Protein AF-0000000081625291 (afdb_homodimer)

Foldseek 3Di:
DDPPPPPDDPDDDDDVLVVVLVVCLFVNFPPVLLVVLLVVFDCVPPNNQQQDDDDPVCVVVDDPVVVVVVVLVRVLSSLQSSLVRLVVVLVCCVVDPDPVGGPPVSSCVSNVSSSRSVSNSSNVVLVVVCVVCLVVDDPLLNVVQNPAIDDVHSSDDCSVVVVVVSVVVVVVVVVVVVVVVVVVDDPPPPPPVPPPDPPPPPPPVPVPDPPPPPPDDPDPPPPDPPPPDPPPDDPDDDPPD/DDPPPPPDPDDDDDDVLVVVLVVCLWVNFPPVLLVVLLVVFDCVPPNNQQQDDDDPVCVVVDDPVVVVVVVLVRVLSSLQSSLVRLVVVLVCCVVDPDPVGGDPVSSCVSNVSSSRSVSNSSNVVLVVVCVVCLVVDDPLLNVVQNPAIDDVHSSDDCSVVVVVVSVVVVVVVVVVVVVVVVVVDDPPPPPPVPPPDPPPPDPPVPPPDPDPPPPDDPDPPDPPPPPPDPPPDDDDPDDDD

Solvent-accessible surface area (backbone atoms only — not comparable to full-atom values): 28828 Å² total; per-residue (Å²): 148,76,82,80,77,66,66,44,62,89,69,57,69,43,65,71,61,50,53,53,51,54,50,23,38,55,72,36,55,58,65,68,61,49,53,53,52,57,50,32,46,68,31,76,51,96,60,70,31,54,49,43,37,77,48,75,86,50,56,82,66,48,53,69,70,54,50,52,52,47,48,51,52,37,53,50,33,34,44,49,18,41,25,40,51,29,33,43,26,39,52,19,43,68,74,56,57,49,92,91,47,72,60,61,68,60,43,49,46,27,48,49,49,24,36,50,46,46,30,26,46,47,26,48,49,53,51,49,51,45,65,67,49,48,78,66,47,55,79,84,49,44,78,63,54,75,76,42,53,48,49,75,21,48,51,24,86,59,42,67,60,51,53,51,50,49,52,50,50,50,50,51,51,49,49,50,53,50,53,59,56,55,66,66,57,80,74,70,74,71,75,69,76,67,77,66,71,80,73,77,72,72,79,74,71,80,76,76,80,78,78,76,81,79,75,80,79,79,80,79,79,74,83,77,77,78,78,78,77,82,78,79,81,79,84,83,80,86,77,84,122,139,81,83,76,77,66,68,45,60,90,70,58,68,43,65,70,59,50,54,53,49,54,50,24,38,55,71,36,54,57,64,69,59,51,53,54,54,57,50,32,47,66,31,78,50,97,59,72,30,56,50,44,37,78,48,74,86,51,56,82,65,48,54,70,68,56,50,53,51,47,49,52,52,38,53,50,34,33,44,49,18,42,27,39,51,28,33,45,26,40,51,18,42,67,74,56,57,47,92,92,47,71,59,62,68,60,43,50,47,26,48,50,49,23,37,51,47,47,32,26,46,47,25,47,47,53,52,51,51,45,66,69,48,48,78,66,46,55,81,84,48,45,78,64,53,74,76,42,53,49,51,73,21,48,54,23,86,59,39,66,59,50,52,51,49,49,52,50,51,50,51,51,51,52,49,51,51,49,50,58,56,55,68,66,53,82,74,70,74,72,76,68,77,67,79,67,73,83,74,78,75,72,78,75,70,80,72,81,77,78,79,77,81,80,78,82,81,80,82,78,82,79,82,76,77,77,78,82,81,76,84,78,85,81,84,82,73,86,82,82,127

Structure (mmCIF, N/CA/C/O backbone):
data_AF-0000000081625291-model_v1
#
loop_
_entity.id
_entity.type
_entity.pdbx_description
1 polymer 'Uncharacterized protein LOC107074148'
#
loop_
_atom_site.group_PDB
_atom_site.id
_atom_site.type_symbol
_atom_site.label_atom_id
_atom_site.label_alt_id
_atom_site.label_comp_id
_atom_site.label_asym_id
_atom_site.label_entity_id
_atom_site.label_seq_id
_atom_site.pdbx_PDB_ins_code
_atom_site.Cartn_x
_atom_site.Cartn_y
_atom_site.Cartn_z
_atom_site.occupancy
_atom_site.B_iso_or_equiv
_atom_site.auth_seq_id
_atom_site.auth_comp_id
_atom_site.auth_asym_id
_atom_site.auth_atom_id
_atom_site.pdbx_PDB_model_num
ATOM 1 N N . MET A 1 1 ? 5.992 -20.203 29.766 1 19 1 MET A N 1
ATOM 2 C CA . MET A 1 1 ? 6.438 -21.266 28.891 1 19 1 MET A CA 1
ATOM 3 C C . MET A 1 1 ? 7.496 -20.766 27.906 1 19 1 MET A C 1
ATOM 5 O O . MET A 1 1 ? 7.938 -19.625 28 1 19 1 MET A O 1
ATOM 9 N N . ASP A 1 2 ? 6.98 -20.875 26.469 1 25.56 2 ASP A N 1
ATOM 10 C CA . ASP A 1 2 ? 6.574 -21.594 25.25 1 25.56 2 ASP A CA 1
ATOM 11 C C . ASP A 1 2 ? 6.965 -20.812 24 1 25.56 2 ASP A C 1
ATOM 13 O O . ASP A 1 2 ? 6.562 -19.656 23.828 1 25.56 2 ASP A O 1
ATOM 17 N N . ILE A 1 3 ? 8.086 -20.938 23.406 1 34.84 3 ILE A N 1
ATOM 18 C CA . ILE A 1 3 ? 8.734 -20.578 22.156 1 34.84 3 ILE A CA 1
ATOM 19 C C . ILE A 1 3 ? 7.711 -20.594 21.016 1 34.84 3 ILE A C 1
ATOM 21 O O . ILE A 1 3 ? 7.16 -21.641 20.688 1 34.84 3 ILE A O 1
ATOM 25 N N . ASP A 1 4 ? 6.73 -19.828 20.828 1 37.28 4 ASP A N 1
ATOM 26 C CA . ASP A 1 4 ? 5.633 -19.688 19.875 1 37.28 4 ASP A CA 1
ATOM 27 C C . ASP A 1 4 ? 6.062 -20.125 18.484 1 37.28 4 ASP A C 1
ATOM 29 O O . ASP A 1 4 ? 7 -19.562 17.906 1 37.28 4 ASP A O 1
ATOM 33 N N . ASP A 1 5 ? 6.223 -21.438 18.156 1 39.22 5 ASP A N 1
ATOM 34 C CA . ASP A 1 5 ? 6.625 -22.25 17.016 1 39.22 5 ASP A CA 1
ATOM 35 C C . ASP A 1 5 ? 6.168 -21.609 15.703 1 39.22 5 ASP A C 1
ATOM 37 O O . ASP A 1 5 ? 5.051 -21.859 15.234 1 39.22 5 ASP A O 1
ATOM 41 N N . CYS A 1 6 ? 6.328 -20.406 15.492 1 43.31 6 CYS A N 1
ATOM 42 C CA . CYS A 1 6 ? 5.973 -19.781 14.219 1 43.31 6 CYS A CA 1
ATOM 43 C C . CYS A 1 6 ? 6.508 -20.609 13.047 1 43.31 6 CYS A C 1
ATOM 45 O O . CYS A 1 6 ? 7.723 -20.781 12.914 1 43.31 6 CYS A O 1
ATOM 47 N N . THR A 1 7 ? 5.891 -21.75 12.742 1 55.41 7 THR A N 1
ATOM 48 C CA . THR A 1 7 ? 6.285 -22.609 11.617 1 55.41 7 THR A CA 1
ATOM 49 C C . THR A 1 7 ? 6.145 -21.859 10.297 1 55.41 7 THR A C 1
ATOM 51 O O . THR A 1 7 ? 5.031 -21.578 9.852 1 55.41 7 THR A O 1
ATOM 54 N N . PHE A 1 8 ? 7.176 -21.078 10.008 1 60.62 8 PHE A N 1
ATOM 55 C CA . PHE A 1 8 ? 7.188 -20.438 8.695 1 60.62 8 PHE A CA 1
ATOM 56 C C . PHE A 1 8 ? 7.145 -21.484 7.586 1 60.62 8 PHE A C 1
ATOM 58 O O . PHE A 1 8 ? 7.609 -22.609 7.77 1 60.62 8 PHE A O 1
ATOM 65 N N . LYS A 1 9 ? 6.402 -21.156 6.637 1 67.88 9 LYS A N 1
ATOM 66 C CA . LYS A 1 9 ? 6.473 -21.984 5.438 1 67.88 9 LYS A CA 1
ATOM 67 C C . LYS A 1 9 ? 7.895 -22.031 4.887 1 67.88 9 LYS A C 1
ATOM 69 O O . LYS A 1 9 ? 8.633 -21.047 4.98 1 67.88 9 LYS A O 1
ATOM 74 N N . ASP A 1 10 ? 8.375 -23.203 4.684 1 57.09 10 ASP A N 1
ATOM 75 C CA . ASP A 1 10 ? 9.672 -23.375 4.047 1 57.09 10 ASP A CA 1
ATOM 76 C C . ASP A 1 10 ? 9.656 -22.859 2.611 1 57.09 10 ASP A C 1
ATOM 78 O O . ASP A 1 10 ? 9.055 -23.484 1.731 1 57.09 10 ASP A O 1
ATOM 82 N N . VAL A 1 11 ? 10.164 -21.656 2.398 1 65.81 11 VAL A N 1
ATOM 83 C CA . VAL A 1 11 ? 10.102 -21.031 1.086 1 65.81 11 VAL A CA 1
ATOM 84 C C . VAL A 1 11 ? 11.492 -21 0.458 1 65.81 11 VAL A C 1
ATOM 86 O O . VAL A 1 11 ? 12.484 -20.734 1.141 1 65.81 11 VAL A O 1
ATOM 89 N N . ARG A 1 12 ? 11.711 -21.578 -0.756 1 68.38 12 ARG A N 1
ATOM 90 C CA . ARG A 1 12 ? 12.914 -21.453 -1.563 1 68.38 12 ARG A CA 1
ATOM 91 C C . ARG A 1 12 ? 12.742 -20.391 -2.646 1 68.38 12 ARG A C 1
ATOM 93 O O . ARG A 1 12 ? 11.68 -20.297 -3.26 1 68.38 12 ARG A O 1
ATOM 100 N N . TYR A 1 13 ? 13.875 -19.547 -2.783 1 77.06 13 TYR A N 1
ATOM 101 C CA . TYR A 1 13 ? 13.797 -18.469 -3.764 1 77.06 13 TYR A CA 1
ATOM 102 C C . TYR A 1 13 ? 14.797 -18.688 -4.895 1 77.06 13 TYR A C 1
ATOM 104 O O . TYR A 1 13 ? 15.945 -19.062 -4.652 1 77.06 13 TYR A O 1
ATOM 112 N N . HIS A 1 14 ? 14.352 -18.531 -6.121 1 85.12 14 HIS A N 1
ATOM 113 C CA . HIS A 1 14 ? 15.227 -18.5 -7.285 1 85.12 14 HIS A CA 1
ATOM 114 C C . HIS A 1 14 ? 16.219 -17.344 -7.188 1 85.12 14 HIS A C 1
ATOM 116 O O . HIS A 1 14 ? 15.828 -16.188 -7.023 1 85.12 14 HIS A O 1
ATOM 122 N N . SER A 1 15 ? 17.422 -17.609 -7.355 1 86.44 15 SER A N 1
ATOM 123 C CA . SER A 1 15 ? 18.469 -16.656 -7.027 1 86.44 15 SER A CA 1
ATOM 124 C C . SER A 1 15 ? 18.406 -15.43 -7.926 1 86.44 15 SER A C 1
ATOM 126 O O . SER A 1 15 ? 18.484 -14.297 -7.441 1 86.44 15 SER A O 1
ATOM 128 N N . GLU A 1 16 ? 18.297 -15.625 -9.172 1 86.25 16 GLU A N 1
ATOM 129 C CA . GLU A 1 16 ? 18.281 -14.492 -10.094 1 86.25 16 GLU A CA 1
ATOM 130 C C . GLU A 1 16 ? 17.047 -13.617 -9.867 1 86.25 16 GLU A C 1
ATOM 132 O O . GLU A 1 16 ? 17.141 -12.391 -9.891 1 86.25 16 GLU A O 1
ATOM 137 N N . LEU A 1 17 ? 15.953 -14.211 -9.617 1 88.88 17 LEU A N 1
ATOM 138 C CA . LEU A 1 17 ? 14.719 -13.477 -9.344 1 88.88 17 LEU A CA 1
ATOM 139 C C . LEU A 1 17 ? 14.859 -12.641 -8.078 1 88.88 17 LEU A C 1
ATOM 141 O O . LEU A 1 17 ? 14.484 -11.469 -8.055 1 88.88 17 LEU A O 1
ATOM 145 N N . LYS A 1 18 ? 15.391 -13.281 -7.141 1 88.88 18 LYS A N 1
ATOM 146 C CA . LYS A 1 18 ? 15.578 -12.602 -5.859 1 88.88 18 LYS A CA 1
ATOM 147 C C . LYS A 1 18 ? 16.438 -11.359 -6.02 1 88.88 18 LYS A C 1
ATOM 149 O O . LYS A 1 18 ? 16.109 -10.289 -5.5 1 88.88 18 LYS A O 1
ATOM 154 N N . ASN A 1 19 ? 17.484 -11.5 -6.73 1 90.62 19 ASN A N 1
ATOM 155 C CA . ASN A 1 19 ? 18.406 -10.383 -6.914 1 90.62 19 ASN A CA 1
ATOM 156 C C . ASN A 1 19 ? 17.734 -9.227 -7.656 1 90.62 19 ASN A C 1
ATOM 158 O O . ASN A 1 19 ? 17.891 -8.07 -7.262 1 90.62 19 ASN A O 1
ATOM 162 N N . ILE A 1 20 ? 17.016 -9.477 -8.594 1 92.19 20 ILE A N 1
ATOM 163 C CA . ILE A 1 20 ? 16.344 -8.461 -9.391 1 92.19 20 ILE A CA 1
ATOM 164 C C . ILE A 1 20 ? 15.266 -7.777 -8.547 1 92.19 20 ILE A C 1
ATOM 166 O O . ILE A 1 20 ? 15.156 -6.547 -8.547 1 92.19 20 ILE A O 1
ATOM 170 N N . TRP A 1 21 ? 14.539 -8.57 -7.832 1 92.75 21 TRP A N 1
ATOM 171 C CA . TRP A 1 21 ? 13.445 -8.023 -7.027 1 92.75 21 TRP A CA 1
ATOM 172 C C . TRP A 1 21 ? 13.984 -7.188 -5.875 1 92.75 21 TRP A C 1
ATOM 174 O O . TRP A 1 21 ? 13.414 -6.148 -5.535 1 92.75 21 TRP A O 1
ATOM 184 N N . LEU A 1 22 ? 15.062 -7.613 -5.348 1 91.06 22 LEU A N 1
ATOM 185 C CA . LEU A 1 22 ? 15.672 -6.832 -4.273 1 91.06 22 LEU A CA 1
ATOM 186 C C . LEU A 1 22 ? 16.172 -5.492 -4.797 1 91.06 22 LEU A C 1
ATOM 188 O O . LEU A 1 22 ? 16.047 -4.469 -4.117 1 91.06 22 LEU A O 1
ATOM 192 N N . LYS A 1 23 ? 16.703 -5.492 -5.926 1 92.69 23 LYS A N 1
ATOM 193 C CA . LYS A 1 23 ? 17.125 -4.242 -6.551 1 92.69 23 LYS A CA 1
ATOM 194 C C . LYS A 1 23 ? 15.938 -3.307 -6.766 1 92.69 23 LYS A C 1
ATOM 196 O O . LYS A 1 23 ? 16 -2.123 -6.422 1 92.69 23 LYS A O 1
ATOM 201 N N . TRP A 1 24 ? 14.859 -3.816 -7.277 1 94.31 24 TRP A N 1
ATOM 202 C CA . TRP A 1 24 ? 13.672 -3.01 -7.551 1 94.31 24 TRP A CA 1
ATOM 203 C C . TRP A 1 24 ? 13.031 -2.533 -6.254 1 94.31 24 TRP A C 1
ATOM 205 O O . TRP A 1 24 ? 12.445 -1.45 -6.207 1 94.31 24 TRP A O 1
ATOM 215 N N . LYS A 1 25 ? 13.117 -3.301 -5.219 1 94.38 25 LYS A N 1
ATOM 216 C CA . LYS A 1 25 ? 12.594 -2.922 -3.908 1 94.38 25 LYS A CA 1
ATOM 217 C C . LYS A 1 25 ? 13.266 -1.646 -3.4 1 94.38 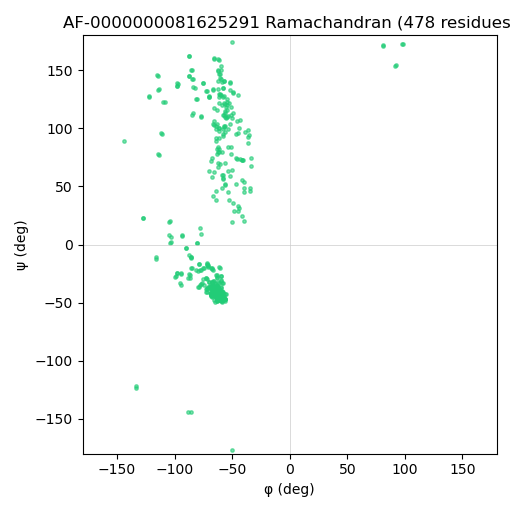25 LYS A C 1
ATOM 219 O O . LYS A 1 25 ? 12.641 -0.854 -2.691 1 94.38 25 LYS A O 1
ATOM 224 N N . THR A 1 26 ? 14.5 -1.417 -3.848 1 91.44 26 THR A N 1
ATOM 225 C CA . THR A 1 26 ? 15.289 -0.297 -3.352 1 91.44 26 THR A CA 1
ATOM 226 C C . THR A 1 26 ? 15.219 0.884 -4.316 1 91.44 26 THR A C 1
ATOM 228 O O . THR A 1 26 ? 15.281 2.041 -3.893 1 91.44 26 THR A O 1
ATOM 231 N N . GLU A 1 27 ? 15 0.602 -5.59 1 91.94 27 GLU A N 1
ATOM 232 C CA . GLU A 1 27 ? 15.117 1.658 -6.594 1 91.94 27 GLU A CA 1
ATOM 233 C C . GLU A 1 27 ? 13.781 1.919 -7.277 1 91.94 27 GLU A C 1
ATOM 235 O O . GLU A 1 27 ? 13.625 2.908 -7.996 1 91.94 27 GLU A O 1
ATOM 240 N N . GLY A 1 28 ? 12.93 1.062 -7.043 1 93.75 28 GLY A N 1
ATOM 241 C CA . GLY A 1 28 ? 11.664 1.15 -7.75 1 93.75 28 GLY A CA 1
ATOM 242 C C . GLY A 1 28 ? 11.641 0.354 -9.039 1 93.75 28 GLY A C 1
ATOM 243 O O . GLY A 1 28 ? 12.695 0.015 -9.586 1 93.75 28 GLY A O 1
ATOM 244 N N . LEU A 1 29 ? 10.469 -0.046 -9.438 1 96.56 29 LEU A N 1
ATOM 245 C CA . LEU A 1 29 ? 10.258 -0.733 -10.711 1 96.56 29 LEU A CA 1
ATOM 246 C C . LEU A 1 29 ? 10.398 0.234 -11.883 1 96.56 29 LEU A C 1
ATOM 248 O O . LEU A 1 29 ? 9.852 1.34 -11.844 1 96.56 29 LEU A O 1
ATOM 252 N N . PRO A 1 30 ? 11.188 -0.185 -12.914 1 95.19 30 PRO A N 1
ATOM 253 C CA . PRO A 1 30 ? 11.281 0.687 -14.086 1 95.19 30 PRO A CA 1
ATOM 254 C C . PRO A 1 30 ? 9.922 1.089 -14.641 1 95.19 30 PRO A C 1
ATOM 256 O O . PRO A 1 30 ? 9.016 0.256 -14.727 1 95.19 30 PRO A O 1
ATOM 259 N N . GLU A 1 31 ? 9.805 2.299 -15.016 1 94.62 31 GLU A N 1
ATOM 260 C CA . GLU A 1 31 ? 8.531 2.881 -15.422 1 94.62 31 GLU A CA 1
ATOM 261 C C . GLU A 1 31 ? 7.918 2.109 -16.578 1 94.62 31 GLU A C 1
ATOM 263 O O . GLU A 1 31 ? 6.703 1.909 -16.641 1 94.62 31 GLU A O 1
ATOM 268 N N . LYS A 1 32 ? 8.734 1.719 -17.516 1 93.5 32 LYS A N 1
ATOM 269 C CA . LYS A 1 32 ? 8.25 0.971 -18.672 1 93.5 32 LYS A CA 1
ATOM 270 C C . LYS A 1 32 ? 7.57 -0.327 -18.234 1 93.5 32 LYS A C 1
ATOM 272 O O . LYS A 1 32 ? 6.477 -0.645 -18.703 1 93.5 32 LYS A O 1
ATOM 277 N N . ASN A 1 33 ? 8.227 -1.058 -17.375 1 93.56 33 ASN A N 1
ATOM 278 C CA . ASN A 1 33 ? 7.664 -2.305 -16.875 1 93.56 33 ASN A CA 1
ATOM 279 C C . ASN A 1 33 ? 6.352 -2.066 -16.125 1 93.56 33 ASN A C 1
ATOM 281 O O . ASN A 1 33 ? 5.375 -2.789 -16.344 1 93.56 33 ASN A O 1
ATOM 285 N N . LYS A 1 34 ? 6.371 -1.092 -15.352 1 96 34 LYS A N 1
ATOM 286 C CA . LYS A 1 34 ? 5.188 -0.765 -14.562 1 96 34 LYS A CA 1
ATOM 287 C C . LYS A 1 34 ? 3.992 -0.464 -15.461 1 96 34 LYS A C 1
ATOM 289 O O . LYS A 1 34 ? 2.906 -1.015 -15.266 1 96 34 LYS A O 1
ATOM 294 N N . LYS A 1 35 ? 4.191 0.36 -16.422 1 94.94 35 LYS A N 1
ATOM 295 C CA . LYS A 1 35 ? 3.125 0.755 -17.344 1 94.94 35 LYS A CA 1
ATOM 296 C C . LYS A 1 35 ? 2.58 -0.449 -18.109 1 94.94 35 LYS A C 1
ATOM 298 O O . LYS A 1 35 ? 1.367 -0.584 -18.281 1 94.94 35 LYS A O 1
ATOM 303 N N . GLU A 1 36 ? 3.449 -1.264 -18.5 1 94 36 GLU A N 1
ATOM 304 C CA . GLU A 1 36 ? 3.045 -2.459 -19.234 1 94 36 GLU A CA 1
ATOM 305 C C . GLU A 1 36 ? 2.174 -3.369 -18.375 1 94 36 GLU A C 1
ATOM 307 O O . GLU A 1 36 ? 1.151 -3.879 -18.828 1 94 36 GLU A O 1
ATOM 312 N N . ILE A 1 37 ? 2.545 -3.537 -17.156 1 95.81 37 ILE A N 1
ATOM 313 C CA . ILE A 1 37 ? 1.8 -4.406 -16.25 1 95.81 37 ILE A CA 1
ATOM 314 C C . ILE A 1 37 ? 0.439 -3.783 -15.938 1 95.81 37 ILE A C 1
ATOM 316 O O . ILE A 1 37 ? -0.584 -4.473 -15.961 1 95.81 37 ILE A O 1
ATOM 320 N N . LEU A 1 38 ? 0.415 -2.531 -15.68 1 95.5 38 LEU A N 1
ATOM 321 C CA . LEU A 1 38 ? -0.829 -1.844 -15.352 1 95.5 38 LEU A CA 1
ATOM 322 C C . LEU A 1 38 ? -1.817 -1.921 -16.516 1 95.5 38 LEU A C 1
ATOM 324 O O . LEU A 1 38 ? -3.025 -2.041 -16.297 1 95.5 38 LEU A O 1
ATOM 328 N N . LYS A 1 39 ? -1.314 -1.912 -17.656 1 93.06 39 LYS A N 1
ATOM 329 C CA . LYS A 1 39 ? -2.162 -1.938 -18.844 1 93.06 39 LYS A CA 1
ATOM 330 C C . LYS A 1 39 ? -2.648 -3.354 -19.141 1 93.06 39 LYS A C 1
ATOM 332 O O . LYS A 1 39 ? -3.656 -3.537 -19.828 1 93.06 39 LYS A O 1
ATOM 337 N N . ALA A 1 40 ? -1.977 -4.273 -18.688 1 92.75 40 ALA A N 1
ATOM 338 C CA . ALA A 1 40 ? -2.258 -5.664 -19.031 1 92.75 40 ALA A CA 1
ATOM 339 C C . ALA A 1 40 ? -3.504 -6.164 -18.297 1 92.75 40 ALA A C 1
ATOM 341 O O . ALA A 1 40 ? -4.086 -7.184 -18.688 1 92.75 40 ALA A O 1
ATOM 342 N N . TYR A 1 41 ? -3.898 -5.535 -17.234 1 92.25 41 TYR A N 1
ATOM 343 C CA . TYR A 1 41 ? -5 -6.027 -16.422 1 92.25 41 TYR A CA 1
ATOM 344 C C . TYR A 1 41 ? -6.109 -4.984 -16.312 1 92.25 41 TYR A C 1
ATOM 346 O O . TYR A 1 41 ? -5.863 -3.846 -15.914 1 92.25 41 TYR A O 1
ATOM 354 N N . ASN A 1 42 ? -7.293 -5.445 -16.641 1 89.88 42 ASN A N 1
ATOM 355 C CA . ASN A 1 42 ? -8.461 -4.578 -16.531 1 89.88 42 ASN A CA 1
ATOM 356 C C . ASN A 1 42 ? -9.016 -4.582 -15.109 1 89.88 42 ASN A C 1
ATOM 358 O O . ASN A 1 42 ? -9.617 -5.566 -14.68 1 89.88 42 ASN A O 1
ATOM 362 N N . ARG A 1 43 ? -8.914 -3.492 -14.461 1 92 43 ARG A N 1
ATOM 363 C CA . ARG A 1 43 ? -9.344 -3.396 -13.062 1 92 43 ARG A CA 1
ATOM 364 C C . ARG A 1 43 ? -10.82 -3.053 -12.969 1 92 43 ARG A C 1
ATOM 366 O O . ARG A 1 43 ? -11.406 -3.088 -11.883 1 92 43 ARG A O 1
ATOM 373 N N . LYS A 1 44 ? -11.414 -2.723 -14.078 1 88.75 44 LYS A N 1
ATOM 374 C CA . LYS A 1 44 ? -12.797 -2.262 -14.055 1 88.75 44 LYS A CA 1
ATOM 375 C C . LYS A 1 44 ? -13.742 -3.348 -14.57 1 88.75 44 LYS A C 1
ATOM 377 O O . LYS A 1 44 ? -14.945 -3.115 -14.703 1 88.75 44 LYS A O 1
ATOM 382 N N . ASP A 1 45 ? -13.281 -4.438 -14.773 1 79.5 45 ASP A N 1
ATOM 383 C CA . ASP A 1 45 ? -14.102 -5.508 -15.336 1 79.5 45 ASP A CA 1
ATOM 384 C C . ASP A 1 45 ? -14.82 -6.281 -14.234 1 79.5 45 ASP A C 1
ATOM 386 O O . ASP A 1 45 ? -15.312 -5.688 -13.273 1 79.5 45 ASP A O 1
ATOM 390 N N . ASP A 1 46 ? -14.992 -7.602 -14.383 1 77.88 46 ASP A N 1
ATOM 391 C CA . ASP A 1 46 ? -15.789 -8.477 -13.531 1 77.88 46 ASP A CA 1
ATOM 392 C C . ASP A 1 46 ? -15.305 -8.422 -12.086 1 77.88 46 ASP A C 1
ATOM 394 O O . ASP A 1 46 ? -16.094 -8.555 -11.148 1 77.88 46 ASP A O 1
ATOM 398 N N . PHE A 1 47 ? -14.094 -8.25 -11.945 1 85.75 47 PHE A N 1
ATOM 399 C CA . PHE A 1 47 ? -13.508 -8.078 -10.617 1 85.75 47 PHE A CA 1
ATOM 400 C C . PHE A 1 47 ? -12.984 -6.664 -10.43 1 85.75 47 PHE A C 1
ATOM 402 O O . PHE A 1 47 ? -11.859 -6.355 -10.82 1 85.75 47 PHE A O 1
ATOM 409 N N . TYR A 1 48 ? -13.828 -5.844 -9.828 1 90.44 48 TYR A N 1
ATOM 410 C CA . TYR A 1 48 ? -13.531 -4.418 -9.75 1 90.44 48 TYR A CA 1
ATOM 411 C C . TYR A 1 48 ? -12.492 -4.133 -8.672 1 90.44 48 TYR A C 1
ATOM 413 O O . TYR A 1 48 ? -12.781 -4.25 -7.48 1 90.44 48 TYR A O 1
ATOM 421 N N . THR A 1 49 ? -11.312 -3.758 -9.125 1 94.56 49 THR A N 1
ATOM 422 C CA . THR A 1 49 ? -10.227 -3.498 -8.188 1 94.56 49 THR A CA 1
ATOM 423 C C . THR A 1 49 ? -9.617 -2.121 -8.438 1 94.56 49 THR A C 1
ATOM 425 O O . THR A 1 49 ? -8.438 -1.894 -8.133 1 94.56 49 THR A O 1
ATOM 428 N N . GLU A 1 50 ? -10.391 -1.256 -9.055 1 96.25 50 GLU A N 1
ATOM 429 C CA . GLU A 1 50 ? -9.961 0.127 -9.227 1 96.25 50 GLU A CA 1
ATOM 430 C C . GLU A 1 50 ? -10.086 0.909 -7.922 1 96.25 50 GLU A C 1
ATOM 432 O O . GLU A 1 50 ? -11.031 0.708 -7.16 1 96.25 50 GLU A O 1
ATOM 437 N N . SER A 1 51 ? -9.07 1.718 -7.691 1 97.38 51 SER A N 1
ATOM 438 C CA . SER A 1 51 ? -9.156 2.576 -6.516 1 97.38 51 SER A CA 1
ATOM 439 C C . SER A 1 51 ? -10.406 3.443 -6.551 1 97.38 51 SER A C 1
ATOM 441 O O . SER A 1 51 ? -10.797 3.941 -7.613 1 97.38 51 SER A O 1
ATOM 443 N N . PRO A 1 52 ? -11.023 3.613 -5.422 1 96.75 52 PRO A N 1
ATOM 444 C CA . PRO A 1 52 ? -12.188 4.496 -5.395 1 96.75 52 PRO A CA 1
ATOM 445 C C . PRO A 1 52 ? -11.852 5.93 -5.797 1 96.75 52 PRO A C 1
ATOM 447 O O . PRO A 1 52 ? -10.766 6.426 -5.488 1 96.75 52 PRO A O 1
ATOM 450 N N . LYS A 1 53 ? -12.773 6.523 -6.41 1 96.38 53 LYS A N 1
ATOM 451 C CA . LYS A 1 53 ? -12.633 7.938 -6.762 1 96.38 53 LYS A CA 1
ATOM 452 C C . LYS A 1 53 ? -13.062 8.836 -5.602 1 96.38 53 LYS A C 1
ATOM 454 O O . LYS A 1 53 ? -13.906 8.445 -4.789 1 96.38 53 LYS A O 1
ATOM 459 N N . LEU A 1 54 ? -12.43 9.922 -5.598 1 95.5 54 LEU A N 1
ATOM 460 C CA . LEU A 1 54 ? -12.883 10.93 -4.641 1 95.5 54 LEU A CA 1
ATOM 461 C C . LEU A 1 54 ? -14.273 11.438 -5.008 1 95.5 54 LEU A C 1
ATOM 463 O O . LEU A 1 54 ? -14.555 11.703 -6.18 1 95.5 54 LEU A O 1
ATOM 467 N N . ASN A 1 55 ? -15.117 11.508 -3.977 1 94.31 55 ASN A N 1
ATOM 468 C CA . ASN A 1 55 ? -16.453 12.039 -4.215 1 94.31 55 ASN A CA 1
ATOM 469 C C . ASN A 1 55 ? -16.391 13.477 -4.723 1 94.31 55 ASN A C 1
ATOM 471 O O . ASN A 1 55 ? -15.625 14.297 -4.207 1 94.31 55 ASN A O 1
ATOM 475 N N . LEU A 1 56 ? -17.234 13.836 -5.594 1 92.38 56 LEU A N 1
ATOM 476 C CA . LEU A 1 56 ? -17.203 15.102 -6.309 1 92.38 56 LEU A CA 1
ATOM 477 C C . LEU A 1 56 ? -17.453 16.266 -5.359 1 92.38 56 LEU A C 1
ATOM 479 O O . LEU A 1 56 ? -16.891 17.359 -5.531 1 92.38 56 LEU A O 1
ATOM 483 N N . GLU A 1 57 ? -18.203 16.078 -4.34 1 88.75 57 GLU A N 1
ATOM 484 C CA . GLU A 1 57 ? -18.578 17.109 -3.375 1 88.75 57 GLU A CA 1
ATOM 485 C C . GLU A 1 57 ? -17.391 17.5 -2.508 1 88.75 57 GLU A C 1
ATOM 487 O O . GLU A 1 57 ? -17.359 18.578 -1.923 1 88.75 57 GLU A O 1
ATOM 492 N N . ILE A 1 58 ? -16.406 16.641 -2.49 1 91.69 58 ILE A N 1
ATOM 493 C CA . ILE A 1 58 ? -15.266 16.828 -1.591 1 91.69 58 ILE A CA 1
ATOM 494 C C . ILE A 1 58 ? -14.141 17.547 -2.326 1 91.69 58 ILE A C 1
ATOM 496 O O . ILE A 1 58 ? -13.367 18.281 -1.715 1 91.69 58 ILE A O 1
ATOM 500 N N . VAL A 1 59 ? -14.07 17.453 -3.605 1 91.56 59 VAL A N 1
ATOM 501 C CA . VAL A 1 59 ? -12.945 17.891 -4.426 1 91.56 59 VAL A CA 1
ATOM 502 C C . VAL A 1 59 ? -12.719 19.391 -4.238 1 91.56 59 VAL A C 1
ATOM 504 O O . VAL A 1 59 ? -11.602 19.828 -3.982 1 91.56 59 VAL A O 1
ATOM 507 N N . PRO A 1 60 ? -13.789 20.172 -4.23 1 89.75 60 PRO A N 1
ATOM 508 C CA . PRO A 1 60 ? -13.578 21.609 -4.098 1 89.75 60 PRO A CA 1
ATOM 509 C C . PRO A 1 60 ? -13.141 22.016 -2.691 1 89.75 60 PRO A C 1
ATOM 511 O O . PRO A 1 60 ? -12.633 23.125 -2.496 1 89.75 60 PRO A O 1
ATOM 514 N N . LEU A 1 61 ? -13.289 21.219 -1.722 1 87.31 61 LEU A N 1
ATOM 515 C CA . LEU A 1 61 ? -12.977 21.531 -0.332 1 87.31 61 LEU A CA 1
ATOM 516 C C . LEU A 1 61 ? -11.508 21.266 -0.027 1 87.31 61 LEU A C 1
ATOM 518 O O . LEU A 1 61 ? -10.992 21.688 1.006 1 87.31 61 LEU A O 1
ATOM 522 N N . LEU A 1 62 ? -10.836 20.609 -0.91 1 92.06 62 LEU A N 1
ATOM 523 C CA . LEU A 1 62 ? -9.469 20.172 -0.637 1 92.06 62 LEU A CA 1
ATOM 524 C C . LEU A 1 62 ? -8.461 21.156 -1.24 1 92.06 62 LEU A C 1
ATOM 526 O O . LEU A 1 62 ? -8.656 21.641 -2.352 1 92.06 62 LEU A O 1
ATOM 530 N N . ALA A 1 63 ? -7.469 21.391 -0.469 1 92 63 ALA A N 1
ATOM 531 C CA . ALA A 1 63 ? -6.312 22.109 -0.999 1 92 63 ALA A CA 1
ATOM 532 C C . ALA A 1 63 ? -5.602 21.297 -2.074 1 92 63 ALA A C 1
ATOM 534 O O . ALA A 1 63 ? -5.738 20.078 -2.123 1 92 63 ALA A O 1
ATOM 535 N N . ASP A 1 64 ? -4.848 21.922 -2.883 1 91.69 64 ASP A N 1
ATOM 536 C CA . ASP A 1 64 ? -4.145 21.25 -3.977 1 91.69 64 ASP A CA 1
ATOM 537 C C . ASP A 1 64 ? -3.172 20.203 -3.445 1 91.69 64 ASP A C 1
ATOM 539 O O . ASP A 1 64 ? -3.018 19.141 -4.039 1 91.69 64 ASP A O 1
ATOM 543 N N . THR A 1 65 ? -2.52 20.516 -2.336 1 89.69 65 THR A N 1
ATOM 544 C CA . THR A 1 65 ? -1.574 19.562 -1.742 1 89.69 65 THR A CA 1
ATOM 545 C C . THR A 1 65 ? -2.283 18.297 -1.309 1 89.69 65 THR A C 1
ATOM 547 O O . THR A 1 65 ? -1.742 17.188 -1.46 1 89.69 65 THR A O 1
ATOM 550 N N . ALA A 1 66 ? -3.467 18.469 -0.838 1 91.31 66 ALA A N 1
ATOM 551 C CA . ALA A 1 66 ? -4.254 17.312 -0.401 1 91.31 66 ALA A CA 1
ATOM 552 C C . ALA A 1 66 ? -4.719 16.484 -1.594 1 91.31 66 ALA A C 1
ATOM 554 O O . ALA A 1 66 ? -4.746 15.258 -1.528 1 91.31 66 ALA A O 1
ATOM 555 N N . LYS A 1 67 ? -5.039 17.188 -2.619 1 93.69 67 LYS A N 1
ATOM 556 C CA . LYS A 1 67 ? -5.445 16.5 -3.84 1 93.69 67 LYS A CA 1
ATOM 557 C C . LYS A 1 67 ? -4.293 15.68 -4.414 1 93.69 67 LYS A C 1
ATOM 559 O O . LYS A 1 67 ? -4.484 14.523 -4.805 1 93.69 67 LYS A O 1
ATOM 564 N N . LYS A 1 68 ? -3.184 16.266 -4.43 1 92.88 68 LYS A N 1
ATOM 565 C CA . LYS A 1 68 ? -2.004 15.586 -4.953 1 92.88 68 LYS A CA 1
ATOM 566 C C . LYS A 1 68 ? -1.65 14.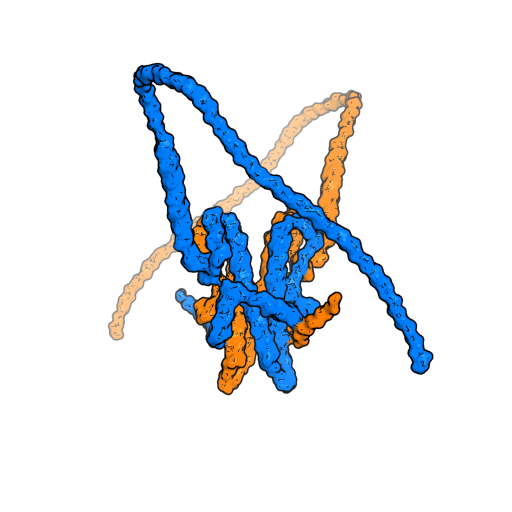367 -4.102 1 92.88 68 LYS A C 1
ATOM 568 O O . LYS A 1 68 ? -1.303 13.312 -4.633 1 92.88 68 LYS A O 1
ATOM 573 N N . ARG A 1 69 ? -1.729 14.586 -2.865 1 91.56 69 ARG A N 1
ATOM 574 C CA . ARG A 1 69 ? -1.472 13.477 -1.949 1 91.56 69 ARG A CA 1
ATOM 575 C C . ARG A 1 69 ? -2.445 12.328 -2.191 1 91.56 69 ARG A C 1
ATOM 577 O O . ARG A 1 69 ? -2.037 11.172 -2.264 1 91.56 69 ARG A O 1
ATOM 584 N N . ASP A 1 70 ? -3.656 12.625 -2.309 1 95.25 70 ASP A N 1
ATOM 585 C CA . ASP A 1 70 ? -4.652 11.586 -2.545 1 95.25 70 ASP A CA 1
ATOM 586 C C . ASP A 1 70 ? -4.414 10.891 -3.879 1 95.25 70 ASP A C 1
ATOM 588 O O . ASP A 1 70 ? -4.621 9.68 -4 1 95.25 70 ASP A O 1
ATOM 592 N N . GLN A 1 71 ? -4.043 11.664 -4.812 1 94.94 71 GLN A N 1
ATOM 593 C CA . GLN A 1 71 ? -3.746 11.078 -6.117 1 94.94 71 GLN A CA 1
ATOM 594 C C . GLN A 1 71 ? -2.639 10.031 -6.008 1 94.94 71 GLN A C 1
ATOM 596 O O . GLN A 1 71 ? -2.717 8.977 -6.633 1 94.94 71 GLN A O 1
ATOM 601 N N . HIS A 1 72 ? -1.673 10.336 -5.254 1 93.56 72 HIS A N 1
ATOM 602 C CA . HIS A 1 72 ? -0.59 9.375 -5.051 1 93.56 72 HIS A CA 1
ATOM 603 C C . HIS A 1 72 ? -1.1 8.102 -4.383 1 93.56 72 HIS A C 1
ATOM 605 O O . HIS A 1 72 ? -0.757 6.996 -4.809 1 93.56 72 HIS A O 1
ATOM 611 N N . PHE A 1 73 ? -1.94 8.258 -3.416 1 94.88 73 PHE A N 1
ATOM 612 C CA . PHE A 1 73 ? -2.521 7.113 -2.732 1 94.88 73 PHE A CA 1
ATOM 613 C C . PHE A 1 73 ? -3.371 6.285 -3.689 1 94.88 73 PHE A C 1
ATOM 615 O O . PHE A 1 73 ? -3.307 5.051 -3.678 1 94.88 73 PHE A O 1
ATOM 622 N N . ALA A 1 74 ? -4.098 6.996 -4.504 1 96.75 74 ALA A N 1
ATOM 623 C CA . ALA A 1 74 ? -4.961 6.312 -5.465 1 96.75 74 ALA A CA 1
ATOM 624 C C . ALA A 1 74 ? -4.133 5.523 -6.48 1 96.75 74 ALA A C 1
ATOM 626 O O . ALA A 1 74 ? -4.492 4.402 -6.848 1 96.75 74 ALA A O 1
ATOM 627 N N . GLU A 1 75 ? -3.053 6.078 -6.902 1 96 75 GLU A N 1
ATOM 628 C CA . GLU A 1 75 ? -2.17 5.398 -7.848 1 96 75 GLU A CA 1
ATOM 629 C C . GLU A 1 75 ? -1.56 4.145 -7.23 1 96 75 GLU A C 1
ATOM 631 O O . GLU A 1 75 ? -1.486 3.098 -7.879 1 96 75 GLU A O 1
ATOM 636 N N . THR A 1 76 ? -1.123 4.289 -6.02 1 96.12 76 THR A N 1
ATOM 637 C CA . THR A 1 76 ? -0.587 3.135 -5.305 1 96.12 76 THR A CA 1
ATOM 638 C C . THR A 1 76 ? -1.658 2.062 -5.129 1 96.12 76 THR A C 1
ATOM 640 O O . THR A 1 76 ? -1.39 0.874 -5.309 1 96.12 76 THR A O 1
ATOM 643 N N . GLN A 1 77 ? -2.834 2.48 -4.797 1 97.38 77 GLN A N 1
ATOM 644 C CA . GLN A 1 77 ? -3.955 1.562 -4.621 1 97.38 77 GLN A CA 1
ATOM 645 C C . GLN A 1 77 ? -4.297 0.859 -5.934 1 97.38 77 GLN A C 1
ATOM 647 O O . GLN A 1 77 ? -4.652 -0.323 -5.934 1 97.38 77 GLN A O 1
ATOM 652 N N . ASN A 1 78 ? -4.168 1.544 -7 1 97.75 78 ASN A N 1
ATOM 653 C CA . ASN A 1 78 ? -4.383 0.938 -8.312 1 97.75 78 ASN A CA 1
ATOM 654 C C . ASN A 1 78 ? -3.332 -0.126 -8.617 1 97.75 78 ASN A C 1
ATOM 656 O O . ASN A 1 78 ? -3.633 -1.136 -9.258 1 97.75 78 ASN A O 1
ATOM 660 N N . CYS A 1 79 ? -2.113 0.126 -8.188 1 98.19 79 CYS A N 1
ATOM 661 C CA . CYS A 1 79 ? -1.089 -0.904 -8.32 1 98.19 79 CYS A CA 1
ATOM 662 C C . CYS A 1 79 ? -1.477 -2.16 -7.547 1 98.19 79 CYS A C 1
ATOM 664 O O . CYS A 1 79 ? -1.376 -3.271 -8.07 1 98.19 79 CYS A O 1
ATOM 666 N N . VAL A 1 80 ? -1.966 -1.943 -6.363 1 98.38 80 VAL A N 1
ATOM 667 C CA . VAL A 1 80 ? -2.42 -3.061 -5.543 1 98.38 80 VAL A CA 1
ATOM 668 C C . VAL A 1 80 ? -3.594 -3.76 -6.227 1 98.38 80 VAL A C 1
ATOM 670 O O . VAL A 1 80 ? -3.643 -4.988 -6.289 1 98.38 80 VAL A O 1
ATOM 673 N N . GLY A 1 81 ? -4.488 -2.973 -6.75 1 97.62 81 GLY A N 1
ATOM 674 C CA . GLY A 1 81 ? -5.617 -3.523 -7.48 1 97.62 81 GLY A CA 1
ATOM 675 C C . GLY A 1 81 ? -5.199 -4.379 -8.664 1 97.62 81 GLY A C 1
ATOM 676 O O . GLY A 1 81 ? -5.805 -5.422 -8.922 1 97.62 81 GLY A O 1
ATOM 677 N N . THR A 1 82 ? -4.242 -3.93 -9.336 1 96.88 82 THR A N 1
ATOM 678 C CA . THR A 1 82 ? -3.709 -4.688 -10.469 1 96.88 82 THR A CA 1
ATOM 679 C C . THR A 1 82 ? -3.154 -6.031 -10 1 96.88 82 THR A C 1
ATOM 681 O O . THR A 1 82 ? -3.41 -7.062 -10.625 1 96.88 82 THR A O 1
ATOM 684 N N . ALA A 1 83 ? -2.41 -6.039 -8.922 1 98.06 83 ALA A N 1
ATOM 685 C CA . ALA A 1 83 ? -1.868 -7.273 -8.359 1 98.06 83 ALA A CA 1
ATOM 686 C C . ALA A 1 83 ? -2.986 -8.234 -7.969 1 98.06 83 ALA A C 1
ATOM 688 O O . ALA A 1 83 ? -2.896 -9.438 -8.219 1 98.06 83 ALA A O 1
ATOM 689 N N . ILE A 1 84 ? -3.998 -7.688 -7.383 1 96.94 84 ILE A N 1
ATOM 690 C CA . ILE A 1 84 ? -5.137 -8.5 -6.961 1 96.94 84 ILE A CA 1
ATOM 691 C C . ILE A 1 84 ? -5.793 -9.141 -8.18 1 96.94 84 ILE A C 1
ATOM 693 O O . ILE A 1 84 ? -6.121 -10.328 -8.164 1 96.94 84 ILE A O 1
ATOM 697 N N . SER A 1 85 ? -5.973 -8.367 -9.18 1 94.5 85 SER A N 1
ATOM 698 C CA . SER A 1 85 ? -6.562 -8.891 -10.414 1 94.5 85 SER A CA 1
ATOM 699 C C . SER A 1 85 ? -5.723 -10.031 -10.984 1 94.5 85 SER A C 1
ATOM 701 O O . SER A 1 85 ? -6.262 -11.062 -11.383 1 94.5 85 SER A O 1
ATOM 703 N N . ALA A 1 86 ? -4.477 -9.836 -11.031 1 95.06 86 ALA A N 1
ATOM 704 C CA . ALA A 1 86 ? -3.568 -10.859 -11.547 1 95.06 86 ALA A CA 1
ATOM 705 C C . ALA A 1 86 ? -3.637 -12.125 -10.703 1 95.06 86 ALA A C 1
ATOM 707 O O . ALA A 1 86 ? -3.711 -13.234 -11.242 1 95.06 86 ALA A O 1
ATOM 708 N N . LEU A 1 87 ? -3.666 -11.969 -9.438 1 96.31 87 LEU A N 1
ATOM 709 C CA . LEU A 1 87 ? -3.664 -13.109 -8.523 1 96.31 87 LEU A CA 1
ATOM 710 C C . LEU A 1 87 ? -5.012 -13.828 -8.555 1 96.31 87 LEU A C 1
ATOM 712 O O . LEU A 1 87 ? -5.07 -15.047 -8.398 1 96.31 87 LEU A O 1
ATOM 716 N N . SER A 1 88 ? -6.039 -13.055 -8.656 1 93.69 88 SER A N 1
ATOM 717 C CA . SER A 1 88 ? -7.359 -13.664 -8.781 1 93.69 88 SER A CA 1
ATOM 718 C C . SER A 1 88 ? -7.445 -14.539 -10.023 1 93.69 88 SER A C 1
ATOM 720 O O . SER A 1 88 ? -8.031 -15.625 -9.992 1 93.69 88 SER A O 1
ATOM 722 N N . ALA A 1 89 ? -6.914 -14.078 -11.055 1 91.44 89 ALA A N 1
ATOM 723 C CA . ALA A 1 89 ? -6.852 -14.859 -12.281 1 91.44 89 ALA A CA 1
ATOM 724 C C . ALA A 1 89 ? -6.035 -16.141 -12.078 1 91.44 89 ALA A C 1
ATOM 726 O O . ALA A 1 89 ? -6.434 -17.219 -12.531 1 91.44 89 ALA A O 1
ATOM 727 N N . ALA A 1 90 ? -4.938 -16.016 -11.406 1 94.19 90 ALA A N 1
ATOM 728 C CA . ALA A 1 90 ? -4.059 -17.156 -11.148 1 94.19 90 ALA A CA 1
ATOM 729 C C . ALA A 1 90 ? -4.758 -18.219 -10.305 1 94.19 90 ALA A C 1
ATOM 731 O O . ALA A 1 90 ? -4.746 -19.406 -10.641 1 94.19 90 ALA A O 1
ATOM 732 N N . VAL A 1 91 ? -5.359 -17.781 -9.234 1 92.88 91 VAL A N 1
ATOM 733 C CA . VAL A 1 91 ? -6.055 -18.719 -8.352 1 92.88 91 VAL A CA 1
ATOM 734 C C . VAL A 1 91 ? -7.203 -19.375 -9.102 1 92.88 91 VAL A C 1
ATOM 736 O O . VAL A 1 91 ? -7.445 -20.578 -8.945 1 92.88 91 VAL A O 1
ATOM 739 N N . SER A 1 92 ? -7.883 -18.609 -9.852 1 90.94 92 SER A N 1
ATOM 740 C CA . SER A 1 92 ? -9 -19.156 -10.625 1 90.94 92 SER A CA 1
ATOM 741 C C . SER A 1 92 ? -8.531 -20.234 -11.602 1 90.94 92 SER A C 1
ATOM 743 O O . SER A 1 92 ? -9.211 -21.25 -11.773 1 90.94 92 SER A O 1
ATOM 745 N N . MET A 1 93 ? -7.402 -19.984 -12.18 1 90.25 93 MET A N 1
ATOM 746 C CA . MET A 1 93 ? -6.824 -20.953 -13.102 1 90.25 93 MET A CA 1
ATOM 747 C C . MET A 1 93 ? -6.5 -22.266 -12.383 1 90.25 93 MET A C 1
ATOM 749 O O . MET A 1 93 ? -6.68 -23.344 -12.938 1 90.25 93 MET A O 1
ATOM 753 N N . LEU A 1 94 ? -6.086 -22.156 -11.188 1 91.06 94 LEU A N 1
ATOM 754 C CA . LEU A 1 94 ? -5.703 -23.328 -10.414 1 91.06 94 LEU A CA 1
ATOM 755 C C . LEU A 1 94 ? -6.934 -24.078 -9.898 1 91.06 94 LEU A C 1
ATOM 757 O O . LEU A 1 94 ? -6.926 -25.297 -9.789 1 91.06 94 LEU A O 1
ATOM 761 N N . LEU A 1 95 ? -7.938 -23.344 -9.594 1 87.88 95 LEU A N 1
ATOM 762 C CA . LEU A 1 95 ? -9.156 -23.938 -9.047 1 87.88 95 LEU A CA 1
ATOM 763 C C . LEU A 1 95 ? -10.008 -24.547 -10.156 1 87.88 95 LEU A C 1
ATOM 765 O O . LEU A 1 95 ? -10.727 -25.516 -9.93 1 87.88 95 LEU A O 1
ATOM 769 N N . GLU A 1 96 ? -9.992 -23.891 -11.25 1 86.94 96 GLU A N 1
ATOM 770 C CA . GLU A 1 96 ? -10.719 -24.375 -12.414 1 86.94 96 GLU A CA 1
ATOM 771 C C . GLU A 1 96 ? -9.766 -24.766 -13.539 1 86.94 96 GLU A C 1
ATOM 773 O O . GLU A 1 96 ? -9.617 -24.031 -14.523 1 86.94 96 GLU A O 1
ATOM 778 N N . GLN A 1 97 ? -9.18 -25.906 -13.352 1 83.12 97 GLN A N 1
ATOM 779 C CA . GLN A 1 97 ? -8.18 -26.344 -14.328 1 83.12 97 GLN A CA 1
ATOM 780 C C . GLN A 1 97 ? -8.828 -26.719 -15.656 1 83.12 97 GLN A C 1
ATOM 782 O O . GLN A 1 97 ? -9.812 -27.469 -15.688 1 83.12 97 GLN A O 1
ATOM 787 N N . PRO A 1 98 ? -8.258 -26.078 -16.641 1 79.69 98 PRO A N 1
ATOM 788 C CA . PRO A 1 98 ? -8.75 -26.484 -17.969 1 79.69 98 PRO A CA 1
ATOM 789 C C . PRO A 1 98 ? -8.477 -27.953 -18.266 1 79.69 98 PRO A C 1
ATOM 791 O O . PRO A 1 98 ? -7.598 -28.562 -17.641 1 79.69 98 PRO A O 1
ATOM 794 N N . GLU A 1 99 ? -9.234 -28.484 -19.188 1 83.44 99 GLU A N 1
ATOM 795 C CA . GLU A 1 99 ? -9.07 -29.875 -19.578 1 83.44 99 GLU A CA 1
ATOM 796 C C . GLU A 1 99 ? -7.668 -30.141 -20.109 1 83.44 99 GLU A C 1
ATOM 798 O O . GLU A 1 99 ? -7.098 -31.203 -19.859 1 83.44 99 GLU A O 1
ATOM 803 N N . GLU A 1 100 ? -7.109 -29.125 -20.859 1 87.25 100 GLU A N 1
ATOM 804 C CA . GLU A 1 100 ? -5.793 -29.281 -21.453 1 87.25 100 GLU A CA 1
ATOM 805 C C . GLU A 1 100 ? -4.684 -29.031 -20.438 1 87.25 100 GLU A C 1
ATOM 807 O O . GLU A 1 100 ? -3.502 -29.188 -20.75 1 87.25 100 GLU A O 1
ATOM 812 N N . GLY A 1 101 ? -5.055 -28.75 -19.25 1 86.75 101 GLY A N 1
ATOM 813 C CA . GLY A 1 101 ? -4.062 -28.5 -18.219 1 86.75 101 GLY A CA 1
ATOM 814 C C . GLY A 1 101 ? -3.816 -27.016 -17.984 1 86.75 101 GLY A C 1
ATOM 815 O O . GLY A 1 101 ? -4.328 -26.172 -18.719 1 86.75 101 GLY A O 1
ATOM 816 N N . VAL A 1 102 ? -3.094 -26.703 -17.031 1 88 102 VAL A N 1
ATOM 817 C CA . VAL A 1 102 ? -2.805 -25.328 -16.641 1 88 102 VAL A CA 1
ATOM 81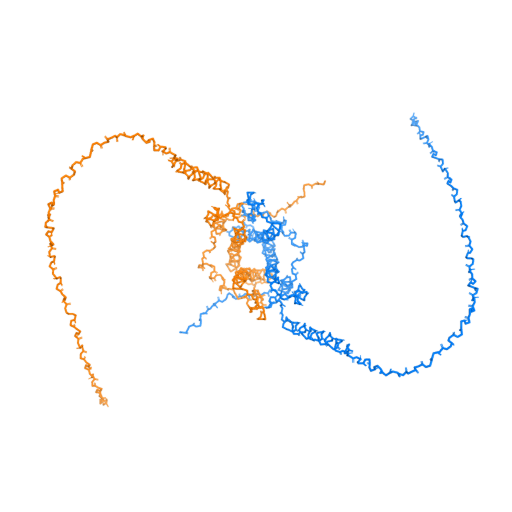8 C C . VAL A 1 102 ? -1.703 -24.766 -17.516 1 88 102 VAL A C 1
ATOM 820 O O . VAL A 1 102 ? -0.679 -25.406 -17.75 1 88 102 VAL A O 1
ATOM 823 N N . ASP A 1 103 ? -1.976 -23.594 -18.172 1 89.06 103 ASP A N 1
ATOM 824 C CA . ASP A 1 103 ? -0.947 -22.844 -18.891 1 89.06 103 ASP A CA 1
ATOM 825 C C . ASP A 1 103 ? 0.107 -22.297 -17.922 1 89.06 103 ASP A C 1
ATOM 827 O O . ASP A 1 103 ? -0.101 -21.266 -17.297 1 89.06 103 ASP A O 1
ATOM 831 N N . GLU A 1 104 ? 1.205 -22.969 -17.922 1 88 104 GLU A N 1
ATOM 832 C CA . GLU A 1 104 ? 2.234 -22.641 -16.938 1 88 104 GLU A CA 1
ATOM 833 C C . GLU A 1 104 ? 2.818 -21.25 -17.203 1 88 104 GLU A C 1
ATOM 835 O O . GLU A 1 104 ? 3.143 -20.516 -16.281 1 88 104 GLU A O 1
ATOM 840 N N . ASP A 1 105 ? 2.988 -20.938 -18.453 1 88.56 105 ASP A N 1
ATOM 841 C CA . ASP A 1 105 ? 3.559 -19.641 -18.812 1 88.56 105 ASP A CA 1
ATOM 842 C C . ASP A 1 105 ? 2.637 -18.5 -18.391 1 88.56 105 ASP A C 1
ATOM 844 O O . ASP A 1 105 ? 3.09 -17.5 -17.828 1 88.56 105 ASP A O 1
ATOM 848 N N . LEU A 1 106 ? 1.417 -18.719 -18.672 1 90.94 106 LEU A N 1
ATOM 849 C CA . LEU A 1 106 ? 0.439 -17.688 -18.297 1 90.94 106 LEU A CA 1
ATOM 850 C C . LEU A 1 106 ? 0.334 -17.562 -16.781 1 90.94 106 LEU A C 1
ATOM 852 O O . LEU A 1 106 ? 0.271 -16.453 -16.266 1 90.94 106 LEU A O 1
ATOM 856 N N . LEU A 1 107 ? 0.328 -18.672 -16.125 1 93.12 107 LEU A N 1
ATOM 857 C CA . LEU A 1 107 ? 0.298 -18.672 -14.664 1 93.12 107 LEU A CA 1
ATOM 858 C C . LEU A 1 107 ? 1.514 -17.953 -14.094 1 93.12 107 LEU A C 1
ATOM 860 O O . LEU A 1 107 ? 1.38 -17.125 -13.195 1 93.12 107 LEU A O 1
ATOM 864 N N . THR A 1 108 ? 2.627 -18.203 -14.664 1 93.06 108 THR A N 1
ATOM 865 C CA . THR A 1 108 ? 3.865 -17.578 -14.227 1 93.06 108 THR A CA 1
ATOM 866 C C . THR A 1 108 ? 3.816 -16.062 -14.477 1 93.06 108 THR A C 1
ATOM 868 O O . THR A 1 108 ? 4.281 -15.281 -13.648 1 93.06 108 THR A O 1
ATOM 871 N N . ASP A 1 109 ? 3.211 -15.688 -15.539 1 91.94 109 ASP A N 1
ATOM 872 C CA . ASP A 1 109 ? 3.064 -14.266 -15.844 1 91.94 109 ASP A CA 1
ATOM 873 C C . ASP A 1 109 ? 2.217 -13.562 -14.781 1 91.94 109 ASP A C 1
ATOM 875 O O . ASP A 1 109 ? 2.596 -12.5 -14.281 1 91.94 109 ASP A O 1
ATOM 879 N N . TYR A 1 110 ? 1.092 -14.172 -14.453 1 94.56 110 TYR A N 1
ATOM 880 C CA . TYR A 1 110 ? 0.209 -13.578 -13.453 1 94.56 110 TYR A CA 1
ATOM 881 C C . TYR A 1 110 ? 0.949 -13.352 -12.141 1 94.56 110 TYR A C 1
ATOM 883 O O . TYR A 1 110 ? 0.915 -12.242 -11.594 1 94.56 110 TYR A O 1
ATOM 891 N N . ILE A 1 111 ? 1.645 -14.328 -11.719 1 96.69 111 ILE A N 1
ATOM 892 C CA . ILE A 1 111 ? 2.295 -14.281 -10.414 1 96.69 111 ILE A CA 1
ATOM 893 C C . ILE A 1 111 ? 3.484 -13.32 -10.461 1 96.69 111 ILE A C 1
ATOM 895 O O . ILE A 1 111 ? 3.676 -12.516 -9.555 1 96.69 111 ILE A O 1
ATOM 899 N N . SER A 1 112 ? 4.215 -13.359 -11.523 1 95.12 112 SER A N 1
ATOM 900 C CA . SER A 1 112 ? 5.383 -12.5 -11.68 1 95.12 112 SER A CA 1
ATOM 901 C C . SER A 1 112 ? 4.98 -11.031 -11.797 1 95.12 112 SER A C 1
ATOM 903 O O . SER A 1 112 ? 5.605 -10.164 -11.188 1 95.12 112 SER A O 1
ATOM 905 N N . HIS A 1 113 ? 3.984 -10.789 -12.57 1 96.38 113 HIS A N 1
ATOM 906 C CA . HIS A 1 113 ? 3.496 -9.422 -12.703 1 96.38 113 HIS A CA 1
ATOM 907 C C . HIS A 1 113 ? 3.027 -8.867 -11.359 1 96.38 113 HIS A C 1
ATOM 909 O O . HIS A 1 113 ? 3.359 -7.738 -11 1 96.38 113 HIS A O 1
ATOM 915 N N . ALA A 1 114 ? 2.258 -9.688 -10.641 1 97.75 114 ALA A N 1
ATOM 916 C CA . ALA A 1 114 ? 1.806 -9.273 -9.312 1 97.75 114 ALA A CA 1
ATOM 917 C C . ALA A 1 114 ? 2.99 -8.969 -8.398 1 97.75 114 ALA A C 1
ATOM 919 O O . ALA A 1 114 ? 3.014 -7.938 -7.727 1 97.75 114 ALA A O 1
ATOM 920 N N . GLY A 1 115 ? 3.98 -9.828 -8.43 1 97.44 115 GLY A N 1
ATOM 921 C CA . GLY A 1 115 ? 5.168 -9.617 -7.613 1 97.44 115 GLY A CA 1
ATOM 922 C C . GLY A 1 115 ? 5.91 -8.336 -7.965 1 97.44 115 GLY A C 1
ATOM 923 O O . GLY A 1 115 ? 6.285 -7.57 -7.074 1 97.44 115 GLY A O 1
ATOM 924 N N . GLN A 1 116 ? 6.07 -8.117 -9.219 1 96.81 116 GLN A N 1
ATOM 925 C CA . GLN A 1 116 ? 6.805 -6.945 -9.672 1 96.81 116 GLN A CA 1
ATOM 926 C C . GLN A 1 116 ? 6.102 -5.656 -9.25 1 96.81 116 GLN A C 1
ATOM 928 O O . GLN A 1 116 ? 6.734 -4.746 -8.711 1 96.81 116 GLN A O 1
ATOM 933 N N . ILE A 1 117 ? 4.883 -5.617 -9.461 1 97.88 117 ILE A N 1
ATOM 934 C CA . ILE A 1 117 ? 4.148 -4.395 -9.156 1 97.88 117 ILE A CA 1
ATOM 935 C C . ILE A 1 117 ? 4.121 -4.176 -7.641 1 97.88 117 ILE A C 1
ATOM 937 O O . ILE A 1 117 ? 4.188 -3.037 -7.172 1 97.88 117 ILE A O 1
ATOM 941 N N . LEU A 1 118 ? 4.055 -5.25 -6.891 1 98.38 118 LEU A N 1
ATOM 942 C CA . LEU A 1 118 ? 4.035 -5.133 -5.434 1 98.38 118 LEU A CA 1
ATOM 943 C C . LEU A 1 118 ? 5.391 -4.676 -4.906 1 98.38 118 LEU A C 1
ATOM 945 O O . LEU A 1 118 ? 5.461 -3.955 -3.908 1 98.38 118 LEU A O 1
ATOM 949 N N . ILE A 1 119 ? 6.41 -5.059 -5.566 1 97.56 119 ILE A N 1
ATOM 950 C CA . ILE A 1 119 ? 7.738 -4.578 -5.184 1 97.56 119 ILE A CA 1
ATOM 951 C C . ILE A 1 119 ? 7.805 -3.062 -5.34 1 97.56 119 ILE A C 1
ATOM 953 O O . ILE A 1 119 ? 8.359 -2.369 -4.488 1 97.56 119 ILE A O 1
ATOM 957 N N . ASP A 1 120 ? 7.23 -2.617 -6.359 1 97.31 120 ASP A N 1
ATOM 958 C CA . ASP A 1 120 ? 7.156 -1.171 -6.539 1 97.31 120 ASP A CA 1
ATOM 959 C C . ASP A 1 120 ? 6.316 -0.521 -5.445 1 97.31 120 ASP A C 1
ATOM 961 O O . ASP A 1 120 ? 6.66 0.556 -4.949 1 97.31 120 ASP A O 1
ATOM 965 N N . VAL A 1 121 ? 5.211 -1.157 -5.129 1 97.88 121 VAL A N 1
ATOM 966 C CA . VAL A 1 121 ? 4.359 -0.647 -4.059 1 97.88 121 VAL A CA 1
ATOM 967 C C . VAL A 1 121 ? 5.156 -0.56 -2.76 1 97.88 121 VAL A C 1
ATOM 969 O O . VAL A 1 121 ? 5.055 0.427 -2.027 1 97.88 121 VAL A O 1
ATOM 972 N N . PHE A 1 122 ? 5.902 -1.59 -2.477 1 98.06 122 PHE A N 1
ATOM 973 C CA . PHE A 1 122 ? 6.75 -1.605 -1.292 1 98.06 122 PHE A CA 1
ATOM 974 C C . PHE A 1 122 ? 7.699 -0.414 -1.291 1 98.06 122 PHE A C 1
ATOM 976 O O . PHE A 1 122 ? 7.824 0.288 -0.285 1 98.06 122 PHE A O 1
ATOM 983 N N . TYR A 1 123 ? 8.32 -0.181 -2.398 1 96.5 123 TYR A N 1
ATOM 984 C CA . TYR A 1 123 ? 9.219 0.956 -2.584 1 96.5 123 TYR A CA 1
ATOM 985 C C . TYR A 1 123 ? 8.477 2.271 -2.383 1 96.5 123 TYR A C 1
ATOM 987 O O . TYR A 1 123 ? 8.945 3.15 -1.655 1 96.5 123 TYR A O 1
ATOM 995 N N . GLN A 1 124 ? 7.344 2.396 -2.98 1 94.81 124 GLN A N 1
ATOM 996 C CA . GLN A 1 124 ? 6.562 3.625 -2.912 1 94.81 124 GLN A CA 1
ATOM 997 C C . GLN A 1 124 ? 6.094 3.902 -1.486 1 94.81 124 GLN A C 1
ATOM 999 O O . GLN A 1 124 ? 5.957 5.059 -1.084 1 94.81 124 GLN A O 1
ATOM 1004 N N . GLN A 1 125 ? 5.824 2.836 -0.766 1 95.62 125 GLN A N 1
ATOM 1005 C CA . GLN A 1 125 ? 5.457 3.031 0.632 1 95.62 125 GLN A CA 1
ATOM 1006 C C . GLN A 1 125 ? 6.605 3.646 1.424 1 95.62 125 GLN A C 1
ATOM 1008 O O . GLN A 1 125 ? 6.387 4.508 2.277 1 95.62 125 GLN A O 1
ATOM 1013 N N . SER A 1 126 ? 7.809 3.225 1.154 1 95.75 126 SER A N 1
ATOM 1014 C CA . SER A 1 126 ? 8.969 3.846 1.791 1 95.75 126 SER A CA 1
ATOM 1015 C C . SER A 1 126 ? 9.086 5.316 1.406 1 95.75 126 SER A C 1
ATOM 1017 O O . SER A 1 126 ? 9.359 6.164 2.258 1 95.75 126 SER A O 1
ATOM 1019 N N . VAL A 1 127 ? 8.852 5.586 0.164 1 93 127 VAL A N 1
ATOM 1020 C CA . VAL A 1 127 ? 8.906 6.957 -0.324 1 93 127 VAL A CA 1
ATOM 1021 C C . VAL A 1 127 ? 7.836 7.793 0.375 1 93 127 VAL A C 1
ATOM 1023 O O . VAL A 1 127 ? 8.102 8.922 0.804 1 93 127 VAL A O 1
ATOM 1026 N N . ALA A 1 128 ? 6.672 7.227 0.469 1 91.69 128 ALA A N 1
ATOM 1027 C CA . ALA A 1 128 ? 5.574 7.93 1.129 1 91.69 128 ALA A CA 1
ATOM 1028 C C . ALA A 1 128 ? 5.906 8.211 2.592 1 91.69 128 ALA A C 1
ATOM 1030 O O . ALA A 1 128 ? 5.68 9.312 3.086 1 91.69 128 ALA A O 1
ATOM 1031 N N . ARG A 1 129 ? 6.375 7.219 3.266 1 94.81 129 ARG A N 1
ATOM 1032 C CA . ARG A 1 129 ? 6.75 7.391 4.664 1 94.81 129 ARG A CA 1
ATOM 1033 C C . ARG A 1 129 ? 7.773 8.508 4.824 1 94.81 129 ARG A C 1
ATOM 1035 O O . ARG A 1 129 ? 7.633 9.367 5.699 1 94.81 129 ARG A O 1
ATOM 1042 N N . LYS A 1 130 ? 8.719 8.57 3.971 1 93.62 130 LYS A N 1
ATOM 1043 C CA . LYS A 1 130 ? 9.727 9.625 4.012 1 93.62 130 LYS A CA 1
ATOM 1044 C C . LYS A 1 130 ? 9.102 10.992 3.748 1 93.62 130 LYS A C 1
ATOM 1046 O O . LYS A 1 130 ? 9.469 11.984 4.387 1 93.62 130 LYS A O 1
ATOM 1051 N N . SER A 1 131 ? 8.195 11.016 2.846 1 90.44 131 SER A N 1
ATOM 1052 C CA . SER A 1 131 ? 7.555 12.281 2.49 1 90.44 131 SER A CA 1
ATOM 1053 C C . SER A 1 131 ? 6.797 12.867 3.676 1 90.44 131 SER A C 1
ATOM 1055 O O . SER A 1 131 ? 6.672 14.086 3.799 1 90.44 131 SER A O 1
ATOM 1057 N N . PHE A 1 132 ? 6.348 12 4.531 1 90.5 132 PHE A N 1
ATOM 1058 C CA . PHE A 1 132 ? 5.582 12.453 5.684 1 90.5 132 PHE A CA 1
ATOM 1059 C C . PHE A 1 132 ? 6.508 12.828 6.836 1 90.5 132 PHE A C 1
ATOM 1061 O O . PHE A 1 132 ? 6.184 13.703 7.645 1 90.5 132 PHE A O 1
ATOM 1068 N N . ILE A 1 133 ? 7.621 12.25 6.848 1 93.5 133 ILE A N 1
ATOM 1069 C CA . ILE A 1 133 ? 8.5 12.398 8 1 93.5 133 ILE A CA 1
ATOM 1070 C C . ILE A 1 133 ? 9.508 13.516 7.746 1 93.5 133 ILE A C 1
ATOM 1072 O O . ILE A 1 133 ? 9.82 14.297 8.648 1 93.5 133 ILE A O 1
ATOM 1076 N N . THR A 1 134 ? 9.93 13.703 6.555 1 92.38 134 THR A N 1
ATOM 1077 C CA . THR A 1 134 ? 11.031 14.578 6.191 1 92.38 134 THR A CA 1
ATOM 1078 C C . THR A 1 134 ? 10.711 16.031 6.551 1 92.38 134 THR A C 1
ATOM 1080 O O . THR A 1 134 ? 11.578 16.766 7.016 1 92.38 134 THR A O 1
ATOM 1083 N N . PRO A 1 135 ? 9.461 16.469 6.355 1 88.94 135 PRO A N 1
ATOM 1084 C CA . PRO A 1 135 ? 9.141 17.859 6.695 1 88.94 135 PRO A CA 1
ATOM 1085 C C . PRO A 1 135 ? 9.344 18.172 8.18 1 88.94 135 PRO A C 1
ATOM 1087 O O . PRO A 1 135 ? 9.492 19.344 8.555 1 88.94 135 PRO A O 1
ATOM 1090 N N . HIS A 1 136 ? 9.391 17.203 9 1 87.44 136 HIS A N 1
ATOM 1091 C CA . HIS A 1 136 ? 9.539 17.406 10.438 1 87.44 136 HIS A CA 1
ATOM 1092 C C . HIS A 1 136 ? 11.008 17.438 10.836 1 87.44 136 HIS A C 1
ATOM 1094 O O . HIS A 1 136 ? 11.336 17.703 12 1 87.44 136 HIS A O 1
ATOM 1100 N N . LEU A 1 137 ? 11.852 17.234 9.961 1 87.81 137 LEU A N 1
ATOM 1101 C CA . LEU A 1 137 ? 13.281 17.234 10.25 1 87.81 137 LEU A CA 1
ATOM 1102 C C . LEU A 1 137 ? 13.859 18.625 10.148 1 87.81 137 LEU A C 1
ATOM 1104 O O . LEU A 1 137 ? 13.234 19.531 9.586 1 87.81 137 LEU A O 1
ATOM 1108 N N . ASN A 1 138 ? 15.031 18.688 10.766 1 84.38 138 ASN A N 1
ATOM 1109 C CA . ASN A 1 138 ? 15.727 19.969 10.734 1 84.38 138 ASN A CA 1
ATOM 1110 C C . ASN A 1 138 ? 16.078 20.391 9.312 1 84.38 138 ASN A C 1
ATOM 1112 O O . ASN A 1 138 ? 16.375 19.531 8.469 1 84.38 138 ASN A O 1
ATOM 1116 N N . LYS A 1 139 ? 16.109 21.672 9.086 1 83.19 139 LYS A N 1
ATOM 1117 C CA . LYS A 1 139 ? 16.344 22.234 7.766 1 83.19 139 LYS A CA 1
ATOM 1118 C C . LYS A 1 139 ? 17.703 21.797 7.219 1 83.19 139 LYS A C 1
ATOM 1120 O O . LYS A 1 139 ? 17.875 21.641 6.004 1 83.19 139 LYS A O 1
ATOM 1125 N N . ASN A 1 140 ? 18.609 21.594 8.102 1 80.06 140 ASN A N 1
ATOM 1126 C CA . ASN A 1 140 ? 19.953 21.266 7.676 1 80.06 140 ASN A CA 1
ATOM 1127 C C . ASN A 1 140 ? 20.078 19.797 7.262 1 80.06 140 ASN A C 1
ATOM 1129 O O . ASN A 1 140 ? 21 19.422 6.547 1 80.06 140 ASN A O 1
ATOM 1133 N N . ILE A 1 141 ? 19.109 19.031 7.664 1 83.25 141 ILE A N 1
ATOM 1134 C CA . ILE A 1 141 ? 19.141 17.594 7.414 1 83.25 141 ILE A CA 1
ATOM 1135 C C . ILE A 1 141 ? 18.312 17.266 6.176 1 83.25 141 ILE A C 1
ATOM 1137 O O . ILE A 1 141 ? 18.609 16.297 5.461 1 83.25 141 ILE A O 1
ATOM 1141 N N . LYS A 1 142 ? 17.406 17.984 5.789 1 86.25 142 LYS A N 1
ATOM 1142 C CA . LYS A 1 142 ? 16.406 17.734 4.754 1 86.25 142 LYS A CA 1
ATOM 1143 C C . LYS A 1 142 ? 17.078 17.516 3.396 1 86.25 142 LYS A C 1
ATOM 1145 O O . LYS A 1 142 ? 16.75 16.547 2.693 1 86.25 142 LYS A O 1
ATOM 1150 N N . PRO A 1 143 ? 18.062 18.359 3.082 1 80.94 143 PRO A N 1
ATOM 1151 C CA . PRO A 1 143 ? 18.656 18.172 1.761 1 80.94 143 PRO A CA 1
ATOM 1152 C C . PRO A 1 143 ? 19.438 16.859 1.644 1 80.94 143 PRO A C 1
ATOM 1154 O O . PRO A 1 143 ? 19.641 16.359 0.538 1 80.94 143 PRO A O 1
ATOM 1157 N N . ILE A 1 144 ? 19.828 16.297 2.729 1 80.75 144 ILE A N 1
ATOM 1158 C CA . ILE A 1 144 ? 20.672 15.109 2.723 1 80.75 144 ILE A CA 1
ATOM 1159 C C . ILE A 1 144 ? 19.797 13.859 2.664 1 80.75 144 ILE A C 1
ATOM 1161 O O . ILE A 1 144 ? 20.203 12.836 2.102 1 80.75 144 ILE A O 1
ATOM 1165 N N . VAL A 1 145 ? 18.641 13.93 3.168 1 84.38 145 VAL A N 1
ATOM 1166 C CA . VAL A 1 145 ? 17.844 12.727 3.377 1 84.38 145 VAL A CA 1
ATOM 1167 C C . VAL A 1 145 ? 17.078 12.398 2.102 1 84.38 145 VAL A C 1
ATOM 1169 O O . VAL A 1 145 ? 16.688 11.242 1.882 1 84.38 145 VAL A O 1
ATOM 1172 N N . GLY A 1 146 ? 16.891 13.352 1.201 1 76.19 146 GLY A N 1
ATOM 1173 C CA . GLY A 1 146 ? 16.094 13.133 -0.002 1 76.19 146 GLY A CA 1
ATOM 1174 C C . GLY A 1 146 ? 16.688 12.07 -0.915 1 76.19 146 GLY A C 1
ATOM 1175 O O . GLY A 1 146 ? 15.945 11.352 -1.594 1 76.19 146 GLY A O 1
ATOM 1176 N N . SER A 1 147 ? 17.953 11.852 -0.888 1 78.38 147 SER A N 1
ATOM 1177 C CA . SER A 1 147 ? 18.625 10.953 -1.819 1 78.38 147 SER A CA 1
ATOM 1178 C C . SER A 1 147 ? 18.969 9.625 -1.15 1 78.38 147 SER A C 1
ATOM 1180 O O . SER A 1 147 ? 19.5 8.719 -1.794 1 78.38 147 SER A O 1
ATOM 1182 N N . MET A 1 148 ? 18.594 9.508 0.016 1 87.44 148 MET A N 1
ATOM 1183 C CA . MET A 1 148 ? 19.016 8.297 0.731 1 87.44 148 MET A CA 1
ATOM 1184 C C . MET A 1 148 ? 18.062 7.141 0.432 1 87.44 148 MET A C 1
ATOM 1186 O O . MET A 1 148 ? 16.844 7.316 0.436 1 87.44 148 MET A O 1
ATOM 1190 N N . LEU A 1 149 ? 18.703 6.047 0.193 1 90.06 149 LEU A N 1
ATOM 1191 C CA . LEU A 1 149 ? 17.922 4.844 -0.092 1 90.06 149 LEU A CA 1
ATOM 1192 C C . LEU A 1 149 ? 17.562 4.113 1.195 1 90.06 149 LEU A C 1
ATOM 1194 O O . LEU A 1 149 ? 18.375 4.059 2.129 1 90.06 149 LEU A O 1
ATOM 1198 N N . SER A 1 150 ? 16.391 3.553 1.133 1 93.69 150 SER A N 1
ATOM 1199 C CA . SER A 1 150 ? 15.938 2.793 2.291 1 93.69 150 SER A CA 1
ATOM 1200 C C . SER A 1 150 ? 16.469 1.36 2.254 1 93.69 150 SER A C 1
ATOM 1202 O O . SER A 1 150 ? 16.594 0.771 1.18 1 93.69 150 SER A O 1
ATOM 1204 N N . ASN A 1 151 ? 16.828 0.799 3.355 1 91.69 151 ASN A N 1
ATOM 1205 C CA . ASN A 1 151 ? 17.109 -0.608 3.605 1 91.69 151 ASN A CA 1
ATOM 1206 C C . ASN A 1 151 ? 16.438 -1.104 4.879 1 91.69 151 ASN A C 1
ATOM 1208 O O . ASN A 1 151 ? 15.219 -0.964 5.031 1 91.69 151 ASN A O 1
ATOM 1212 N N . GLU A 1 152 ? 17.172 -1.577 5.758 1 93.12 152 GLU A N 1
ATOM 1213 C CA . GLU A 1 152 ? 16.562 -1.95 7.027 1 93.12 152 GLU A CA 1
ATOM 1214 C C . GLU A 1 152 ? 16.078 -0.719 7.793 1 93.12 152 GLU A C 1
ATOM 1216 O O . GLU A 1 152 ? 15.203 -0.819 8.656 1 93.12 152 GLU A O 1
ATOM 1221 N N . TRP A 1 153 ? 16.703 0.389 7.387 1 95.25 153 TRP A N 1
ATOM 1222 C CA . TRP A 1 153 ? 16.328 1.678 7.961 1 95.25 153 TRP A CA 1
ATOM 1223 C C . TRP A 1 153 ? 15.711 2.588 6.906 1 95.25 153 TRP A C 1
ATOM 1225 O O . TRP A 1 153 ? 16.172 2.629 5.766 1 95.25 153 TRP A O 1
ATOM 1235 N N . LEU A 1 154 ? 14.766 3.367 7.301 1 96.75 154 LEU A N 1
ATOM 1236 C CA . LEU A 1 154 ? 14 4.18 6.363 1 96.75 154 LEU A CA 1
ATOM 1237 C C . LEU A 1 154 ? 14.914 5.156 5.621 1 96.75 154 LEU A C 1
ATOM 1239 O O . LEU A 1 154 ? 14.781 5.34 4.41 1 96.75 154 LEU A O 1
ATOM 1243 N N . TYR A 1 155 ? 15.836 5.742 6.352 1 94.81 155 TYR A N 1
ATOM 1244 C CA . TYR A 1 155 ? 16.766 6.68 5.73 1 94.81 155 TYR A CA 1
ATOM 1245 C C . TYR A 1 155 ? 18.141 6.055 5.562 1 94.81 155 TYR A C 1
ATOM 1247 O O . TYR A 1 155 ? 19.141 6.762 5.469 1 94.81 155 TYR A O 1
ATOM 1255 N N . GLY A 1 156 ? 18.156 4.699 5.605 1 93.12 156 GLY A N 1
ATOM 1256 C CA . GLY A 1 156 ? 19.391 3.988 5.355 1 93.12 156 GLY A CA 1
ATOM 1257 C C . GLY A 1 156 ? 20.297 3.93 6.57 1 93.12 156 GLY A C 1
ATOM 1258 O O . GLY A 1 156 ? 20.047 4.605 7.57 1 93.12 156 GLY A O 1
ATOM 1259 N N . ASP A 1 157 ? 21.328 3.16 6.41 1 90.06 157 ASP A N 1
ATOM 1260 C CA . ASP A 1 157 ? 22.25 2.867 7.512 1 90.06 157 ASP A CA 1
ATOM 1261 C C . ASP A 1 157 ? 23.203 4.027 7.75 1 90.06 157 ASP A C 1
ATOM 1263 O O . ASP A 1 157 ? 23.75 4.184 8.852 1 90.06 157 ASP A O 1
ATOM 1267 N N . ASP A 1 158 ? 23.391 4.81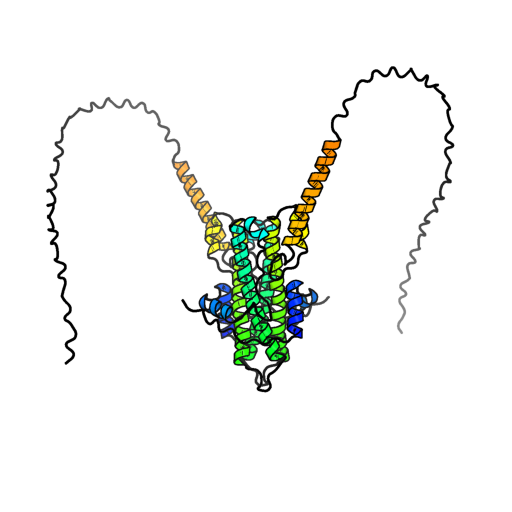6 6.848 1 88.38 158 ASP A N 1
ATOM 1268 C CA . ASP A 1 158 ? 24.406 5.859 6.934 1 88.38 158 ASP A CA 1
ATOM 1269 C C . ASP A 1 158 ? 23.812 7.164 7.457 1 88.38 158 ASP A C 1
ATOM 1271 O O . ASP A 1 158 ? 24.516 8.18 7.535 1 88.38 158 ASP A O 1
ATOM 1275 N N . PHE A 1 159 ? 22.641 7.164 7.887 1 91.5 159 PHE A N 1
ATOM 1276 C CA . PHE A 1 159 ? 21.953 8.375 8.32 1 91.5 159 PHE A CA 1
ATOM 1277 C C . PHE A 1 159 ? 22.656 9 9.523 1 91.5 159 PHE A C 1
ATOM 1279 O O . PHE A 1 159 ? 22.906 10.203 9.539 1 91.5 159 PHE A O 1
ATOM 1286 N N . LYS A 1 160 ? 22.969 8.156 10.461 1 88.06 160 LYS A N 1
ATOM 1287 C CA . LYS A 1 160 ? 23.609 8.633 11.68 1 88.06 160 LYS A CA 1
ATOM 1288 C C . LYS A 1 160 ? 24.906 9.375 11.352 1 88.06 160 LYS A C 1
ATOM 1290 O O . LYS A 1 160 ? 25.141 10.469 11.875 1 88.06 160 LYS A O 1
ATOM 1295 N N . ASN A 1 161 ? 25.688 8.789 10.547 1 89.06 161 ASN A N 1
ATOM 1296 C CA . ASN A 1 161 ? 26.969 9.398 10.172 1 89.06 161 ASN A CA 1
ATOM 1297 C C . ASN A 1 161 ? 26.75 10.711 9.422 1 89.06 161 ASN A C 1
ATOM 1299 O O . ASN A 1 161 ? 27.469 11.688 9.656 1 89.06 161 ASN A O 1
ATOM 1303 N N . LYS A 1 162 ? 25.797 10.742 8.602 1 85.81 162 LYS A N 1
ATOM 1304 C CA . LYS A 1 162 ? 25.516 11.945 7.824 1 85.81 162 LYS A CA 1
ATOM 1305 C C . LYS A 1 162 ? 25.016 13.078 8.727 1 85.81 162 LYS A C 1
ATOM 1307 O O . LYS A 1 162 ? 25.406 14.234 8.547 1 85.81 162 LYS A O 1
ATOM 1312 N N . VAL A 1 163 ? 24.25 12.75 9.625 1 86 163 VAL A N 1
ATOM 1313 C CA . VAL A 1 163 ? 23.75 13.734 10.578 1 86 163 VAL A CA 1
ATOM 1314 C C . VAL A 1 163 ? 24.906 14.289 11.406 1 86 163 VAL A C 1
ATOM 1316 O O . VAL A 1 163 ? 24.969 15.5 11.648 1 86 163 VAL A O 1
ATOM 1319 N N . LYS A 1 164 ? 25.734 13.43 11.805 1 86.69 164 LYS A N 1
ATOM 1320 C CA . LYS A 1 164 ? 26.906 13.867 12.562 1 86.69 164 LYS A CA 1
ATOM 1321 C C . LYS A 1 164 ? 27.781 14.805 11.734 1 86.69 164 LYS A C 1
ATOM 1323 O O . LYS A 1 164 ? 28.281 15.805 12.25 1 86.69 164 LYS A O 1
ATOM 1328 N N . ASP A 1 165 ? 27.922 14.469 10.531 1 84.81 165 ASP A N 1
ATOM 1329 C CA . ASP A 1 165 ? 28.734 15.289 9.633 1 84.81 165 ASP A CA 1
ATOM 1330 C C . ASP A 1 165 ? 28.125 16.688 9.477 1 84.81 165 ASP A C 1
ATOM 1332 O O . ASP A 1 165 ? 28.844 17.688 9.492 1 84.81 165 ASP A O 1
ATOM 1336 N N . VAL A 1 166 ? 26.891 16.781 9.344 1 81.31 166 VAL A N 1
ATOM 1337 C CA . VAL A 1 166 ? 26.203 18.047 9.188 1 81.31 166 VAL A CA 1
ATOM 1338 C C . VAL A 1 166 ? 26.375 18.891 10.453 1 81.31 166 VAL A C 1
ATOM 1340 O O . VAL A 1 166 ? 26.641 20.094 10.375 1 81.31 166 VAL A O 1
ATOM 1343 N N . LYS A 1 167 ? 26.25 18.25 11.516 1 82.56 167 LYS A N 1
ATOM 1344 C CA . LYS A 1 167 ? 26.422 18.969 12.773 1 82.56 167 LYS A CA 1
ATOM 1345 C C . LYS A 1 167 ? 27.844 19.5 12.922 1 82.56 167 LYS A C 1
ATOM 1347 O O . LYS A 1 167 ? 28.047 20.609 13.422 1 82.56 167 LYS A O 1
ATOM 1352 N N . LYS A 1 168 ? 28.719 18.719 12.508 1 85.38 168 LYS A N 1
ATOM 1353 C CA . LYS A 1 168 ? 30.125 19.156 12.547 1 85.38 168 LYS A CA 1
ATOM 1354 C C . LYS A 1 168 ? 30.344 20.359 11.641 1 85.38 168 LYS A C 1
ATOM 1356 O O . LYS A 1 168 ? 31.047 21.297 12.008 1 85.38 168 LYS A O 1
ATOM 1361 N N . ILE A 1 169 ? 29.781 20.281 10.516 1 78.19 169 ILE A N 1
ATOM 1362 C CA . ILE A 1 169 ? 29.906 21.375 9.547 1 78.19 169 ILE A CA 1
ATOM 1363 C C . ILE A 1 169 ? 29.25 22.641 10.094 1 78.19 169 ILE A C 1
ATOM 1365 O O . ILE A 1 169 ? 29.797 23.734 9.9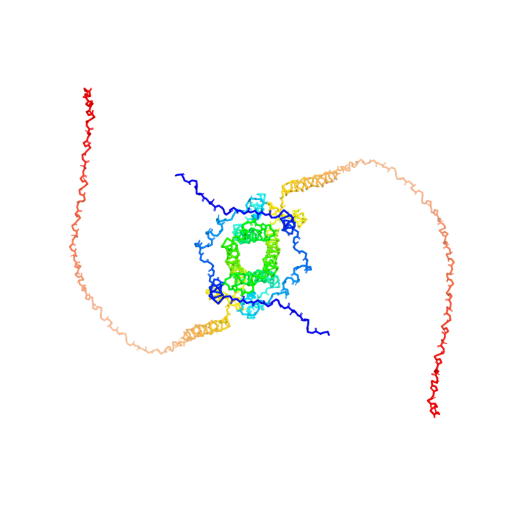84 1 78.19 169 ILE A O 1
ATOM 1369 N N . GLU A 1 170 ? 28.109 22.453 10.672 1 79.5 170 GLU A N 1
ATOM 1370 C CA . GLU A 1 170 ? 27.406 23.578 11.266 1 79.5 170 GLU A CA 1
ATOM 1371 C C . GLU A 1 170 ? 28.203 24.219 12.398 1 79.5 170 GLU A C 1
ATOM 1373 O O . GLU A 1 170 ? 28.297 25.438 12.484 1 79.5 170 GLU A O 1
ATOM 1378 N N . LYS A 1 171 ? 28.781 23.391 13.148 1 82.5 171 LYS A N 1
ATOM 1379 C CA . LYS A 1 171 ? 29.609 23.891 14.234 1 82.5 171 LYS A CA 1
ATOM 1380 C C . LYS A 1 171 ? 30.844 24.609 13.695 1 82.5 171 LYS A C 1
ATOM 1382 O O . LYS A 1 171 ? 31.234 25.672 14.188 1 82.5 171 LYS A O 1
ATOM 1387 N N . ALA A 1 172 ? 31.391 24.109 12.719 1 77.19 172 ALA A N 1
ATOM 1388 C CA . ALA A 1 172 ? 32.562 24.719 12.094 1 77.19 172 ALA A CA 1
ATOM 1389 C C . ALA A 1 172 ? 32.219 26.062 11.469 1 77.19 172 ALA A C 1
ATOM 1391 O O . ALA A 1 172 ? 33 27.016 11.578 1 77.19 172 ALA A O 1
ATOM 1392 N N . CYS A 1 173 ? 31.109 26.109 10.82 1 73.75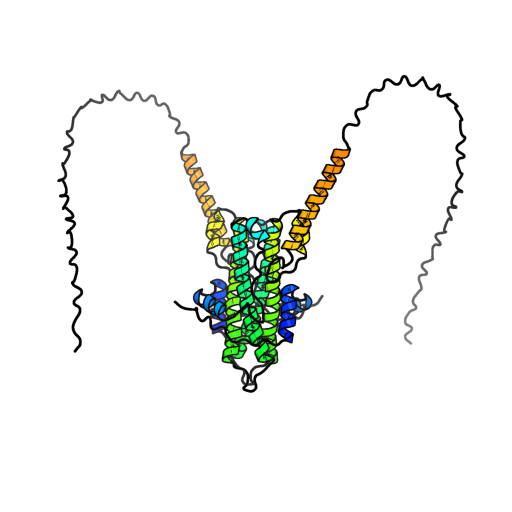 173 CYS A N 1
ATOM 1393 C CA . CYS A 1 173 ? 30.641 27.344 10.203 1 73.75 173 CYS A CA 1
ATOM 1394 C C . CYS A 1 173 ? 30.328 28.406 11.258 1 73.75 173 CYS A C 1
ATOM 1396 O O . CYS A 1 173 ? 30.641 29.578 11.078 1 73.75 173 CYS A O 1
ATOM 1398 N N . ALA A 1 174 ? 29.734 27.922 12.305 1 77.81 174 ALA A N 1
ATOM 1399 C CA . ALA A 1 174 ? 29.438 28.828 13.414 1 77.81 174 ALA A CA 1
ATOM 1400 C C . ALA A 1 174 ? 30.719 29.375 14.031 1 77.81 174 ALA A C 1
ATOM 1402 O O . ALA A 1 174 ? 30.812 30.562 14.359 1 77.81 174 ALA A O 1
ATOM 1403 N N . ASP A 1 175 ? 31.656 28.562 14.086 1 74.5 175 ASP A N 1
ATOM 1404 C CA . ASP A 1 175 ? 32.969 28.969 14.625 1 74.5 175 ASP A CA 1
ATOM 1405 C C . ASP A 1 175 ? 33.656 29.953 13.68 1 74.5 175 ASP A C 1
ATOM 1407 O O . ASP A 1 175 ? 34.312 30.906 14.133 1 74.5 175 ASP A O 1
ATOM 1411 N N . ILE A 1 176 ? 33.531 29.781 12.484 1 71 176 ILE A N 1
ATOM 1412 C CA . ILE A 1 176 ? 34.125 30.656 11.477 1 71 176 ILE A CA 1
ATOM 1413 C C . ILE A 1 176 ? 33.438 32 11.508 1 71 176 ILE A C 1
ATOM 1415 O O . ILE A 1 176 ? 34.094 33.062 11.438 1 71 176 ILE A O 1
ATOM 1419 N N . LYS A 1 177 ? 32.219 31.969 11.633 1 68.31 177 LYS A N 1
ATOM 1420 C CA . LYS A 1 177 ? 31.438 33.188 11.703 1 68.31 177 LYS A CA 1
ATOM 1421 C C . LYS A 1 177 ? 31.75 33.969 12.984 1 68.31 177 LYS A C 1
ATOM 1423 O O . LYS A 1 177 ? 31.859 35.188 12.969 1 68.31 177 LYS A O 1
ATOM 1428 N N . GLU A 1 178 ? 31.891 33.312 14.031 1 70.5 178 GLU A N 1
ATOM 1429 C CA . GLU A 1 178 ? 32.25 33.938 15.297 1 70.5 178 GLU A CA 1
ATOM 1430 C C . GLU A 1 178 ? 33.688 34.469 15.266 1 70.5 178 GLU A C 1
ATOM 1432 O O . GLU A 1 178 ? 33.938 35.562 15.781 1 70.5 178 GLU A O 1
ATOM 1437 N N . SER A 1 179 ? 34.562 33.781 14.758 1 66.44 179 SER A N 1
ATOM 1438 C CA . SER A 1 179 ? 35.938 34.219 14.664 1 66.44 179 SER A CA 1
ATOM 1439 C C . SER A 1 179 ? 36.062 35.438 13.734 1 66.44 179 SER A C 1
ATOM 1441 O O . SER A 1 179 ? 36.844 36.344 13.984 1 66.44 179 SER A O 1
ATOM 1443 N N . SER A 1 180 ? 35.281 35.406 12.75 1 59.47 180 SER A N 1
ATOM 1444 C CA . SER A 1 180 ? 35.312 36.562 11.844 1 59.47 180 SER A CA 1
ATOM 1445 C C . SER A 1 180 ? 34.656 37.781 12.484 1 59.47 180 SER A C 1
ATOM 1447 O O . SER A 1 180 ? 35.094 38.906 12.227 1 59.47 180 SER A O 1
ATOM 1449 N N . ALA A 1 181 ? 33.781 37.562 13.297 1 57.47 181 ALA A N 1
ATOM 1450 C CA . ALA A 1 181 ? 33.188 38.656 14.031 1 57.47 181 ALA A CA 1
ATOM 1451 C C . ALA A 1 181 ? 34.125 39.188 15.117 1 57.47 181 ALA A C 1
ATOM 1453 O O . ALA A 1 181 ? 34.156 40.375 15.391 1 57.47 181 ALA A O 1
ATOM 1454 N N . ALA A 1 182 ? 34.875 38.375 15.727 1 56.28 182 ALA A N 1
ATOM 1455 C CA . ALA A 1 182 ? 35.781 38.812 16.781 1 56.28 182 ALA A CA 1
ATOM 1456 C C . ALA A 1 182 ? 36.969 39.594 16.203 1 56.28 182 ALA A C 1
ATOM 1458 O O . ALA A 1 182 ? 37.562 40.438 16.875 1 56.28 182 ALA A O 1
ATOM 1459 N N . LYS A 1 183 ? 37.281 39.281 15.07 1 52.31 183 LYS A N 1
ATOM 1460 C CA . LYS A 1 183 ? 38.406 40 14.547 1 52.31 183 LYS A CA 1
ATOM 1461 C C . LYS A 1 183 ? 38.062 41.438 14.227 1 52.31 183 LYS A C 1
ATOM 1463 O O . LYS A 1 183 ? 38.906 42.25 13.891 1 52.31 183 LYS A O 1
ATOM 1468 N N . ILE A 1 184 ? 36.75 41.625 14.141 1 46.22 184 ILE A N 1
ATOM 1469 C CA . ILE A 1 184 ? 36.469 43.031 13.906 1 46.22 184 ILE A CA 1
ATOM 1470 C C . ILE A 1 184 ? 36.594 43.812 15.211 1 46.22 184 ILE A C 1
ATOM 1472 O O . ILE A 1 184 ? 35.812 44.719 15.5 1 46.22 184 ILE A O 1
ATOM 1476 N N . SER A 1 185 ? 37.188 43.25 16.266 1 42.03 185 SER A N 1
ATOM 1477 C CA . SER A 1 185 ? 37.344 44.062 17.469 1 42.03 185 SER A CA 1
ATOM 1478 C C . SER A 1 185 ? 37.969 45.406 17.125 1 42.03 185 SER A C 1
ATOM 1480 O O . SER A 1 185 ? 38.594 45.562 16.078 1 42.03 185 SER A O 1
ATOM 1482 N N . SER A 1 186 ? 38 46.281 18.359 1 43.69 186 SER A N 1
ATOM 1483 C CA . SER A 1 186 ? 38.156 47.688 18.688 1 43.69 186 SER A CA 1
ATOM 1484 C C . SER A 1 186 ? 39.562 48.156 18.312 1 43.69 186 SER A C 1
ATOM 1486 O O . SER A 1 186 ? 40.531 47.781 18.922 1 43.69 186 SER A O 1
ATOM 1488 N N . LYS A 1 187 ? 40 48.156 17.125 1 39.97 187 LYS A N 1
ATOM 1489 C CA . LYS A 1 187 ? 41.094 49.094 16.953 1 39.97 187 LYS A CA 1
ATOM 1490 C C . LYS A 1 187 ? 40.844 50.406 17.672 1 39.97 187 LYS A C 1
ATOM 1492 O O . LYS A 1 187 ? 39.875 51.125 17.344 1 39.97 187 LYS A O 1
ATOM 1497 N N . SER A 1 188 ? 40.938 50.406 19.016 1 39.88 188 SER A N 1
ATOM 1498 C CA . SER A 1 188 ? 41.062 51.688 19.734 1 39.88 188 SER A CA 1
ATOM 1499 C C . SER A 1 188 ? 41.906 52.688 18.953 1 39.88 188 SER A C 1
ATOM 1501 O O . SER A 1 188 ? 43.031 52.375 18.547 1 39.88 188 SER A O 1
ATOM 1503 N N . ARG A 1 189 ? 41.25 53.531 18.125 1 38.78 189 ARG A N 1
ATOM 1504 C CA . ARG A 1 189 ? 41.844 54.75 17.578 1 38.78 189 ARG A CA 1
ATOM 1505 C C . ARG A 1 189 ? 42.656 55.469 18.641 1 38.78 189 ARG A C 1
ATOM 1507 O O . ARG A 1 189 ? 42.094 56 19.594 1 38.78 189 ARG A O 1
ATOM 1514 N N . GLY A 1 190 ? 43.625 54.844 19.281 1 36.44 190 GLY A N 1
ATOM 1515 C CA . GLY A 1 190 ? 44.5 55.75 19.984 1 36.44 190 GLY A CA 1
ATOM 1516 C C . GLY A 1 190 ? 44.719 57.062 19.25 1 36.44 190 GLY A C 1
ATOM 1517 O O . GLY A 1 190 ? 45.031 57.062 18.047 1 36.44 190 GLY A O 1
ATOM 1518 N N . GLN A 1 191 ? 43.844 58.125 19.641 1 37.38 191 GLN A N 1
ATOM 1519 C CA . GLN A 1 191 ? 43.969 59.5 19.219 1 37.38 191 GLN A CA 1
ATOM 1520 C C . GLN A 1 191 ? 45.406 60 19.281 1 37.38 191 GLN A C 1
ATOM 1522 O O . GLN A 1 191 ? 45.906 60.312 20.359 1 37.38 191 GLN A O 1
ATOM 1527 N N . GLY A 1 192 ? 46.438 59.188 19.078 1 32.78 192 GLY A N 1
ATOM 1528 C CA . GLY A 1 192 ? 47.688 59.906 19.078 1 32.78 192 GLY A CA 1
ATOM 1529 C C . GLY A 1 192 ? 47.625 61.188 18.266 1 32.78 192 GLY A C 1
ATOM 1530 O O . GLY A 1 192 ? 47 61.219 17.188 1 32.78 192 GLY A O 1
ATOM 1531 N N . ASN A 1 193 ? 47.344 62.375 19.047 1 36.16 193 ASN A N 1
ATOM 1532 C CA . ASN A 1 193 ? 47.406 63.719 18.547 1 36.16 193 ASN A CA 1
ATOM 1533 C C . ASN A 1 193 ? 48.594 63.938 17.609 1 36.16 193 ASN A C 1
ATOM 1535 O O . ASN A 1 193 ? 49.656 64.375 18.047 1 36.16 193 ASN A O 1
ATOM 1539 N N . GLY A 1 194 ? 49.156 62.875 17.047 1 31.28 194 GLY A N 1
ATOM 1540 C CA . GLY A 1 194 ? 50.344 63.312 16.312 1 31.28 194 GLY A CA 1
ATOM 1541 C C . GLY A 1 194 ? 50.062 64.438 15.375 1 31.28 194 GLY A C 1
ATOM 1542 O O . GLY A 1 194 ? 49.031 64.5 14.695 1 31.28 194 GLY A O 1
ATOM 1543 N N . LYS A 1 195 ? 50.5 65.625 15.867 1 32.34 195 LYS A N 1
ATOM 1544 C CA . LYS A 1 195 ? 50.562 66.875 15.172 1 32.34 195 LYS A CA 1
ATOM 1545 C C . LYS A 1 195 ? 51.031 66.688 13.727 1 32.34 195 LYS A C 1
ATOM 1547 O O . LYS A 1 195 ? 52.219 66.438 13.492 1 32.34 195 LYS A O 1
ATOM 1552 N N . CYS A 1 196 ? 50.438 65.75 13.016 1 33 196 CYS A N 1
ATOM 1553 C CA . CYS A 1 196 ? 51.031 65.625 11.695 1 33 196 CYS A CA 1
ATOM 1554 C C . CYS A 1 196 ? 51.062 66.938 10.953 1 33 196 CYS A C 1
ATOM 1556 O O . CYS A 1 196 ? 50.125 67.688 11 1 33 196 CYS A O 1
ATOM 1558 N N . PRO A 1 197 ? 52.281 67.438 10.82 1 37.47 197 PRO A N 1
ATOM 1559 C CA . PRO A 1 197 ? 52.531 68.75 10.164 1 37.47 197 PRO A CA 1
ATOM 1560 C C . PRO A 1 197 ? 51.719 68.875 8.883 1 37.47 197 PRO A C 1
ATOM 1562 O O . PRO A 1 197 ? 51.281 67.938 8.281 1 37.47 197 PRO A O 1
ATOM 1565 N N . PRO A 1 198 ? 51 70 8.805 1 31.84 198 PRO A N 1
ATOM 1566 C CA . PRO A 1 198 ? 50.156 70.375 7.664 1 31.84 198 PRO A CA 1
ATOM 1567 C C . PRO A 1 198 ? 50.812 70.062 6.32 1 31.84 198 PRO A C 1
ATOM 1569 O O . PRO A 1 198 ? 51.938 70.5 6.082 1 31.84 198 PRO A O 1
ATOM 1572 N N . ALA A 1 199 ? 50.906 68.75 5.914 1 30.94 199 ALA A N 1
ATOM 1573 C CA . ALA A 1 199 ? 51.531 68.5 4.637 1 30.94 199 ALA A CA 1
ATOM 1574 C C . ALA A 1 199 ? 51.094 69.438 3.557 1 30.94 199 ALA A C 1
ATOM 1576 O O . ALA A 1 199 ? 49.906 69.688 3.393 1 30.94 199 ALA A O 1
ATOM 1577 N N . ASN A 1 200 ? 51.938 70.438 3.299 1 29.22 200 ASN A N 1
ATOM 1578 C CA . ASN A 1 200 ? 51.875 71.438 2.242 1 29.22 200 ASN A CA 1
ATOM 1579 C C . ASN A 1 200 ? 51.562 70.812 0.887 1 29.22 200 ASN A C 1
ATOM 1581 O O . ASN A 1 200 ? 52.438 70.188 0.291 1 29.22 200 ASN A O 1
ATOM 1585 N N . TYR A 1 201 ? 50.469 70 0.82 1 27.58 201 TYR A N 1
ATOM 1586 C CA . TYR A 1 201 ? 50.219 69.312 -0.453 1 27.58 201 TYR A CA 1
ATOM 1587 C C . TYR A 1 201 ? 50.188 70.312 -1.595 1 27.58 201 TYR A C 1
ATOM 1589 O O . TYR A 1 201 ? 49.469 71.312 -1.548 1 27.58 201 TYR A O 1
ATOM 1597 N N . ARG A 1 202 ? 51.406 70.625 -2.08 1 27.22 202 ARG A N 1
ATOM 1598 C CA . ARG A 1 202 ? 51.562 71.375 -3.305 1 27.22 202 ARG A CA 1
ATOM 1599 C C . ARG A 1 202 ? 50.594 70.875 -4.387 1 27.22 202 ARG A C 1
ATOM 1601 O O . ARG A 1 202 ? 50.469 69.688 -4.609 1 27.22 202 ARG A O 1
ATOM 1608 N N . GLN A 1 203 ? 49.562 71.688 -4.656 1 25.78 203 GLN A N 1
ATOM 1609 C CA . GLN A 1 203 ? 48.5 71.625 -5.66 1 25.78 203 GLN A CA 1
ATOM 1610 C C . GLN A 1 203 ? 49.094 71.25 -7.031 1 25.78 203 GLN A C 1
ATOM 1612 O O . GLN A 1 203 ? 49.531 72.188 -7.758 1 25.78 203 GLN A O 1
ATOM 1617 N N . VAL A 1 204 ? 50.156 70.438 -7.129 1 26.47 204 VAL A N 1
ATOM 1618 C CA . VAL A 1 204 ? 50.656 70.438 -8.5 1 26.47 204 VAL A CA 1
ATOM 1619 C C . VAL A 1 204 ? 49.562 70 -9.453 1 26.47 204 VAL A C 1
ATOM 1621 O O . VAL A 1 204 ? 48.938 68.938 -9.258 1 26.47 204 VAL A O 1
ATOM 1624 N N . GLY A 1 205 ? 48.781 70.938 -10.055 1 24.11 205 GLY A N 1
ATOM 1625 C CA . GLY A 1 205 ? 47.75 70.875 -11.07 1 24.11 205 GLY A CA 1
ATOM 1626 C C . GLY A 1 205 ? 48.125 70.062 -12.289 1 24.11 205 GLY A C 1
ATOM 1627 O O . GLY A 1 205 ? 47.594 70.312 -13.383 1 24.11 205 GLY A O 1
ATOM 1628 N N . GLN A 1 206 ? 49.031 69 -12.18 1 23.22 206 GLN A N 1
ATOM 1629 C CA . GLN A 1 206 ? 49.438 68.562 -13.523 1 23.22 206 GLN A CA 1
ATOM 1630 C C . GLN A 1 206 ? 48.219 68.062 -14.305 1 23.22 206 GLN A C 1
ATOM 1632 O O . GLN A 1 206 ? 47.5 67.188 -13.805 1 23.22 206 GLN A O 1
ATOM 1637 N N . SER A 1 207 ? 47.625 68.812 -15.188 1 25.52 207 SER A N 1
ATOM 1638 C CA . SER A 1 207 ? 46.531 68.688 -16.156 1 25.52 207 SER A CA 1
ATOM 1639 C C . SER A 1 207 ? 46.812 67.438 -17.062 1 25.52 207 SER A C 1
ATOM 1641 O O . SER A 1 207 ? 47.5 67.562 -18.078 1 25.52 207 SER A O 1
ATOM 1643 N N . GLN A 1 208 ? 47.219 66.25 -16.562 1 23.36 208 GLN A N 1
ATOM 1644 C CA . GLN A 1 208 ? 47.594 65.312 -17.594 1 23.36 208 GLN A CA 1
ATOM 1645 C C . GLN A 1 208 ? 46.469 65.062 -18.578 1 23.36 208 GLN A C 1
ATOM 1647 O O . GLN A 1 208 ? 45.312 64.875 -18.172 1 23.36 208 GLN A O 1
ATOM 1652 N N . ARG A 1 209 ? 46.656 65.312 -19.891 1 26.23 209 ARG A N 1
ATOM 1653 C CA . ARG A 1 209 ? 45.969 65.312 -21.172 1 26.23 209 ARG A CA 1
ATOM 1654 C C . ARG A 1 209 ? 45.531 63.875 -21.5 1 26.23 209 ARG A C 1
ATOM 1656 O O . ARG A 1 209 ? 46.375 62.969 -21.594 1 26.23 209 ARG A O 1
ATOM 1663 N N . TYR A 1 210 ? 44.375 63.406 -20.953 1 25 210 TYR A N 1
ATOM 1664 C CA . TYR A 1 210 ? 43.906 62.062 -21.266 1 25 210 TYR A CA 1
ATOM 1665 C C . TYR A 1 210 ? 43.719 61.906 -22.781 1 25 210 TYR A C 1
ATOM 1667 O O . TYR A 1 210 ? 43.094 62.719 -23.422 1 25 210 TYR A O 1
ATOM 1675 N N . ARG A 1 211 ? 44.719 61.375 -23.484 1 24.91 211 ARG A N 1
ATOM 1676 C CA . ARG A 1 211 ? 44.688 61.094 -24.906 1 24.91 211 ARG A CA 1
ATOM 1677 C C . ARG A 1 211 ? 43.5 60.156 -25.25 1 24.91 211 ARG A C 1
ATOM 1679 O O . ARG A 1 211 ? 43.375 59.094 -24.656 1 24.91 211 ARG A O 1
ATOM 1686 N N . SER A 1 212 ? 42.375 60.75 -25.703 1 25.38 212 SER A N 1
ATOM 1687 C CA . SER A 1 212 ? 41.125 60.125 -26.141 1 25.38 212 SER A CA 1
ATOM 1688 C C . SER A 1 212 ? 41.344 59.156 -27.297 1 25.38 212 SER A C 1
ATOM 1690 O O . SER A 1 212 ? 41.938 59.531 -28.312 1 25.38 212 SER A O 1
ATOM 1692 N N . LEU A 1 213 ? 41.812 57.906 -27.078 1 24.28 213 LEU A N 1
ATOM 1693 C CA . LEU A 1 213 ? 42.062 57 -28.188 1 24.28 213 LEU A CA 1
ATOM 1694 C C . LEU A 1 213 ? 40.812 56.875 -29.078 1 24.28 213 LEU A C 1
ATOM 1696 O O . LEU A 1 213 ? 39.719 56.688 -28.578 1 24.28 213 LEU A O 1
ATOM 1700 N N . LYS A 1 214 ? 40.781 57.406 -30.344 1 25.03 214 LYS A N 1
ATOM 1701 C CA . LYS A 1 214 ? 39.812 57.531 -31.438 1 25.03 214 LYS A CA 1
ATOM 1702 C C . LYS A 1 214 ? 39.5 56.156 -32.031 1 25.03 214 LYS A C 1
ATOM 1704 O O . LYS A 1 214 ? 40.375 55.469 -32.562 1 25.03 214 LYS A O 1
ATOM 1709 N N . PHE A 1 215 ? 38.75 55.281 -31.422 1 25.17 215 PHE A N 1
ATOM 1710 C CA . PHE A 1 215 ? 38.5 54 -32.062 1 25.17 215 PHE A CA 1
ATOM 1711 C C . PHE A 1 215 ? 37.812 54.188 -33.406 1 25.17 215 PHE A C 1
ATOM 1713 O O . PHE A 1 215 ? 37.062 55.125 -33.594 1 25.17 215 PHE A O 1
ATOM 1720 N N . LYS A 1 216 ? 38.312 53.594 -34.531 1 25.77 216 LYS A N 1
ATOM 1721 C CA . LYS A 1 216 ? 37.938 53.688 -35.938 1 25.77 216 LYS A CA 1
ATOM 1722 C C . LYS A 1 216 ? 36.469 53.281 -36.125 1 25.77 216 LYS A C 1
ATOM 1724 O O . LYS A 1 216 ? 35.969 52.406 -35.406 1 25.77 216 LYS A O 1
ATOM 1729 N N . PRO A 1 217 ? 35.656 54.031 -36.906 1 25.19 217 PRO A N 1
ATOM 1730 C CA . PRO A 1 217 ? 34.25 54 -37.25 1 25.19 217 PRO A CA 1
ATOM 1731 C C . PRO A 1 217 ? 33.844 52.688 -37.969 1 25.19 217 PRO A C 1
ATOM 1733 O O . PRO A 1 217 ? 34.562 52.219 -38.844 1 25.19 217 PRO A O 1
ATOM 1736 N N . ARG A 1 218 ? 33.406 51.656 -37.281 1 26.64 218 ARG A N 1
ATOM 1737 C CA . ARG A 1 218 ? 33.031 50.406 -37.938 1 26.64 218 ARG A CA 1
ATOM 1738 C C . ARG A 1 218 ? 32.094 50.656 -39.125 1 26.64 218 ARG A C 1
ATOM 1740 O O . ARG A 1 218 ? 31.156 51.438 -39.031 1 26.64 218 ARG A O 1
ATOM 1747 N N . SER A 1 219 ? 32.5 50.406 -40.375 1 24.34 219 SER A N 1
ATOM 1748 C CA . SER A 1 219 ? 31.875 50.562 -41.688 1 24.34 219 SER A CA 1
ATOM 1749 C C . SER A 1 219 ? 30.562 49.781 -41.75 1 24.34 219 SER A C 1
ATOM 1751 O O . SER A 1 219 ? 30.469 48.656 -41.281 1 24.34 219 SER A O 1
ATOM 1753 N N . HIS A 1 220 ? 29.406 50.406 -41.812 1 26.97 220 HIS A N 1
ATOM 1754 C CA . HIS A 1 220 ? 28 50.062 -42 1 26.97 220 HIS A CA 1
ATOM 1755 C C . HIS A 1 220 ? 27.797 49.281 -43.312 1 26.97 220 HIS A C 1
ATOM 1757 O O . HIS A 1 220 ? 27.75 49.906 -44.375 1 26.97 220 HIS A O 1
ATOM 1763 N N . MET A 1 221 ? 28.516 48.188 -43.625 1 23.22 221 MET A N 1
ATOM 1764 C CA . MET A 1 221 ? 28.25 47.656 -44.969 1 23.22 221 MET A CA 1
ATOM 1765 C C . MET A 1 221 ? 26.75 47.438 -45.156 1 23.22 221 MET A C 1
ATOM 1767 O O . MET A 1 221 ? 26.062 46.938 -44.25 1 23.22 221 MET A O 1
ATOM 1771 N N . THR A 1 222 ? 26.109 48.062 -46.156 1 24.62 222 THR A N 1
ATOM 1772 C CA . THR A 1 222 ? 24.828 48.281 -46.844 1 24.62 222 THR A CA 1
ATOM 1773 C C . THR A 1 222 ? 24.344 46.969 -47.469 1 24.62 222 THR A C 1
ATOM 1775 O O . THR A 1 222 ? 24.344 46.812 -48.688 1 24.62 222 THR A O 1
ATOM 1778 N N . TYR A 1 223 ? 24.359 45.781 -46.75 1 24.34 223 TYR A N 1
ATOM 1779 C CA . TYR A 1 223 ? 24.031 44.656 -47.594 1 24.34 223 TYR A CA 1
ATOM 1780 C C . TYR A 1 223 ? 22.688 44.844 -48.281 1 24.34 223 TYR A C 1
ATOM 1782 O O . TYR A 1 223 ? 21.703 45.25 -47.625 1 24.34 223 TYR A O 1
ATOM 1790 N N . GLN A 1 224 ? 22.672 45 -49.625 1 22.72 224 GLN A N 1
ATOM 1791 C CA . GLN A 1 224 ? 21.656 45.156 -50.656 1 22.72 224 GLN A CA 1
ATOM 1792 C C . GLN A 1 224 ? 20.672 43.969 -50.656 1 22.72 224 GLN A C 1
ATOM 1794 O O . GLN A 1 224 ? 21.094 42.812 -50.625 1 22.72 224 GLN A O 1
ATOM 1799 N N . ARG A 1 225 ? 19.453 44.188 -50.281 1 23.81 225 ARG A N 1
ATOM 1800 C CA . ARG A 1 225 ? 18.234 43.406 -50.219 1 23.81 225 ARG A CA 1
ATOM 1801 C C . ARG A 1 225 ? 17.875 42.812 -51.594 1 23.81 225 ARG A C 1
ATOM 1803 O O . ARG A 1 225 ? 17.359 43.531 -52.438 1 23.81 225 ARG A O 1
ATOM 1810 N N . GLN A 1 226 ? 18.812 42.125 -52.281 1 23.14 226 GLN A N 1
ATOM 1811 C CA . GLN A 1 226 ? 18.328 41.75 -53.594 1 23.14 226 GLN A CA 1
ATOM 1812 C C . GLN A 1 226 ? 17.016 40.969 -53.531 1 23.14 226 GLN A C 1
ATOM 1814 O O . GLN A 1 226 ? 16.859 40.094 -52.656 1 23.14 226 GLN A O 1
ATOM 1819 N N . SER A 1 227 ? 15.945 41.5 -54.125 1 24.67 227 SER A N 1
ATOM 1820 C CA . SER A 1 227 ? 14.539 41.25 -54.438 1 24.67 227 SER A CA 1
ATOM 1821 C C . SER A 1 227 ? 14.383 39.969 -55.25 1 24.67 227 SER A C 1
ATOM 1823 O O . SER A 1 227 ? 14.828 39.906 -56.406 1 24.67 227 SER A O 1
ATOM 1825 N N . LYS A 1 228 ? 14.797 38.781 -54.75 1 22.97 228 LYS A N 1
ATOM 1826 C CA . LYS A 1 228 ? 14.672 37.656 -55.656 1 22.97 228 LYS A CA 1
ATOM 1827 C C . LYS A 1 228 ? 13.234 37.469 -56.156 1 22.97 228 LYS A C 1
ATOM 1829 O O . LYS A 1 228 ? 12.297 37.531 -55.344 1 22.97 228 LYS A O 1
ATOM 1834 N N . SER A 1 229 ? 12.992 37.656 -57.469 1 23 229 SER A N 1
ATOM 1835 C CA . SER A 1 229 ? 11.852 37.562 -58.375 1 23 229 SER A CA 1
ATOM 1836 C C . SER A 1 229 ? 11.234 36.156 -58.344 1 23 229 SER A C 1
ATOM 1838 O O . SER A 1 229 ? 11.953 35.156 -58.375 1 23 229 SER A O 1
ATOM 1840 N N . THR A 1 230 ? 10.125 35.938 -57.656 1 23.94 230 THR A N 1
ATOM 1841 C CA . THR A 1 230 ? 9.219 34.812 -57.562 1 23.94 230 THR A CA 1
ATOM 1842 C C . THR A 1 230 ? 8.805 34.344 -58.969 1 23.94 230 THR A C 1
ATOM 1844 O O . THR A 1 230 ? 8.094 35.031 -59.688 1 23.94 230 THR A O 1
ATOM 1847 N N . SER A 1 231 ? 9.742 33.812 -59.875 1 21.33 231 SER A N 1
ATOM 1848 C CA . SER A 1 231 ? 9.195 33.375 -61.156 1 21.33 231 SER A CA 1
ATOM 1849 C C . SER A 1 231 ? 8.133 32.312 -61 1 21.33 231 SER A C 1
ATOM 1851 O O . SER A 1 231 ? 8.297 31.406 -60.156 1 21.33 231 SER A O 1
ATOM 1853 N N . ARG A 1 232 ? 6.883 32.5 -61.438 1 25.12 232 ARG A N 1
ATOM 1854 C CA . ARG A 1 232 ? 5.57 31.906 -61.688 1 25.12 232 ARG A CA 1
ATOM 1855 C C . ARG A 1 232 ? 5.66 30.734 -62.656 1 25.12 232 ARG A C 1
ATOM 1857 O O . ARG A 1 232 ? 5.766 30.938 -63.875 1 25.12 232 ARG A O 1
ATOM 1864 N N . MET A 1 233 ? 6.539 29.703 -62.562 1 22.27 233 MET A N 1
ATOM 1865 C CA . MET A 1 233 ? 6.555 28.766 -63.688 1 22.27 233 MET A CA 1
ATOM 1866 C C . MET A 1 233 ? 5.191 28.094 -63.844 1 22.27 233 MET A C 1
ATOM 1868 O O . MET A 1 233 ? 4.574 27.688 -62.844 1 22.27 233 MET A O 1
ATOM 1872 N N . THR A 1 234 ? 4.59 28.172 -65.125 1 24.5 234 THR A N 1
ATOM 1873 C CA . THR A 1 234 ? 3.469 27.781 -66 1 24.5 234 THR A CA 1
ATOM 1874 C C . THR A 1 234 ? 3.432 26.266 -66.188 1 24.5 234 THR A C 1
ATOM 1876 O O . THR A 1 234 ? 4.352 25.672 -66.75 1 24.5 234 THR A O 1
ATOM 1879 N N . SER A 1 235 ? 3.156 25.438 -65.188 1 24.66 235 SER A N 1
ATOM 1880 C CA . SER A 1 235 ? 3.102 24.016 -65.5 1 24.66 235 SER A CA 1
ATOM 1881 C C . SER A 1 235 ? 2.111 23.688 -66.625 1 24.66 235 SER A C 1
ATOM 1883 O O . SER A 1 235 ? 0.996 24.219 -66.625 1 24.66 235 SER A O 1
ATOM 1885 N N . GLN A 1 236 ? 2.572 23.297 -67.875 1 24.72 236 GLN A N 1
ATOM 1886 C CA . GLN A 1 236 ? 2.035 22.797 -69.125 1 24.72 236 GLN A CA 1
ATOM 1887 C C . GLN A 1 236 ? 1.138 21.594 -68.938 1 24.72 236 GLN A C 1
ATOM 1889 O O . GLN A 1 236 ? 1.366 20.797 -68 1 24.72 236 GLN A O 1
ATOM 1894 N N . SER A 1 237 ? -0.015 21.688 -69.625 1 28.91 237 SER A N 1
ATOM 1895 C CA . SER A 1 237 ? -1.258 20.953 -69.875 1 28.91 237 SER A CA 1
ATOM 1896 C C . SER A 1 237 ? -0.99 19.578 -70.5 1 28.91 237 SER A C 1
ATOM 1898 O O . SER A 1 237 ? 0.012 19.391 -71.188 1 28.91 237 SER A O 1
ATOM 1900 N N . PRO A 1 238 ? -1.84 18.562 -70.25 1 31.67 238 PRO A N 1
ATOM 1901 C CA . PRO A 1 238 ? -1.983 17.156 -70.625 1 31.67 238 PRO A CA 1
ATOM 1902 C C . PRO A 1 238 ? -2.209 16.969 -72.125 1 31.67 238 PRO A C 1
ATOM 1904 O O . PRO A 1 238 ? -3.133 17.562 -72.688 1 31.67 238 PRO A O 1
ATOM 1907 N N . SER A 1 239 ? -1.29 17.016 -73.125 1 23.03 239 SER A N 1
ATOM 1908 C CA . SER A 1 239 ? -1.649 16.516 -74.438 1 23.03 239 SER A CA 1
ATOM 1909 C C . SER A 1 239 ? -1.929 15.016 -74.375 1 23.03 239 SER A C 1
ATOM 1911 O O . SER A 1 239 ? -1.045 14.219 -74.062 1 23.03 239 SER A O 1
ATOM 1913 N N . ARG A 1 240 ? -3.1 14.461 -74.125 1 21.47 240 ARG A N 1
ATOM 1914 C CA . ARG A 1 240 ? -3.654 13.219 -74.625 1 21.47 240 ARG A CA 1
ATOM 1915 C C . ARG A 1 240 ? -3.787 13.289 -76.188 1 21.47 240 ARG A C 1
ATOM 1917 O O . ARG A 1 240 ? -4.559 14.086 -76.688 1 21.47 240 ARG A O 1
ATOM 1924 N N . LYS A 1 241 ? -2.523 13.055 -76.875 1 19.48 241 LYS A N 1
ATOM 1925 C CA . LYS A 1 241 ? -2.625 11.93 -77.812 1 19.48 241 LYS A CA 1
ATOM 1926 C C . LYS A 1 241 ? -2.621 10.602 -77.062 1 19.48 241 LYS A C 1
ATOM 1928 O O . LYS A 1 241 ? -1.889 10.438 -76.062 1 19.48 241 LYS A O 1
ATOM 1933 N N . MET B 1 1 ? -5.188 10.633 -33.219 1 22.19 1 MET B N 1
ATOM 1934 C CA . MET B 1 1 ? -4.52 9.422 -32.75 1 22.19 1 MET B CA 1
ATOM 1935 C C . MET B 1 1 ? -5.527 8.438 -32.156 1 22.19 1 MET B C 1
ATOM 1937 O O . MET B 1 1 ? -6.578 8.844 -31.656 1 22.19 1 MET B O 1
ATOM 1941 N N . ASP B 1 2 ? -5.582 7.027 -32.625 1 29.11 2 ASP B N 1
ATOM 1942 C CA . ASP B 1 2 ? -6.207 5.707 -32.625 1 29.11 2 ASP B CA 1
ATOM 1943 C C . ASP B 1 2 ? -6.445 5.215 -31.188 1 29.11 2 ASP B C 1
ATOM 1945 O O . ASP B 1 2 ? -5.742 5.621 -30.266 1 29.11 2 ASP B O 1
ATOM 1949 N N . ILE B 1 3 ? -7.543 4.727 -30.734 1 34.22 3 ILE B N 1
ATOM 1950 C CA . ILE B 1 3 ? -8.148 4.02 -29.609 1 34.22 3 ILE B CA 1
ATOM 1951 C C . ILE B 1 3 ? -7.207 2.924 -29.109 1 34.22 3 ILE B C 1
ATOM 1953 O O . ILE B 1 3 ? -6.914 1.975 -29.844 1 34.22 3 ILE B O 1
ATOM 1957 N N . ASP B 1 4 ? -6.066 3.133 -28.422 1 37.03 4 ASP B N 1
ATOM 1958 C CA . ASP B 1 4 ? -4.934 2.367 -27.922 1 37.03 4 ASP B CA 1
ATOM 1959 C C . ASP B 1 4 ? -5.367 0.977 -27.453 1 37.03 4 ASP B C 1
ATOM 1961 O O . ASP B 1 4 ? -6.305 0.844 -26.672 1 37.03 4 ASP B O 1
ATOM 1965 N N . ASP B 1 5 ? -5.438 -0.048 -28.266 1 39.44 5 ASP B N 1
ATOM 1966 C CA . ASP B 1 5 ? -5.738 -1.477 -28.219 1 39.44 5 ASP B CA 1
ATOM 1967 C C . ASP B 1 5 ? -5.258 -2.094 -26.922 1 39.44 5 ASP B C 1
ATOM 1969 O O . ASP B 1 5 ? -4.109 -2.535 -26.812 1 39.44 5 ASP B O 1
ATOM 1973 N N . CYS B 1 6 ? -5.523 -1.55 -25.828 1 42.72 6 CYS B N 1
ATOM 1974 C CA . CYS B 1 6 ? -5.125 -2.139 -24.547 1 42.72 6 CYS B CA 1
ATOM 1975 C C . CYS B 1 6 ? -5.551 -3.6 -24.469 1 42.72 6 CYS B C 1
ATOM 1977 O O . CYS B 1 6 ? -6.738 -3.91 -24.578 1 42.72 6 CYS B O 1
ATOM 1979 N N . THR B 1 7 ? -4.852 -4.52 -25.094 1 55.22 7 THR B N 1
ATOM 1980 C CA . THR B 1 7 ? -5.125 -5.953 -25.047 1 55.22 7 THR B CA 1
ATOM 1981 C C . THR B 1 7 ? -4.98 -6.484 -23.625 1 55.22 7 THR B C 1
ATOM 1983 O O . THR B 1 7 ? -3.871 -6.543 -23.094 1 55.22 7 THR B O 1
ATOM 1986 N N . PHE B 1 8 ? -6.055 -6.344 -22.859 1 60.12 8 PHE B N 1
ATOM 1987 C CA . PHE B 1 8 ? -6.055 -6.93 -21.516 1 60.12 8 PHE B CA 1
ATOM 1988 C C . PHE B 1 8 ? -5.918 -8.445 -21.594 1 60.12 8 PHE B C 1
ATOM 1990 O O . PHE B 1 8 ? -6.32 -9.062 -22.594 1 60.12 8 PHE B O 1
ATOM 1997 N N . LYS B 1 9 ? -5.195 -8.961 -20.719 1 67.25 9 LYS B N 1
ATOM 1998 C CA . LYS B 1 9 ? -5.188 -10.414 -20.562 1 67.25 9 LYS B CA 1
ATOM 1999 C C . LYS B 1 9 ? -6.586 -10.945 -20.266 1 67.25 9 LYS B C 1
ATOM 2001 O O . LYS B 1 9 ? -7.379 -10.281 -19.594 1 67.25 9 LYS B O 1
ATOM 2006 N N . ASP B 1 10 ? -6.996 -11.883 -21.047 1 56.44 10 ASP B N 1
ATOM 2007 C CA . ASP B 1 10 ? -8.266 -12.547 -20.781 1 56.44 10 ASP B CA 1
ATOM 2008 C C . ASP B 1 10 ? -8.234 -13.312 -19.453 1 56.44 10 ASP B C 1
ATOM 2010 O O . ASP B 1 10 ? -7.551 -14.328 -19.344 1 56.44 10 ASP B O 1
ATOM 2014 N N . VAL B 1 11 ? -8.836 -12.742 -18.406 1 64.81 11 VAL B N 1
ATOM 2015 C CA . VAL B 1 11 ? -8.773 -13.32 -17.078 1 64.81 11 VAL B CA 1
ATOM 2016 C C . VAL B 1 11 ? -10.148 -13.867 -16.688 1 64.81 11 VAL B C 1
ATOM 2018 O O . VAL B 1 11 ? -11.164 -13.227 -16.938 1 64.81 11 VAL B O 1
ATOM 2021 N N . ARG B 1 12 ? -10.297 -15.18 -16.344 1 68.44 12 ARG B N 1
ATOM 2022 C CA . ARG B 1 12 ? -11.484 -15.781 -15.758 1 68.44 12 ARG B CA 1
ATOM 2023 C C . ARG B 1 12 ? -11.344 -15.906 -14.242 1 68.44 12 ARG B C 1
ATOM 2025 O O . ARG B 1 12 ? -10.273 -16.25 -13.742 1 68.44 12 ARG B O 1
ATOM 2032 N N . TYR B 1 13 ? -12.516 -15.523 -13.523 1 76.62 13 TYR B N 1
ATOM 2033 C CA . TYR B 1 13 ? -12.477 -15.57 -12.062 1 76.62 13 TYR B CA 1
ATOM 2034 C C . TYR B 1 13 ? -13.422 -16.625 -11.523 1 76.62 13 TYR B C 1
ATOM 2036 O O . TYR B 1 13 ? -14.555 -16.766 -12 1 76.62 13 TYR B O 1
ATOM 2044 N N . HIS B 1 14 ? -12.953 -17.438 -10.586 1 85.06 14 HIS B N 1
ATOM 2045 C CA . HIS B 1 14 ? -13.805 -18.344 -9.828 1 85.06 14 HIS B CA 1
ATOM 2046 C C . HIS B 1 14 ? -14.867 -17.578 -9.039 1 85.06 14 HIS B C 1
ATOM 2048 O O . HIS B 1 14 ? -14.539 -16.688 -8.258 1 85.06 14 HIS B O 1
ATOM 2054 N N . SER B 1 15 ? -16.047 -17.953 -9.156 1 86.06 15 SER B N 1
ATOM 2055 C CA . SER B 1 15 ? -17.156 -17.156 -8.672 1 86.06 15 SER B CA 1
ATOM 2056 C C . SER B 1 15 ? -17.125 -17.016 -7.156 1 86.06 15 SER B C 1
ATOM 2058 O O . SER B 1 15 ? -17.281 -15.922 -6.617 1 86.06 15 SER B O 1
ATOM 2060 N N . GLU B 1 16 ? -16.984 -18.078 -6.477 1 86.38 16 GLU B N 1
ATOM 2061 C CA . GLU B 1 16 ? -17 -18.031 -5.02 1 86.38 16 GLU B CA 1
ATOM 2062 C C . GLU B 1 16 ? -15.82 -17.219 -4.477 1 86.38 16 GLU B C 1
ATOM 2064 O O . GLU B 1 16 ? -15.977 -16.453 -3.527 1 86.38 16 GLU B O 1
ATOM 2069 N N . LEU B 1 17 ? -14.703 -17.344 -5.055 1 88.69 17 LEU B N 1
ATOM 2070 C CA . LEU B 1 17 ? -13.516 -16.594 -4.66 1 88.69 17 LEU B CA 1
ATOM 2071 C C . LEU B 1 17 ? -13.742 -15.102 -4.855 1 88.69 17 LEU B C 1
ATOM 2073 O O . LEU B 1 17 ? -13.438 -14.297 -3.965 1 88.69 17 LEU B O 1
ATOM 2077 N N . LYS B 1 18 ? -14.258 -14.82 -5.961 1 88.75 18 LYS B N 1
ATOM 2078 C CA . LYS B 1 18 ? -14.523 -13.422 -6.289 1 88.75 18 LYS B CA 1
ATOM 2079 C C . LYS B 1 18 ? -15.461 -12.789 -5.266 1 88.75 18 LYS B C 1
ATOM 2081 O O . LYS B 1 18 ? -15.203 -11.68 -4.785 1 88.75 18 LYS B O 1
ATOM 2086 N N . ASN B 1 19 ? -16.453 -13.492 -4.93 1 90.44 19 ASN B N 1
ATOM 2087 C CA . ASN B 1 19 ? -17.438 -12.961 -3.986 1 90.44 19 ASN B CA 1
ATOM 2088 C C . ASN B 1 19 ? -16.828 -12.734 -2.609 1 90.44 19 ASN B C 1
ATOM 2090 O O . ASN B 1 19 ? -17.047 -11.688 -1.993 1 90.44 19 ASN B O 1
ATOM 2094 N N . ILE B 1 20 ? -16.062 -13.578 -2.168 1 91.94 20 ILE B N 1
ATOM 2095 C CA . ILE B 1 20 ? -15.422 -13.477 -0.861 1 91.94 20 ILE B CA 1
ATOM 2096 C C . ILE B 1 20 ? -14.414 -12.336 -0.867 1 91.94 20 ILE B C 1
ATOM 2098 O O . ILE B 1 20 ? -14.375 -11.531 0.064 1 91.94 20 ILE B O 1
ATOM 2102 N N . TRP B 1 21 ? -13.664 -12.25 -1.914 1 92.5 21 TRP B N 1
ATOM 2103 C CA . TRP B 1 21 ? -12.625 -11.227 -1.999 1 92.5 21 TRP B CA 1
ATOM 2104 C C . TRP B 1 21 ? -13.242 -9.836 -2.133 1 92.5 21 TRP B C 1
ATOM 2106 O O . TRP B 1 21 ? -12.734 -8.875 -1.558 1 92.5 21 TRP B O 1
ATOM 2116 N N . LEU B 1 22 ? -14.312 -9.781 -2.814 1 90.88 22 LEU B N 1
ATOM 2117 C CA . LEU B 1 22 ? -14.992 -8.492 -2.936 1 90.88 22 LEU B CA 1
ATOM 2118 C C . LEU B 1 22 ? -15.547 -8.047 -1.588 1 90.88 22 LEU B C 1
ATOM 2120 O O . LEU B 1 22 ? -15.5 -6.863 -1.255 1 90.88 22 LEU B O 1
ATOM 2124 N N . LYS B 1 23 ? -16.047 -8.938 -0.877 1 92.38 23 LYS B N 1
ATOM 2125 C CA . LYS B 1 23 ? -16.516 -8.625 0.466 1 92.38 23 LYS B CA 1
ATOM 2126 C C . LYS B 1 23 ? -15.383 -8.117 1.349 1 92.38 23 LYS B C 1
ATOM 2128 O O . LYS B 1 23 ? -15.523 -7.09 2.021 1 92.38 23 LYS B O 1
ATOM 2133 N N . TRP B 1 24 ? -14.266 -8.773 1.329 1 94.25 24 TRP B N 1
ATOM 2134 C CA . TRP B 1 24 ? -13.117 -8.391 2.148 1 94.25 24 TRP B CA 1
ATOM 2135 C C . TRP B 1 24 ? -12.539 -7.062 1.683 1 94.25 24 TRP B C 1
ATOM 2137 O O . TRP B 1 24 ? -12.016 -6.289 2.49 1 94.25 24 TRP B O 1
ATOM 2147 N N . LYS B 1 25 ? -12.609 -6.777 0.405 1 94.25 25 LYS B N 1
ATOM 2148 C CA . LYS B 1 25 ? -12.148 -5.508 -0.145 1 94.25 25 LYS B CA 1
ATOM 2149 C C . LYS B 1 25 ? -12.898 -4.332 0.475 1 94.25 25 LYS B C 1
ATOM 2151 O O . LYS B 1 25 ? -12.336 -3.242 0.623 1 94.25 25 LYS B O 1
ATOM 2156 N N . THR B 1 26 ? -14.117 -4.602 0.922 1 91.25 26 THR B N 1
ATOM 2157 C CA . THR B 1 26 ? -14.984 -3.543 1.428 1 91.25 26 THR B CA 1
ATOM 2158 C C . THR B 1 26 ? -14.953 -3.502 2.953 1 91.25 26 THR B C 1
ATOM 2160 O O . THR B 1 26 ? -15.102 -2.434 3.553 1 91.25 26 THR B O 1
ATOM 2163 N N . GLU B 1 27 ? -14.695 -4.633 3.57 1 91.94 27 GLU B N 1
ATOM 2164 C CA . GLU B 1 27 ? -14.844 -4.707 5.02 1 91.94 27 GLU B CA 1
ATOM 2165 C C . GLU B 1 27 ? -13.508 -4.984 5.699 1 91.94 27 GLU B C 1
ATOM 2167 O O . GLU B 1 27 ? -13.391 -4.883 6.922 1 91.94 27 GLU B O 1
ATOM 2172 N N . GLY B 1 28 ? -12.602 -5.309 4.918 1 93.69 28 GLY B N 1
ATOM 2173 C CA . GLY B 1 28 ? -11.328 -5.715 5.477 1 93.69 28 GLY B CA 1
ATOM 2174 C C . GLY B 1 28 ? -11.227 -7.211 5.711 1 93.69 28 GLY B C 1
ATOM 2175 O O . GLY B 1 28 ? -12.242 -7.902 5.777 1 93.69 28 GLY B O 1
ATOM 2176 N N . LEU B 1 29 ? -10.023 -7.711 5.691 1 96.56 29 LEU B N 1
ATOM 2177 C CA . LEU B 1 29 ? -9.742 -9.109 6.004 1 96.56 29 LEU B CA 1
ATOM 2178 C C . LEU B 1 29 ? -9.906 -9.375 7.496 1 96.56 29 LEU B C 1
ATOM 2180 O O . LEU B 1 29 ? -9.43 -8.602 8.328 1 96.56 29 LEU B O 1
ATOM 2184 N N . PRO B 1 30 ? -10.641 -10.477 7.824 1 95.12 30 PRO B N 1
ATOM 2185 C CA . PRO B 1 30 ? -10.758 -10.812 9.25 1 95.12 30 PRO B CA 1
ATOM 2186 C C . PRO B 1 30 ? -9.406 -10.883 9.945 1 95.12 30 PRO B C 1
ATOM 2188 O O . PRO B 1 30 ? -8.453 -11.438 9.391 1 95.12 30 PRO B O 1
ATOM 2191 N N . GLU B 1 31 ? -9.359 -10.375 11.133 1 94.69 31 GLU B N 1
ATOM 2192 C CA . GLU B 1 31 ? -8.109 -10.227 11.867 1 94.69 31 GLU B CA 1
ATOM 2193 C C . GLU B 1 31 ? -7.422 -11.578 12.062 1 94.69 31 GLU B C 1
ATOM 2195 O O . GLU B 1 31 ? -6.199 -11.672 11.969 1 94.69 31 GLU B O 1
ATOM 2200 N N . LYS B 1 32 ? -8.188 -12.586 12.344 1 93.56 32 LYS B N 1
ATOM 2201 C CA . LYS B 1 32 ? -7.629 -13.922 12.547 1 93.56 32 LYS B CA 1
ATOM 2202 C C . LYS B 1 32 ? -6.891 -14.398 11.297 1 93.56 32 LYS B C 1
ATOM 2204 O O . LYS B 1 32 ? -5.762 -14.891 11.391 1 93.56 32 LYS B O 1
ATOM 2209 N N . ASN B 1 33 ? -7.52 -14.258 10.164 1 93.62 33 ASN B N 1
ATOM 2210 C CA . ASN B 1 33 ? -6.898 -14.648 8.906 1 93.62 33 ASN B CA 1
ATOM 2211 C C . ASN B 1 33 ? -5.621 -13.859 8.641 1 93.62 33 ASN B C 1
ATOM 2213 O O . ASN B 1 33 ? -4.598 -14.438 8.258 1 93.62 33 ASN B O 1
ATOM 2217 N N . LYS B 1 34 ? -5.727 -12.641 8.859 1 96.06 34 LYS B N 1
ATOM 2218 C CA . LYS B 1 34 ? -4.586 -11.758 8.625 1 96.06 34 LYS B CA 1
ATOM 2219 C C . LYS B 1 34 ? -3.387 -12.18 9.469 1 96.06 34 LYS B C 1
ATOM 2221 O O . LYS B 1 34 ? -2.277 -12.328 8.953 1 96.06 34 LYS B O 1
ATOM 2226 N N . LYS B 1 35 ? -3.602 -12.383 10.711 1 95 35 LYS B N 1
ATOM 2227 C CA . LYS B 1 35 ? -2.537 -12.758 11.633 1 95 35 LYS B CA 1
ATOM 2228 C C . LYS B 1 35 ? -1.906 -14.086 11.242 1 95 35 LYS B C 1
ATOM 2230 O O . LYS B 1 35 ? -0.683 -14.242 11.281 1 95 35 LYS B O 1
ATOM 2235 N N . GLU B 1 36 ? -2.719 -14.961 10.867 1 94 36 GLU B N 1
ATOM 2236 C CA . GLU B 1 36 ? -2.23 -16.281 10.453 1 94 36 GLU B CA 1
ATOM 2237 C C . GLU B 1 36 ? -1.329 -16.172 9.227 1 94 36 GLU B C 1
ATOM 2239 O O . GLU B 1 36 ? -0.268 -16.797 9.172 1 94 36 GLU B O 1
ATOM 2244 N N . ILE B 1 37 ? -1.717 -15.383 8.289 1 95.69 37 ILE B N 1
ATOM 2245 C CA . ILE B 1 37 ? -0.943 -15.227 7.062 1 95.69 37 ILE B CA 1
ATOM 2246 C C . ILE B 1 37 ? 0.371 -14.508 7.371 1 95.69 37 ILE B C 1
ATOM 2248 O O . ILE B 1 37 ? 1.433 -14.914 6.895 1 95.69 37 ILE B O 1
ATOM 2252 N N . LEU B 1 38 ? 0.315 -13.492 8.156 1 95.44 38 LEU B N 1
ATOM 2253 C CA . LEU B 1 38 ? 1.508 -12.719 8.492 1 95.44 38 LEU B CA 1
ATOM 2254 C C . LEU B 1 38 ? 2.527 -13.586 9.219 1 95.44 38 LEU B C 1
ATOM 2256 O O . LEU B 1 38 ? 3.736 -13.422 9.031 1 95.44 38 LEU B O 1
ATOM 2260 N N . LYS B 1 39 ? 2.057 -14.492 9.945 1 93 39 LYS B N 1
ATOM 2261 C CA . LYS B 1 39 ? 2.934 -15.359 10.727 1 93 39 LYS B CA 1
ATOM 2262 C C . LYS B 1 39 ? 3.508 -16.484 9.859 1 93 39 LYS B C 1
ATOM 2264 O O . LYS B 1 39 ? 4.531 -17.078 10.211 1 93 39 LYS B O 1
ATOM 2269 N N . ALA B 1 40 ? 2.879 -16.75 8.836 1 92.69 40 ALA B N 1
ATOM 2270 C CA . ALA B 1 40 ? 3.248 -17.906 8.008 1 92.69 40 ALA B CA 1
ATOM 2271 C C . ALA B 1 40 ? 4.504 -17.609 7.195 1 92.69 40 ALA B C 1
ATOM 2273 O O . ALA B 1 40 ? 5.148 -18.531 6.688 1 92.69 40 ALA B O 1
ATOM 2274 N N . TYR B 1 41 ? 4.84 -16.375 7.004 1 92.31 41 TYR B N 1
ATOM 2275 C CA . TYR B 1 41 ? 5.949 -16 6.129 1 92.31 41 TYR B CA 1
ATOM 2276 C C . TYR B 1 41 ? 6.992 -15.195 6.883 1 92.31 41 TYR B C 1
ATOM 2278 O O . TYR B 1 41 ? 6.672 -14.172 7.496 1 92.31 41 TYR B O 1
ATOM 2286 N N . ASN B 1 42 ? 8.203 -15.672 6.766 1 90.06 42 ASN B N 1
ATOM 2287 C CA . ASN B 1 42 ? 9.312 -14.953 7.383 1 90.06 42 ASN B CA 1
ATOM 2288 C C . ASN B 1 42 ? 9.836 -13.844 6.473 1 90.06 42 ASN B C 1
ATOM 2290 O O . ASN B 1 42 ? 10.5 -14.117 5.473 1 90.06 42 ASN B O 1
ATOM 2294 N N . ARG B 1 43 ? 9.633 -12.648 6.867 1 92 43 ARG B N 1
ATOM 2295 C CA . ARG B 1 43 ? 10.016 -11.508 6.043 1 92 43 ARG B CA 1
ATOM 2296 C C . ARG B 1 43 ? 11.477 -11.133 6.273 1 92 43 ARG B C 1
ATOM 2298 O O . ARG B 1 43 ? 12.039 -10.328 5.527 1 92 43 ARG B O 1
ATOM 2305 N N . LYS B 1 44 ? 12.078 -11.703 7.27 1 88.69 44 LYS B N 1
ATOM 2306 C CA . LYS B 1 44 ? 13.438 -11.312 7.637 1 88.69 44 LYS B CA 1
ATOM 2307 C C . LYS B 1 44 ? 14.453 -12.344 7.164 1 88.69 44 LYS B C 1
ATOM 2309 O O . LYS B 1 44 ? 15.648 -12.227 7.438 1 88.69 44 LYS B O 1
ATOM 2314 N N . ASP B 1 45 ? 14.039 -13.25 6.469 1 79.69 45 ASP B N 1
ATOM 2315 C CA . ASP B 1 45 ? 14.922 -14.328 6.047 1 79.69 45 ASP B CA 1
ATOM 2316 C C . ASP B 1 45 ? 15.672 -13.953 4.766 1 79.69 45 ASP B C 1
ATOM 2318 O O . ASP B 1 45 ? 16.109 -12.82 4.605 1 79.69 45 ASP B O 1
ATOM 2322 N N . ASP B 1 46 ? 15.914 -14.914 3.861 1 78.06 46 ASP B N 1
ATOM 2323 C CA . ASP B 1 46 ? 16.75 -14.797 2.668 1 78.06 46 ASP B CA 1
ATOM 2324 C C . ASP B 1 46 ? 16.234 -13.695 1.748 1 78.06 46 ASP B C 1
ATOM 2326 O O . ASP B 1 46 ? 17.016 -13.023 1.066 1 78.06 46 ASP B O 1
ATOM 2330 N N . PHE B 1 47 ? 15.008 -13.547 1.744 1 86.12 47 PHE B N 1
ATOM 2331 C CA . PHE B 1 47 ? 14.375 -12.469 0.989 1 86.12 47 PHE B CA 1
ATOM 2332 C C . PHE B 1 47 ? 13.773 -11.43 1.928 1 86.12 47 PHE B C 1
ATOM 2334 O O . PHE B 1 47 ? 12.641 -11.586 2.385 1 86.12 47 PHE B O 1
ATOM 2341 N N . TYR B 1 48 ? 14.562 -10.383 2.182 1 90.62 48 TYR B N 1
ATOM 2342 C CA . TYR B 1 48 ? 14.188 -9.414 3.209 1 90.62 48 TYR B CA 1
ATOM 2343 C C . TYR B 1 48 ? 13.109 -8.469 2.699 1 90.62 48 TYR B C 1
ATOM 2345 O O . TYR B 1 48 ? 13.367 -7.629 1.837 1 90.62 48 TYR B O 1
ATOM 2353 N N . THR B 1 49 ? 11.922 -8.633 3.252 1 94.69 49 THR B N 1
ATOM 2354 C CA . THR B 1 49 ? 10.797 -7.812 2.812 1 94.69 49 THR B CA 1
ATOM 2355 C C . THR B 1 49 ? 10.117 -7.145 4.004 1 94.69 49 THR B C 1
ATOM 2357 O O . THR B 1 49 ? 8.922 -6.836 3.951 1 94.69 49 THR B O 1
ATOM 2360 N N . GLU B 1 50 ? 10.859 -7.008 5.09 1 96.31 50 GLU B N 1
ATOM 2361 C CA . GLU B 1 50 ? 10.352 -6.262 6.238 1 96.31 50 GLU B CA 1
ATOM 2362 C C . GLU B 1 50 ? 10.398 -4.758 5.984 1 96.31 50 GLU B C 1
ATOM 2364 O O . GLU B 1 50 ? 11.336 -4.258 5.363 1 96.31 50 GLU B O 1
ATOM 2369 N N . SER B 1 51 ? 9.336 -4.121 6.414 1 97.38 51 SER B N 1
ATOM 2370 C CA . SER B 1 51 ? 9.336 -2.666 6.297 1 97.38 51 SER B CA 1
ATOM 2371 C C . SER B 1 51 ? 10.539 -2.055 7.016 1 97.38 51 SER B C 1
ATOM 2373 O O . SER B 1 51 ? 10.922 -2.512 8.094 1 97.38 51 SER B O 1
ATOM 2375 N N . PRO B 1 52 ? 11.109 -1.045 6.426 1 96.75 52 PRO B N 1
ATOM 2376 C CA . PRO B 1 52 ? 12.219 -0.384 7.113 1 96.75 52 PRO B CA 1
ATOM 2377 C C . PRO B 1 52 ? 11.812 0.227 8.453 1 96.75 52 PRO B C 1
ATOM 2379 O O . PRO B 1 52 ? 10.688 0.72 8.586 1 96.75 52 PRO B O 1
ATOM 2382 N N . LYS B 1 53 ? 12.711 0.209 9.328 1 96.38 53 LYS B N 1
ATOM 2383 C CA . LYS B 1 53 ? 12.5 0.856 10.617 1 96.38 53 LYS B CA 1
ATOM 2384 C C . LYS B 1 53 ? 12.844 2.342 10.555 1 96.38 53 LYS B C 1
ATOM 2386 O O . LYS B 1 53 ? 13.68 2.758 9.75 1 96.38 53 LYS B O 1
ATOM 2391 N N . LEU B 1 54 ? 12.141 3.014 11.367 1 95.56 54 LEU B N 1
ATOM 2392 C CA . LEU B 1 54 ? 12.508 4.414 11.523 1 95.56 54 LEU B CA 1
ATOM 2393 C C . LEU B 1 54 ? 13.875 4.547 12.188 1 95.56 54 LEU B C 1
ATOM 2395 O O . LEU B 1 54 ? 14.172 3.848 13.156 1 95.56 54 LEU B O 1
ATOM 2399 N N . ASN B 1 55 ? 14.688 5.414 11.578 1 94.44 55 ASN B N 1
ATOM 2400 C CA . ASN B 1 55 ? 15.992 5.656 12.18 1 94.44 55 ASN B CA 1
ATOM 2401 C C . ASN B 1 55 ? 15.867 6.199 13.594 1 94.44 55 ASN B C 1
ATOM 2403 O O . ASN B 1 55 ? 15.039 7.074 13.859 1 94.44 55 ASN B O 1
ATOM 2407 N N . LEU B 1 56 ? 16.703 5.809 14.453 1 92.44 56 LEU B N 1
ATOM 2408 C CA . LEU B 1 56 ? 16.625 6.09 15.883 1 92.44 56 LEU B CA 1
ATOM 2409 C C . LEU B 1 56 ? 16.781 7.582 16.156 1 92.44 56 LEU B C 1
ATOM 2411 O O . LEU B 1 56 ? 16.172 8.125 17.078 1 92.44 56 LEU B O 1
ATOM 2415 N N . GLU B 1 57 ? 17.516 8.266 15.359 1 89 57 GLU B N 1
ATOM 2416 C CA . GLU B 1 57 ? 17.812 9.688 15.523 1 89 57 GLU B CA 1
ATOM 2417 C C . GLU B 1 57 ? 16.578 10.539 15.227 1 89 57 GLU B C 1
ATOM 2419 O O . GLU B 1 57 ? 16.469 11.68 15.672 1 89 57 GLU B O 1
ATOM 2424 N N . ILE B 1 58 ? 15.641 9.938 14.523 1 91.81 58 ILE B N 1
ATOM 2425 C CA . ILE B 1 58 ? 14.477 10.68 14.047 1 91.81 58 ILE B CA 1
ATOM 2426 C C . ILE B 1 58 ? 13.328 10.523 15.047 1 91.81 58 ILE B C 1
ATOM 2428 O O . ILE B 1 58 ? 12.5 11.43 15.195 1 91.81 58 ILE B O 1
ATOM 2432 N N . VAL B 1 59 ? 13.297 9.5 15.812 1 91.69 59 VAL B N 1
ATOM 2433 C CA . VAL B 1 59 ? 12.172 9.102 16.656 1 91.69 59 VAL B CA 1
ATOM 2434 C C . VAL B 1 59 ? 11.859 10.203 17.656 1 91.69 59 VAL B C 1
ATOM 2436 O O . VAL B 1 59 ? 10.711 10.617 17.797 1 91.69 59 VAL B O 1
ATOM 2439 N N . PRO B 1 60 ? 12.883 10.773 18.281 1 89.75 60 PRO B N 1
ATOM 2440 C CA . PRO B 1 60 ? 12.594 11.797 19.281 1 89.75 60 PRO B CA 1
ATOM 2441 C C . PRO B 1 60 ? 12.094 13.102 18.656 1 89.75 60 PRO B C 1
ATOM 2443 O O . PRO B 1 60 ? 11.516 13.938 19.359 1 89.75 60 PRO B O 1
ATOM 2446 N N . LEU B 1 61 ? 12.273 13.32 17.422 1 87.31 61 LEU B N 1
ATOM 2447 C CA . LEU B 1 61 ? 11.898 14.562 16.75 1 87.31 61 LEU B CA 1
ATOM 2448 C C . LEU B 1 61 ? 10.445 14.531 16.297 1 87.31 61 LEU B C 1
ATOM 2450 O O . LEU B 1 61 ? 9.875 15.562 15.945 1 87.31 61 LEU B O 1
ATOM 2454 N N . LEU B 1 62 ? 9.836 13.391 16.359 1 92 62 LEU B N 1
ATOM 2455 C CA . LEU B 1 62 ? 8.484 13.234 15.828 1 92 62 LEU B CA 1
ATOM 2456 C C . LEU B 1 62 ? 7.441 13.359 16.922 1 92 62 LEU B C 1
ATOM 2458 O O . LEU B 1 62 ? 7.641 12.852 18.031 1 92 62 LEU B O 1
ATOM 2462 N N . ALA B 1 63 ? 6.418 14.039 16.578 1 92.12 63 ALA B N 1
ATOM 2463 C CA . ALA B 1 63 ? 5.238 14.039 17.438 1 92.12 63 ALA B CA 1
ATOM 2464 C C . ALA B 1 63 ? 4.602 12.656 17.5 1 92.12 63 ALA B C 1
ATOM 2466 O O . ALA B 1 63 ? 4.809 11.828 16.609 1 92.12 63 ALA B O 1
ATOM 2467 N N . ASP B 1 64 ? 3.82 12.398 18.484 1 91.88 64 ASP B N 1
ATOM 2468 C CA . ASP B 1 64 ? 3.182 11.102 18.672 1 91.88 64 ASP B CA 1
ATOM 2469 C C . ASP B 1 64 ? 2.258 10.773 17.5 1 91.88 64 ASP B C 1
ATOM 2471 O O . ASP B 1 64 ? 2.178 9.625 17.062 1 91.88 64 ASP B O 1
ATOM 2475 N N . THR B 1 65 ? 1.566 11.773 16.984 1 89.88 65 THR B N 1
ATOM 2476 C CA . THR B 1 65 ? 0.663 11.57 15.852 1 89.88 65 THR B CA 1
ATOM 2477 C C . THR B 1 65 ? 1.433 11.102 14.625 1 89.88 65 THR B C 1
ATOM 2479 O O . THR B 1 65 ? 0.961 10.242 13.875 1 89.88 65 THR B O 1
ATOM 2482 N N . ALA B 1 66 ? 2.584 11.648 14.484 1 91.38 66 ALA B N 1
ATOM 2483 C CA . ALA B 1 66 ? 3.428 11.273 13.344 1 91.38 66 ALA B CA 1
ATOM 2484 C C . ALA B 1 66 ? 3.969 9.859 13.508 1 91.38 66 ALA B C 1
ATOM 2486 O O . ALA B 1 66 ? 4.059 9.109 12.531 1 91.38 66 ALA B O 1
ATOM 2487 N N . LYS B 1 67 ? 4.27 9.547 14.727 1 93.75 67 LYS B N 1
ATOM 2488 C CA . LYS B 1 67 ? 4.746 8.195 15.008 1 93.75 67 LYS B CA 1
ATOM 2489 C C . LYS B 1 67 ? 3.662 7.164 14.734 1 93.75 67 LYS B C 1
ATOM 2491 O O . LYS B 1 67 ? 3.924 6.129 14.117 1 93.75 67 LYS B O 1
ATOM 2496 N N . LYS B 1 68 ? 2.527 7.469 15.156 1 92.88 68 LYS B N 1
ATOM 2497 C CA . LYS B 1 68 ? 1.405 6.559 14.953 1 92.88 68 LYS B CA 1
ATOM 2498 C C . LYS B 1 68 ? 1.096 6.395 13.469 1 92.88 68 LYS B C 1
ATOM 2500 O O . LYS B 1 68 ? 0.821 5.285 13.008 1 92.88 68 LYS B O 1
ATOM 2505 N N . ARG B 1 69 ? 1.125 7.48 12.836 1 91.62 69 ARG B N 1
ATOM 2506 C CA . ARG B 1 69 ? 0.904 7.441 11.391 1 91.62 69 ARG B CA 1
ATOM 2507 C C . ARG B 1 69 ? 1.945 6.566 10.703 1 91.62 69 ARG B C 1
ATOM 2509 O O . ARG B 1 69 ? 1.604 5.734 9.859 1 91.62 69 ARG B O 1
ATOM 2516 N N . ASP B 1 70 ? 3.148 6.734 11.023 1 95.31 70 ASP B N 1
ATOM 2517 C CA . ASP B 1 70 ? 4.207 5.941 10.414 1 95.31 70 ASP B CA 1
ATOM 2518 C C . ASP B 1 70 ? 4.047 4.457 10.75 1 95.31 70 ASP B C 1
ATOM 2520 O O . ASP B 1 70 ? 4.32 3.594 9.914 1 95.31 70 ASP B O 1
ATOM 2524 N N . GLN B 1 71 ? 3.658 4.23 11.945 1 94.94 71 GLN B N 1
ATOM 2525 C CA . GLN B 1 71 ? 3.434 2.846 12.344 1 94.94 71 GLN B CA 1
ATOM 2526 C C . GLN B 1 71 ? 2.383 2.182 11.461 1 94.94 71 GLN B C 1
ATOM 2528 O O . GLN B 1 71 ? 2.539 1.026 11.062 1 94.94 71 GLN B O 1
ATOM 2533 N N . HIS B 1 72 ? 1.379 2.898 11.172 1 93.5 72 HIS B N 1
ATOM 2534 C CA . HIS B 1 72 ? 0.345 2.369 10.289 1 93.5 72 HIS B CA 1
ATOM 2535 C C . HIS B 1 72 ? 0.905 2.072 8.898 1 93.5 72 HIS B C 1
ATOM 2537 O O . HIS B 1 72 ? 0.638 1.009 8.336 1 93.5 72 HIS B O 1
ATOM 2543 N N . PHE B 1 73 ? 1.711 2.949 8.398 1 94.94 73 PHE B N 1
ATOM 2544 C CA . PHE B 1 73 ? 2.328 2.756 7.09 1 94.94 73 PHE B CA 1
ATOM 2545 C C . PHE B 1 73 ? 3.262 1.551 7.105 1 94.94 73 PHE B C 1
ATOM 2547 O O . PHE B 1 73 ? 3.281 0.761 6.16 1 94.94 73 PHE B O 1
ATOM 2554 N N . ALA B 1 74 ? 3.967 1.438 8.203 1 96.81 74 ALA B N 1
ATOM 2555 C CA . ALA B 1 74 ? 4.895 0.318 8.328 1 96.81 74 ALA B CA 1
ATOM 2556 C C . ALA B 1 74 ? 4.148 -1.013 8.367 1 96.81 74 ALA B C 1
ATOM 2558 O O . ALA B 1 74 ? 4.586 -1.995 7.766 1 96.81 74 ALA B O 1
ATOM 2559 N N . GLU B 1 75 ? 3.049 -1.043 9.031 1 95.94 75 GLU B N 1
ATOM 2560 C CA . GLU B 1 75 ? 2.238 -2.254 9.109 1 95.94 75 GLU B CA 1
ATOM 2561 C C . GLU B 1 75 ? 1.684 -2.635 7.738 1 95.94 75 GLU B C 1
ATOM 2563 O O . GLU B 1 75 ? 1.688 -3.809 7.367 1 95.94 75 GLU B O 1
ATOM 2568 N N . THR B 1 76 ? 1.2 -1.641 7.051 1 96.12 76 THR B N 1
ATOM 2569 C CA . THR B 1 76 ? 0.71 -1.879 5.699 1 96.12 76 THR B CA 1
ATOM 2570 C C . THR B 1 76 ? 1.835 -2.377 4.797 1 96.12 76 THR B C 1
ATOM 2572 O O . THR B 1 76 ? 1.639 -3.299 4 1 96.12 76 THR B O 1
ATOM 2575 N N . GLN B 1 77 ? 2.982 -1.785 4.922 1 97.38 77 GLN B N 1
ATOM 2576 C CA . GLN B 1 77 ? 4.148 -2.186 4.141 1 97.38 77 GLN B CA 1
ATOM 2577 C C . GLN B 1 77 ? 4.566 -3.615 4.473 1 97.38 77 GLN B C 1
ATOM 2579 O O . GLN B 1 77 ? 4.984 -4.363 3.588 1 97.38 77 GLN B O 1
ATOM 2584 N N . ASN B 1 78 ? 4.426 -3.992 5.691 1 97.75 78 ASN B N 1
ATOM 2585 C CA . ASN B 1 78 ? 4.711 -5.367 6.09 1 97.75 78 ASN B CA 1
ATOM 2586 C C . ASN B 1 78 ? 3.729 -6.348 5.457 1 97.75 78 ASN B C 1
ATOM 2588 O O . ASN B 1 78 ? 4.102 -7.473 5.113 1 97.75 78 ASN B O 1
ATOM 2592 N N . CYS B 1 79 ? 2.486 -5.934 5.336 1 98.25 79 CYS B N 1
ATOM 2593 C CA . CYS B 1 79 ? 1.527 -6.762 4.613 1 98.25 79 CYS B CA 1
ATOM 2594 C C . CYS B 1 79 ? 1.965 -6.969 3.168 1 98.25 79 CYS B C 1
ATOM 2596 O O . CYS B 1 79 ? 1.942 -8.094 2.664 1 98.25 79 CYS B O 1
ATOM 2598 N N . VAL B 1 80 ? 2.402 -5.906 2.574 1 98.44 80 VAL B N 1
ATOM 2599 C CA . VAL B 1 80 ? 2.898 -5.988 1.203 1 98.44 80 VAL B CA 1
ATOM 2600 C C . VAL B 1 80 ? 4.129 -6.891 1.151 1 98.44 80 VAL B C 1
ATOM 2602 O O . VAL B 1 80 ? 4.25 -7.734 0.259 1 98.44 80 VAL B O 1
ATOM 2605 N N . GLY B 1 81 ? 4.996 -6.727 2.111 1 97.62 81 GLY B N 1
ATOM 2606 C CA . GLY B 1 81 ? 6.172 -7.574 2.201 1 97.62 81 GLY B CA 1
ATOM 2607 C C . GLY B 1 81 ? 5.836 -9.055 2.307 1 97.62 81 GLY B C 1
ATOM 2608 O O . GLY B 1 81 ? 6.504 -9.891 1.696 1 97.62 81 GLY B O 1
ATOM 2609 N N . THR B 1 82 ? 4.883 -9.328 3.064 1 96.88 82 THR B N 1
ATOM 2610 C CA . THR B 1 82 ? 4.426 -10.711 3.211 1 96.88 82 THR B CA 1
ATOM 2611 C C . THR B 1 82 ? 3.93 -11.258 1.877 1 96.88 82 THR B C 1
ATOM 2613 O O . THR B 1 82 ? 4.258 -12.391 1.505 1 96.88 82 THR B O 1
ATOM 2616 N N . ALA B 1 83 ? 3.15 -10.484 1.156 1 98.06 83 ALA B N 1
ATOM 2617 C CA . ALA B 1 83 ? 2.66 -10.891 -0.157 1 98.06 83 ALA B CA 1
ATOM 2618 C C . ALA B 1 83 ? 3.818 -11.156 -1.116 1 98.06 83 ALA B C 1
ATOM 2620 O O . ALA B 1 83 ? 3.801 -12.133 -1.865 1 98.06 83 ALA B O 1
ATOM 2621 N N . ILE B 1 84 ? 4.785 -10.289 -1.068 1 97.06 84 ILE B N 1
ATOM 2622 C CA . ILE B 1 84 ? 5.953 -10.43 -1.928 1 97.06 84 ILE B CA 1
ATOM 2623 C C . ILE B 1 84 ? 6.676 -11.742 -1.604 1 97.06 84 ILE B C 1
ATOM 2625 O O . ILE B 1 84 ? 7.07 -12.477 -2.51 1 97.06 84 ILE B O 1
ATOM 2629 N N . SER B 1 85 ? 6.832 -11.984 -0.358 1 94.56 85 SER B N 1
ATOM 2630 C CA . SER B 1 85 ? 7.484 -13.227 0.059 1 94.56 85 SER B CA 1
ATOM 2631 C C . SER B 1 85 ? 6.727 -14.445 -0.448 1 94.56 85 SER B C 1
ATOM 2633 O O . SER B 1 85 ? 7.332 -15.391 -0.964 1 94.56 85 SER B O 1
ATOM 2635 N N . ALA B 1 86 ? 5.48 -14.43 -0.303 1 95.06 86 ALA B N 1
ATOM 2636 C CA . ALA B 1 86 ? 4.645 -15.531 -0.768 1 95.06 86 ALA B CA 1
ATOM 2637 C C . ALA B 1 86 ? 4.762 -15.711 -2.279 1 95.06 86 ALA B C 1
ATOM 2639 O O . ALA B 1 86 ? 4.914 -16.828 -2.768 1 95.06 86 ALA B O 1
ATOM 2640 N N . LEU B 1 87 ? 4.754 -14.641 -2.984 1 96.38 87 LEU B N 1
ATOM 2641 C CA . LEU B 1 87 ? 4.789 -14.695 -4.441 1 96.38 87 LEU B CA 1
ATOM 2642 C C . LEU B 1 87 ? 6.172 -15.102 -4.938 1 96.38 87 LEU B C 1
ATOM 2644 O O . LEU B 1 87 ? 6.297 -15.773 -5.961 1 96.38 87 LEU B O 1
ATOM 2648 N N . SER B 1 88 ? 7.16 -14.609 -4.258 1 94 88 SER B N 1
ATOM 2649 C CA . SER B 1 88 ? 8.516 -15.023 -4.609 1 94 88 SER B CA 1
ATOM 2650 C C . SER B 1 88 ? 8.68 -16.531 -4.465 1 94 88 SER B C 1
ATOM 2652 O O . SER B 1 88 ? 9.328 -17.172 -5.297 1 94 88 SER B O 1
ATOM 2654 N N . ALA B 1 89 ? 8.148 -17.047 -3.457 1 91.62 89 ALA B N 1
ATOM 2655 C CA . ALA B 1 89 ? 8.164 -18.5 -3.258 1 91.62 89 ALA B CA 1
ATOM 2656 C C . ALA B 1 89 ? 7.418 -19.219 -4.375 1 91.62 89 ALA B C 1
ATOM 2658 O O . ALA B 1 89 ? 7.887 -20.234 -4.895 1 91.62 89 ALA B O 1
ATOM 2659 N N . ALA B 1 90 ? 6.293 -18.688 -4.746 1 94.25 90 ALA B N 1
ATOM 2660 C CA . ALA B 1 90 ? 5.469 -19.281 -5.797 1 94.25 90 ALA B CA 1
ATOM 2661 C C . ALA B 1 90 ? 6.203 -19.281 -7.133 1 94.25 90 ALA B C 1
ATOM 2663 O O . ALA B 1 90 ? 6.266 -20.312 -7.809 1 94.25 90 ALA B O 1
ATOM 2664 N N . VAL B 1 91 ? 6.754 -18.172 -7.488 1 93.06 91 VAL B N 1
ATOM 2665 C CA . VAL B 1 91 ? 7.473 -18.062 -8.75 1 93.06 91 VAL B CA 1
ATOM 2666 C C . VAL B 1 91 ? 8.68 -19 -8.742 1 93.06 91 VAL B C 1
ATOM 2668 O O . VAL B 1 91 ? 8.984 -19.641 -9.75 1 93.06 91 VAL B O 1
ATOM 2671 N N . SER B 1 92 ? 9.32 -19.031 -7.656 1 91.19 92 SER B N 1
ATOM 2672 C CA . SER B 1 92 ? 10.484 -19.906 -7.531 1 91.19 92 SER B CA 1
ATOM 2673 C C . SER B 1 92 ? 10.109 -21.359 -7.73 1 91.19 92 SER B C 1
ATOM 2675 O O . SER B 1 92 ? 10.844 -22.109 -8.375 1 91.19 92 SER B O 1
ATOM 2677 N N . MET B 1 93 ? 8.992 -21.719 -7.199 1 90.5 93 MET B N 1
ATOM 2678 C CA . MET B 1 93 ? 8.492 -23.078 -7.359 1 90.5 93 MET B CA 1
ATOM 2679 C C . MET B 1 93 ? 8.219 -23.391 -8.828 1 90.5 93 MET B C 1
ATOM 2681 O O . MET B 1 93 ? 8.469 -24.516 -9.281 1 90.5 93 MET B O 1
ATOM 2685 N N . LEU B 1 94 ? 7.785 -22.453 -9.531 1 91.25 94 LEU B N 1
ATOM 2686 C CA . LEU B 1 94 ? 7.449 -22.641 -10.938 1 91.25 94 LEU B CA 1
ATOM 2687 C C . LEU B 1 94 ? 8.703 -22.656 -11.805 1 91.25 94 LEU B C 1
ATOM 2689 O O . LEU B 1 94 ? 8.766 -23.375 -12.805 1 91.25 94 LEU B O 1
ATOM 2693 N N . LEU B 1 95 ? 9.648 -21.875 -11.414 1 88.25 95 LEU B N 1
ATOM 2694 C CA . LEU B 1 95 ? 10.883 -21.781 -12.188 1 88.25 95 LEU B CA 1
ATOM 2695 C C . LEU B 1 95 ? 11.797 -22.969 -11.914 1 88.25 95 LEU B C 1
ATOM 2697 O O . LEU B 1 95 ? 12.57 -23.375 -12.781 1 88.25 95 LEU B O 1
ATOM 2701 N N . GLU B 1 96 ? 11.773 -23.375 -10.695 1 87.38 96 GLU B N 1
ATOM 2702 C CA . GLU B 1 96 ? 12.562 -24.531 -10.305 1 87.38 96 GLU B CA 1
ATOM 2703 C C . GLU B 1 96 ? 11.664 -25.688 -9.883 1 87.38 96 GLU B C 1
ATOM 2705 O O . GLU B 1 96 ? 11.5 -25.969 -8.695 1 87.38 96 GLU B O 1
ATOM 2710 N N . GLN B 1 97 ? 11.141 -26.328 -10.891 1 83.56 97 GLN B N 1
ATOM 2711 C CA . GLN B 1 97 ? 10.203 -27.406 -10.609 1 83.56 97 GLN B CA 1
ATOM 2712 C C . GLN B 1 97 ? 10.906 -28.609 -10 1 83.56 97 GLN B C 1
ATOM 2714 O O . GLN B 1 97 ? 11.93 -29.062 -10.516 1 83.56 97 GLN B O 1
ATOM 2719 N N . PRO B 1 98 ? 10.32 -28.984 -8.883 1 80.31 98 PRO B N 1
ATOM 2720 C CA . PRO B 1 98 ? 10.875 -30.219 -8.32 1 80.31 98 PRO B CA 1
ATOM 2721 C C . PRO B 1 98 ? 10.703 -31.406 -9.242 1 80.31 98 PRO B C 1
ATOM 2723 O O . PRO B 1 98 ? 9.852 -31.391 -10.133 1 80.31 98 PRO B O 1
ATOM 2726 N N . GLU B 1 99 ? 11.516 -32.406 -9.008 1 84 99 GLU B N 1
ATOM 2727 C CA . GLU B 1 99 ? 11.453 -33.625 -9.812 1 84 99 GLU B CA 1
ATOM 2728 C C . GLU B 1 99 ? 10.078 -34.281 -9.711 1 84 99 GLU B C 1
ATOM 2730 O O . GLU B 1 99 ? 9.562 -34.812 -10.695 1 84 99 GLU B O 1
ATOM 2735 N N . GLU B 1 100 ? 9.477 -34.219 -8.484 1 87.62 100 GLU B N 1
ATOM 2736 C CA . GLU B 1 100 ? 8.188 -34.844 -8.234 1 87.62 100 GLU B CA 1
ATOM 2737 C C . GLU B 1 100 ? 7.039 -33.969 -8.742 1 87.62 100 GLU B C 1
ATOM 2739 O O . GLU B 1 100 ? 5.875 -34.406 -8.695 1 87.62 100 GLU B O 1
ATOM 2744 N N . GLY B 1 101 ? 7.359 -32.906 -9.289 1 87.12 101 GLY B N 1
ATOM 2745 C CA . GLY B 1 101 ? 6.328 -32 -9.797 1 87.12 101 GLY B CA 1
ATOM 2746 C C . GLY B 1 101 ? 5.988 -30.875 -8.836 1 87.12 101 GLY B C 1
ATOM 2747 O O . GLY B 1 101 ? 6.449 -30.875 -7.691 1 87.12 101 GLY B O 1
ATOM 2748 N N . VAL B 1 102 ? 5.234 -29.984 -9.234 1 88.25 102 VAL B N 1
ATOM 2749 C CA . VAL B 1 102 ? 4.852 -28.812 -8.453 1 88.25 102 VAL B CA 1
ATOM 2750 C C . VAL B 1 102 ? 3.738 -29.172 -7.48 1 88.25 102 VAL B C 1
ATOM 2752 O O . VAL B 1 102 ? 2.758 -29.812 -7.863 1 88.25 102 VAL B O 1
ATOM 2755 N N . ASP B 1 103 ? 3.947 -28.891 -6.164 1 89.38 103 ASP B N 1
ATOM 2756 C CA . ASP B 1 103 ? 2.895 -29.031 -5.164 1 89.38 103 ASP B CA 1
ATOM 2757 C C . ASP B 1 103 ? 1.783 -28 -5.398 1 89.38 103 ASP B C 1
ATOM 2759 O O . ASP B 1 103 ? 1.91 -26.844 -5.016 1 89.38 103 ASP B O 1
ATOM 2763 N N . GLU B 1 104 ? 0.722 -28.5 -5.941 1 87.94 104 GLU B N 1
ATOM 2764 C CA . GLU B 1 104 ? -0.354 -27.594 -6.348 1 87.94 104 GLU B CA 1
ATOM 2765 C C . GLU B 1 104 ? -1.003 -26.938 -5.137 1 87.94 104 GLU B C 1
ATOM 2767 O O . GLU B 1 104 ? -1.395 -25.766 -5.195 1 87.94 104 GLU B O 1
ATOM 2772 N N . ASP B 1 105 ? -1.164 -27.688 -4.074 1 88.44 105 ASP B N 1
ATOM 2773 C CA . ASP B 1 105 ? -1.794 -27.156 -2.871 1 88.44 105 ASP B CA 1
ATOM 2774 C C . ASP B 1 105 ? -0.946 -26.031 -2.258 1 88.44 105 ASP B C 1
ATOM 2776 O O . ASP B 1 105 ? -1.469 -24.984 -1.88 1 88.44 105 ASP B O 1
ATOM 2780 N N . LEU B 1 106 ? 0.291 -26.312 -2.215 1 91 106 LEU B N 1
ATOM 2781 C CA . LEU B 1 106 ? 1.199 -25.312 -1.656 1 91 106 LEU B CA 1
ATOM 2782 C C . LEU B 1 106 ? 1.257 -24.078 -2.541 1 91 106 LEU B C 1
ATOM 2784 O O . LEU B 1 106 ? 1.245 -22.938 -2.039 1 91 106 LEU B O 1
ATOM 2788 N N . LEU B 1 107 ? 1.312 -24.297 -3.816 1 93.19 107 LEU B N 1
ATOM 2789 C CA . LEU B 1 107 ? 1.303 -23.188 -4.773 1 93.19 107 LEU B CA 1
ATOM 2790 C C . LEU B 1 107 ? 0.033 -22.359 -4.629 1 93.19 107 LEU B C 1
ATOM 2792 O O . LEU B 1 107 ? 0.095 -21.125 -4.578 1 93.19 107 LEU B O 1
ATOM 2796 N N . THR B 1 108 ? -1.048 -23.016 -4.473 1 93 108 THR B N 1
ATOM 2797 C CA . THR B 1 108 ? -2.332 -22.344 -4.305 1 93 108 THR B CA 1
ATOM 2798 C C . THR B 1 108 ? -2.359 -21.547 -3.002 1 93 108 THR B C 1
ATOM 2800 O O . THR B 1 108 ? -2.891 -20.438 -2.955 1 93 108 THR B O 1
ATOM 2803 N N . ASP B 1 109 ? -1.747 -22.078 -2.008 1 91.81 109 ASP B N 1
ATOM 2804 C CA . ASP B 1 109 ? -1.671 -21.375 -0.729 1 91.81 109 ASP B CA 1
ATOM 2805 C C . ASP B 1 109 ? -0.894 -20.078 -0.866 1 91.81 109 ASP B C 1
ATOM 2807 O O . ASP B 1 109 ? -1.345 -19.031 -0.398 1 91.81 109 ASP B O 1
ATOM 2811 N N . TYR B 1 110 ? 0.26 -20.156 -1.509 1 94.62 110 TYR B N 1
ATOM 2812 C CA . TYR B 1 110 ? 1.081 -18.953 -1.683 1 94.62 110 TYR B CA 1
ATOM 2813 C C . TYR B 1 110 ? 0.297 -17.859 -2.379 1 94.62 110 TYR B C 1
ATOM 2815 O O . TYR B 1 110 ? 0.255 -16.719 -1.901 1 94.62 110 TYR B O 1
ATOM 2823 N N . ILE B 1 111 ? -0.357 -18.203 -3.424 1 96.69 111 ILE B N 1
ATOM 2824 C CA . ILE B 1 111 ? -1.046 -17.219 -4.254 1 96.69 111 ILE B CA 1
ATOM 2825 C C . ILE B 1 111 ? -2.283 -16.703 -3.523 1 96.69 111 ILE B C 1
ATOM 2827 O O . ILE B 1 111 ? -2.545 -15.5 -3.506 1 96.69 111 ILE B O 1
ATOM 2831 N N . SER B 1 112 ? -2.986 -17.578 -2.875 1 95.06 112 SER B N 1
ATOM 2832 C CA . SER B 1 112 ? -4.195 -17.203 -2.15 1 95.06 112 SER B CA 1
ATOM 2833 C C . SER B 1 112 ? -3.873 -16.312 -0.952 1 95.06 112 SER B C 1
ATOM 2835 O O . SER B 1 112 ? -4.562 -15.328 -0.702 1 95.06 112 SER B O 1
ATOM 2837 N N . HIS B 1 113 ? -2.873 -16.703 -0.224 1 96.31 113 HIS B N 1
ATOM 2838 C CA . HIS B 1 113 ? -2.459 -15.883 0.912 1 96.31 113 HIS B CA 1
ATOM 2839 C C . HIS B 1 113 ? -2.059 -14.477 0.468 1 96.31 113 HIS B C 1
ATOM 2841 O O . HIS B 1 113 ? -2.469 -13.492 1.078 1 96.31 113 HIS B O 1
ATOM 2847 N N . ALA B 1 114 ? -1.251 -14.406 -0.613 1 97.75 114 ALA B N 1
ATOM 2848 C CA . ALA B 1 114 ? -0.864 -13.109 -1.149 1 97.75 114 ALA B CA 1
ATOM 2849 C C . ALA B 1 114 ? -2.09 -12.289 -1.541 1 97.75 114 ALA B C 1
ATOM 2851 O O . ALA B 1 114 ? -2.191 -11.109 -1.197 1 97.75 114 ALA B O 1
ATOM 2852 N N . GLY B 1 115 ? -3.035 -12.922 -2.193 1 97.31 115 GLY B N 1
ATOM 2853 C CA . GLY B 1 115 ? -4.254 -12.242 -2.594 1 97.31 115 GLY B CA 1
ATOM 2854 C C . GLY B 1 115 ? -5.062 -11.719 -1.419 1 97.31 115 GLY B C 1
ATOM 2855 O O . GLY B 1 115 ? -5.504 -10.57 -1.423 1 97.31 115 GLY B O 1
ATOM 2856 N N . GLN B 1 116 ? -5.195 -12.539 -0.451 1 96.69 116 GLN B N 1
ATOM 2857 C CA . GLN B 1 116 ? -5.98 -12.164 0.72 1 96.69 116 GLN B CA 1
ATOM 2858 C C . GLN B 1 116 ? -5.363 -10.969 1.436 1 96.69 116 GLN B C 1
ATOM 2860 O O . GLN B 1 116 ? -6.059 -10 1.757 1 96.69 116 GLN B O 1
ATOM 2865 N N . ILE B 1 117 ? -4.137 -11.023 1.646 1 97.81 117 ILE B N 1
ATOM 2866 C CA . ILE B 1 117 ? -3.477 -9.953 2.383 1 97.81 117 ILE B CA 1
ATOM 2867 C C . ILE B 1 117 ? -3.514 -8.664 1.565 1 97.81 117 ILE B C 1
ATOM 2869 O O . ILE B 1 117 ? -3.664 -7.574 2.121 1 97.81 117 ILE B O 1
ATOM 2873 N N . LEU B 1 118 ? -3.398 -8.789 0.261 1 98.31 118 LEU B N 1
ATOM 2874 C CA . LEU B 1 118 ? -3.422 -7.609 -0.596 1 98.31 118 LEU B CA 1
ATOM 2875 C C . LEU B 1 118 ? -4.816 -6.988 -0.63 1 98.31 118 LEU B C 1
ATOM 2877 O O . LEU B 1 118 ? -4.953 -5.77 -0.739 1 98.31 118 LEU B O 1
ATOM 2881 N N . ILE B 1 119 ? -5.793 -7.797 -0.524 1 97.38 119 ILE B N 1
ATOM 2882 C CA . ILE B 1 119 ? -7.156 -7.273 -0.447 1 97.38 119 ILE B CA 1
ATOM 2883 C C . ILE B 1 119 ? -7.305 -6.41 0.802 1 97.38 119 ILE B C 1
ATOM 2885 O O . ILE B 1 119 ? -7.93 -5.344 0.757 1 97.38 119 ILE B O 1
ATOM 2889 N N . ASP B 1 120 ? -6.73 -6.859 1.812 1 97.31 120 ASP B N 1
ATOM 2890 C CA . ASP B 1 120 ? -6.734 -6.051 3.029 1 97.31 120 ASP B CA 1
ATOM 2891 C C . ASP B 1 120 ? -5.961 -4.75 2.828 1 97.31 120 ASP B C 1
ATOM 2893 O O . ASP B 1 120 ? -6.375 -3.695 3.312 1 97.31 120 ASP B O 1
ATOM 2897 N N . VAL B 1 121 ? -4.824 -4.863 2.184 1 97.88 121 VAL B N 1
ATOM 2898 C CA . VAL B 1 121 ? -4.027 -3.674 1.896 1 97.88 121 VAL B CA 1
ATOM 2899 C C . VAL B 1 121 ? -4.855 -2.678 1.091 1 97.88 121 VAL B C 1
ATOM 2901 O O . VAL B 1 121 ? -4.824 -1.474 1.36 1 97.88 121 VAL B O 1
ATOM 2904 N N . PHE B 1 122 ? -5.551 -3.172 0.109 1 98 122 PHE B N 1
ATOM 2905 C CA . PHE B 1 122 ? -6.43 -2.334 -0.7 1 98 122 PHE B CA 1
ATOM 2906 C C . PHE B 1 122 ? -7.449 -1.615 0.175 1 98 122 PHE B C 1
ATOM 2908 O O . PHE B 1 122 ? -7.637 -0.403 0.049 1 98 122 PHE B O 1
ATOM 2915 N N . TYR B 1 123 ? -8.055 -2.336 1.06 1 96.44 123 TYR B N 1
ATOM 2916 C CA . TYR B 1 123 ? -9.008 -1.789 2.016 1 96.44 123 TYR B CA 1
ATOM 2917 C C . TYR B 1 123 ? -8.352 -0.739 2.904 1 96.44 123 TYR B C 1
ATOM 2919 O O . TYR B 1 123 ? -8.891 0.356 3.082 1 96.44 123 TYR B O 1
ATOM 2927 N N . GLN B 1 124 ? -7.211 -1.044 3.418 1 94.81 124 GLN B N 1
ATOM 2928 C CA . GLN B 1 124 ? -6.5 -0.148 4.324 1 94.81 124 GLN B CA 1
ATOM 2929 C C . GLN B 1 124 ? -6.086 1.139 3.617 1 94.81 124 GLN B C 1
ATOM 2931 O O . GLN B 1 124 ? -6.027 2.203 4.234 1 94.81 124 GLN B O 1
ATOM 2936 N N . GLN B 1 125 ? -5.781 1.006 2.344 1 95.56 125 GLN B N 1
ATOM 2937 C CA . GLN B 1 125 ? -5.465 2.213 1.588 1 95.56 125 GLN B CA 1
ATOM 2938 C C . GLN B 1 125 ? -6.668 3.148 1.513 1 95.56 125 GLN B C 1
ATOM 2940 O O . GLN B 1 125 ? -6.523 4.367 1.621 1 95.56 125 GLN B O 1
ATOM 2945 N N . SER B 1 126 ? -7.828 2.6 1.339 1 95.69 126 SER B N 1
ATOM 2946 C CA . SER B 1 126 ? -9.031 3.418 1.364 1 95.69 126 SER B CA 1
ATOM 2947 C C . SER B 1 126 ? -9.227 4.074 2.727 1 95.69 126 SER B C 1
ATOM 2949 O O . SER B 1 126 ? -9.578 5.254 2.811 1 95.69 126 SER B O 1
ATOM 2951 N N . VAL B 1 127 ? -8.977 3.32 3.746 1 93 127 VAL B N 1
ATOM 2952 C CA . VAL B 1 127 ? -9.094 3.84 5.105 1 93 127 VAL B CA 1
ATOM 2953 C C . VAL B 1 127 ? -8.086 4.973 5.312 1 93 127 VAL B C 1
ATOM 2955 O O . VAL B 1 127 ? -8.43 6.012 5.887 1 93 127 VAL B O 1
ATOM 2958 N N . ALA B 1 128 ? -6.906 4.746 4.848 1 91.69 128 ALA B N 1
ATOM 2959 C CA . ALA B 1 128 ? -5.871 5.766 4.98 1 91.69 128 ALA B CA 1
ATOM 2960 C C . ALA B 1 128 ? -6.254 7.039 4.23 1 91.69 128 ALA B C 1
ATOM 2962 O O . ALA B 1 128 ? -6.105 8.141 4.758 1 91.69 128 ALA B O 1
ATOM 2963 N N . ARG B 1 129 ? -6.684 6.883 3.029 1 94.81 129 ARG B N 1
ATOM 2964 C CA . ARG B 1 129 ? -7.109 8.031 2.242 1 94.81 129 ARG B CA 1
ATOM 2965 C C . ARG B 1 129 ? -8.195 8.828 2.967 1 94.81 129 ARG B C 1
ATOM 2967 O O . ARG B 1 129 ? -8.117 10.055 3.061 1 94.81 129 ARG B O 1
ATOM 2974 N N . LYS B 1 130 ? -9.117 8.156 3.541 1 93.62 130 LYS B N 1
ATOM 2975 C CA . LYS B 1 130 ? -10.188 8.812 4.289 1 93.62 130 LYS B CA 1
ATOM 2976 C C . LYS B 1 130 ? -9.633 9.539 5.512 1 93.62 130 LYS B C 1
ATOM 2978 O O . LYS B 1 130 ? -10.07 10.641 5.84 1 93.62 130 LYS B O 1
ATOM 2983 N N . SER B 1 131 ? -8.703 8.938 6.148 1 90.44 131 SER B N 1
ATOM 2984 C CA . SER B 1 131 ? -8.125 9.523 7.352 1 90.44 131 SER B CA 1
ATOM 2985 C C . SER B 1 131 ? -7.43 10.844 7.043 1 90.44 131 SER B C 1
ATOM 2987 O O . SER B 1 131 ? -7.379 11.734 7.895 1 90.44 131 SER B O 1
ATOM 2989 N N . PHE B 1 132 ? -6.965 10.969 5.844 1 90.38 132 PHE B N 1
ATOM 2990 C CA . PHE B 1 132 ? -6.254 12.18 5.461 1 90.38 132 PHE B CA 1
ATOM 2991 C C . PHE B 1 132 ? -7.227 13.242 4.957 1 90.38 132 PHE B C 1
ATOM 2993 O O . PHE B 1 132 ? -6.977 14.438 5.102 1 90.38 132 PHE B O 1
ATOM 3000 N N . ILE B 1 133 ? -8.312 12.797 4.477 1 93.38 133 ILE B N 1
ATOM 3001 C CA . ILE B 1 133 ? -9.227 13.711 3.811 1 93.38 133 ILE B CA 1
ATOM 3002 C C . ILE B 1 133 ? -10.281 14.195 4.805 1 93.38 133 ILE B C 1
ATOM 3004 O O . ILE B 1 133 ? -10.664 15.375 4.793 1 93.38 133 ILE B O 1
ATOM 3008 N N . THR B 1 134 ? -10.688 13.391 5.699 1 92.5 134 THR B N 1
ATOM 3009 C CA . THR B 1 134 ? -11.828 13.625 6.574 1 92.5 134 THR B CA 1
ATOM 3010 C C . THR B 1 134 ? -11.602 14.859 7.449 1 92.5 134 THR B C 1
ATOM 3012 O O . THR B 1 134 ? -12.523 15.648 7.68 1 92.5 134 THR B O 1
ATOM 3015 N N . PRO B 1 135 ? -10.367 15.062 7.957 1 88.94 135 PRO B N 1
ATOM 3016 C CA . PRO B 1 135 ? -10.133 16.25 8.797 1 88.94 135 PRO B CA 1
ATOM 3017 C C . PRO B 1 135 ? -10.398 17.547 8.055 1 88.94 135 PRO B C 1
ATOM 3019 O O . PRO B 1 135 ? -10.617 18.594 8.688 1 88.94 135 PRO B O 1
ATOM 3022 N N . HIS B 1 136 ? -10.398 17.547 6.781 1 87.5 136 HIS B N 1
ATOM 3023 C CA . HIS B 1 136 ? -10.594 18.766 5.996 1 87.5 136 HIS B CA 1
ATOM 3024 C C . HIS B 1 136 ? -12.078 19 5.707 1 87.5 136 HIS B C 1
ATOM 3026 O O . HIS B 1 136 ? -12.445 20.031 5.141 1 87.5 136 HIS B O 1
ATOM 3032 N N . LEU B 1 137 ? -12.891 18.141 6.098 1 87.94 137 LEU B N 1
ATOM 3033 C CA . LEU B 1 137 ? -14.32 18.281 5.859 1 87.94 137 LEU B CA 1
ATOM 3034 C C . LEU B 1 137 ? -14.984 19.078 6.965 1 87.94 137 LEU B C 1
ATOM 3036 O O . LEU B 1 137 ? -14.398 19.281 8.031 1 87.94 137 LEU B O 1
ATOM 3040 N N . ASN B 1 138 ? -16.172 19.516 6.57 1 84.38 138 ASN B N 1
ATOM 3041 C CA . ASN B 1 138 ? -16.938 20.297 7.535 1 84.38 138 ASN B CA 1
ATOM 3042 C C . ASN B 1 138 ? -17.281 19.469 8.773 1 84.38 138 ASN B C 1
ATOM 3044 O O . ASN B 1 138 ? -17.516 18.266 8.672 1 84.38 138 ASN B O 1
ATOM 3048 N N . LYS B 1 139 ? -17.406 20.141 9.898 1 83 139 LYS B N 1
ATOM 3049 C CA . LYS B 1 139 ? -17.656 19.5 11.188 1 83 139 LYS B CA 1
ATOM 3050 C C . LYS B 1 139 ? -18.953 18.719 11.172 1 83 139 LYS B C 1
ATOM 3052 O O . LYS B 1 139 ? -19.094 17.688 11.836 1 83 139 LYS B O 1
ATOM 3057 N N . ASN B 1 140 ? -19.859 19.203 10.398 1 79.81 140 ASN B N 1
ATOM 3058 C CA . ASN B 1 140 ? -21.188 18.578 10.383 1 79.81 140 ASN B CA 1
ATOM 3059 C C . ASN B 1 140 ? -21.188 17.312 9.539 1 79.81 140 ASN B C 1
ATOM 3061 O O . ASN B 1 140 ? -22.078 16.469 9.695 1 79.81 140 ASN B O 1
ATOM 3065 N N . ILE B 1 141 ? -20.188 17.156 8.727 1 83.25 141 ILE B N 1
ATOM 3066 C CA . ILE B 1 141 ? -20.125 16.031 7.805 1 83.25 141 ILE B CA 1
ATOM 3067 C C . ILE B 1 141 ? -19.25 14.93 8.391 1 83.25 141 ILE B C 1
ATOM 3069 O O . ILE B 1 141 ? -19.453 13.75 8.125 1 83.25 141 ILE B O 1
ATOM 3073 N N . LYS B 1 142 ? -18.391 15.188 9.219 1 86 142 LYS B N 1
ATOM 3074 C CA . LYS B 1 142 ? -17.344 14.297 9.734 1 86 142 LYS B CA 1
ATOM 3075 C C . LYS B 1 142 ? -17.969 13.086 10.438 1 86 142 LYS B C 1
ATOM 3077 O O . LYS B 1 142 ? -17.562 11.953 10.18 1 86 142 LYS B O 1
ATOM 3082 N N . PRO B 1 143 ? -18.984 13.344 11.25 1 80.69 143 PRO B N 1
ATOM 3083 C CA . PRO B 1 143 ? -19.547 12.195 11.953 1 80.69 143 PRO B CA 1
ATOM 3084 C C . PRO B 1 143 ? -20.234 11.203 11.023 1 80.69 143 PRO B C 1
ATOM 3086 O O . PRO B 1 143 ? -20.375 10.023 11.359 1 80.69 143 PRO B O 1
ATOM 3089 N N . ILE B 1 144 ? -20.641 11.625 9.867 1 80.62 144 ILE B N 1
ATOM 3090 C CA . ILE B 1 144 ? -21.406 10.789 8.945 1 80.62 144 ILE B CA 1
ATOM 3091 C C . ILE B 1 144 ? -20.453 9.977 8.07 1 80.62 144 ILE B C 1
ATOM 3093 O O . ILE B 1 144 ? -20.766 8.859 7.656 1 80.62 144 ILE B O 1
ATOM 3097 N N . VAL B 1 145 ? -19.312 10.492 7.836 1 84.38 145 VAL B N 1
ATOM 3098 C CA . VAL B 1 145 ? -18.438 9.914 6.816 1 84.38 145 VAL B CA 1
ATOM 3099 C C . VAL B 1 145 ? -17.625 8.773 7.422 1 84.38 145 VAL B C 1
ATOM 3101 O O . VAL B 1 145 ? -17.188 7.871 6.703 1 84.38 145 VAL B O 1
ATOM 3104 N N . GLY B 1 146 ? -17.484 8.719 8.734 1 76 146 GLY B N 1
ATOM 3105 C CA . GLY B 1 146 ? -16.656 7.711 9.383 1 76 146 GLY B CA 1
ATOM 3106 C C . GLY B 1 146 ? -17.172 6.301 9.164 1 76 146 GLY B C 1
ATOM 3107 O O . GLY B 1 146 ? -16.375 5.355 9.086 1 76 146 GLY B O 1
ATOM 3108 N N . SER B 1 147 ? -18.422 6.109 8.938 1 78.38 147 SER B N 1
ATOM 3109 C CA . SER B 1 147 ? -19.016 4.777 8.852 1 78.38 147 SER B CA 1
ATOM 3110 C C . SER B 1 147 ? -19.297 4.395 7.402 1 78.38 147 SER B C 1
ATOM 3112 O O . SER B 1 147 ? -19.766 3.289 7.129 1 78.38 147 SER B O 1
ATOM 3114 N N . MET B 1 148 ? -18.969 5.219 6.555 1 87.44 148 MET B N 1
ATOM 3115 C CA . MET B 1 148 ? -19.312 4.945 5.164 1 87.44 148 MET B CA 1
ATOM 3116 C C . MET B 1 148 ? -18.297 4.02 4.512 1 87.44 148 MET B C 1
ATOM 3118 O O . MET B 1 148 ? -17.094 4.207 4.68 1 87.44 148 MET B O 1
ATOM 3122 N N . LEU B 1 149 ? -18.859 3.076 3.826 1 90.06 149 LEU B N 1
ATOM 3123 C CA . LEU B 1 149 ? -18 2.123 3.125 1 90.06 149 LEU B CA 1
ATOM 3124 C C . LEU B 1 149 ? -17.641 2.637 1.737 1 90.06 149 LEU B C 1
ATOM 3126 O O . LEU B 1 149 ? -18.469 3.246 1.059 1 90.06 149 LEU B O 1
ATOM 3130 N N . SER B 1 150 ? -16.438 2.307 1.388 1 93.75 150 SER B N 1
ATOM 3131 C CA . SER B 1 150 ? -15.961 2.711 0.067 1 93.75 150 SER B CA 1
ATOM 3132 C C . SER B 1 150 ? -16.406 1.722 -1.005 1 93.75 150 SER B C 1
ATOM 3134 O O . SER B 1 150 ? -16.5 0.519 -0.749 1 93.75 150 SER B O 1
ATOM 3136 N N . ASN B 1 151 ? -16.75 2.16 -2.162 1 91.62 151 ASN B N 1
ATOM 3137 C CA . ASN B 1 151 ? -16.969 1.417 -3.4 1 91.62 151 ASN B CA 1
ATOM 3138 C C . ASN B 1 151 ? -16.281 2.096 -4.586 1 91.62 151 ASN B C 1
ATOM 3140 O O . ASN B 1 151 ? -15.086 2.381 -4.539 1 91.62 151 ASN B O 1
ATOM 3144 N N . GLU B 1 152 ? -17.016 2.4 -5.551 1 93.12 152 GLU B N 1
ATOM 3145 C CA . GLU B 1 152 ? -16.406 3.154 -6.641 1 93.12 152 GLU B CA 1
ATOM 3146 C C . GLU B 1 152 ? -16.031 4.562 -6.195 1 93.12 152 GLU B C 1
ATOM 3148 O O . GLU B 1 152 ? -15.172 5.203 -6.812 1 93.12 152 GLU B O 1
ATOM 3153 N N . TRP B 1 153 ? -16.703 4.934 -5.105 1 95.25 153 TRP B N 1
ATOM 3154 C CA . TRP B 1 153 ? -16.422 6.23 -4.496 1 95.25 153 TRP B CA 1
ATOM 3155 C C . TRP B 1 153 ? -15.828 6.059 -3.102 1 95.25 153 TRP B C 1
ATOM 3157 O O . TRP B 1 153 ? -16.25 5.188 -2.34 1 95.25 153 TRP B O 1
ATOM 3167 N N . LEU B 1 154 ? -14.953 6.93 -2.75 1 96.75 154 LEU B N 1
ATOM 3168 C CA . LEU B 1 154 ? -14.211 6.797 -1.499 1 96.75 154 LEU B CA 1
ATOM 3169 C C . LEU B 1 154 ? -15.164 6.82 -0.303 1 96.75 154 LEU B C 1
ATOM 3171 O O . LEU B 1 154 ? -15.008 6.027 0.631 1 96.75 154 LEU B O 1
ATOM 3175 N N . TYR B 1 155 ? -16.125 7.711 -0.349 1 94.75 155 TYR B N 1
ATOM 3176 C CA . TYR B 1 155 ? -17.094 7.801 0.741 1 94.75 155 TYR B CA 1
ATOM 3177 C C . TYR B 1 155 ? -18.438 7.184 0.337 1 94.75 155 TYR B C 1
ATOM 3179 O O . TYR B 1 155 ? -19.469 7.527 0.899 1 94.75 155 TYR B O 1
ATOM 3187 N N . GLY B 1 156 ? -18.375 6.32 -0.715 1 93.25 156 GLY B N 1
ATOM 3188 C CA . GLY B 1 156 ? -19.562 5.594 -1.124 1 93.25 156 GLY B CA 1
ATOM 3189 C C . GLY B 1 156 ? -20.5 6.422 -1.987 1 93.25 156 GLY B C 1
ATOM 3190 O O . GLY B 1 156 ? -20.328 7.637 -2.115 1 93.25 156 GLY B O 1
ATOM 3191 N N . ASP B 1 157 ? -21.469 5.734 -2.506 1 90.19 157 ASP B N 1
ATOM 3192 C CA . ASP B 1 157 ? -22.391 6.316 -3.473 1 90.19 157 ASP B CA 1
ATOM 3193 C C . ASP B 1 157 ? -23.422 7.203 -2.779 1 90.19 157 ASP B C 1
ATOM 3195 O O . ASP B 1 157 ? -24 8.109 -3.396 1 90.19 157 ASP B O 1
ATOM 3199 N N . ASP B 1 158 ? -23.641 7.027 -1.603 1 88.38 158 ASP B N 1
ATOM 3200 C CA . ASP B 1 158 ? -24.719 7.711 -0.902 1 88.38 158 ASP B CA 1
ATOM 3201 C C . ASP B 1 158 ? -24.219 8.992 -0.236 1 88.38 158 ASP B C 1
ATOM 3203 O O . ASP B 1 158 ? -24.969 9.672 0.459 1 88.38 158 ASP B O 1
ATOM 3207 N N . PHE B 1 159 ? -23.047 9.367 -0.472 1 91.56 159 PHE B N 1
ATOM 3208 C CA . PHE B 1 159 ? -22.453 10.516 0.187 1 91.56 159 PHE B CA 1
ATOM 3209 C C . PHE B 1 159 ? -23.219 11.797 -0.143 1 91.56 159 PHE B C 1
ATOM 3211 O O . PHE B 1 159 ? -23.531 12.586 0.75 1 91.56 159 PHE B O 1
ATOM 3218 N N . LYS B 1 160 ? -23.5 11.953 -1.403 1 88.12 160 LYS B N 1
ATOM 3219 C CA . LYS B 1 160 ? -24.203 13.148 -1.856 1 88.12 160 LYS B CA 1
ATOM 3220 C C . LYS B 1 160 ? -25.531 13.312 -1.119 1 88.12 160 LYS B C 1
ATOM 3222 O O . LYS B 1 160 ? -25.844 14.406 -0.641 1 88.12 160 LYS B O 1
ATOM 3227 N N . ASN B 1 161 ? -26.266 12.281 -1.062 1 89.19 161 ASN B N 1
ATOM 3228 C CA . ASN B 1 161 ? -27.547 12.312 -0.387 1 89.19 161 ASN B CA 1
ATOM 3229 C C . ASN B 1 161 ? -27.391 12.617 1.103 1 89.19 161 ASN B C 1
ATOM 3231 O O . ASN B 1 161 ? -28.172 13.391 1.667 1 89.19 161 ASN B O 1
ATOM 3235 N N . LYS B 1 162 ? -26.406 12.07 1.69 1 85.94 162 LYS B N 1
ATOM 3236 C CA . LYS B 1 162 ? -26.188 12.281 3.117 1 85.94 162 LYS B CA 1
ATOM 3237 C C . LYS B 1 162 ? -25.781 13.727 3.4 1 85.94 162 LYS B C 1
ATOM 3239 O O . LYS B 1 162 ? -26.234 14.32 4.379 1 85.94 162 LYS B O 1
ATOM 3244 N N . VAL B 1 163 ? -25.016 14.242 2.566 1 85.94 163 VAL B N 1
ATOM 3245 C CA . VAL B 1 163 ? -24.594 15.633 2.715 1 85.94 163 VAL B CA 1
ATOM 3246 C C . VAL B 1 163 ? -25.797 16.562 2.561 1 85.94 163 VAL B C 1
ATOM 3248 O O . VAL B 1 163 ? -25.953 17.516 3.318 1 85.94 163 VAL B O 1
ATOM 3251 N N . LYS B 1 164 ? -26.609 16.266 1.64 1 86.62 164 LYS B N 1
ATOM 3252 C CA . LYS B 1 164 ? -27.828 17.047 1.441 1 86.62 164 LYS B CA 1
ATOM 3253 C C . LYS B 1 164 ? -28.734 16.984 2.666 1 86.62 164 LYS B C 1
ATOM 3255 O O . LYS B 1 164 ? -29.312 17.984 3.076 1 86.62 164 LYS B O 1
ATOM 3260 N N . ASP B 1 165 ? -28.828 15.828 3.174 1 84.75 165 ASP B N 1
ATOM 3261 C CA . ASP B 1 165 ? -29.656 15.633 4.363 1 84.75 165 ASP B CA 1
ATOM 3262 C C . ASP B 1 165 ? -29.125 16.453 5.535 1 84.75 165 ASP B C 1
ATOM 3264 O O . ASP B 1 165 ? -29.906 17.078 6.266 1 84.75 165 ASP B O 1
ATOM 3268 N N . VAL B 1 166 ? -27.906 16.5 5.734 1 81.19 166 VAL B N 1
ATOM 3269 C CA . VAL B 1 166 ? -27.297 17.25 6.816 1 81.19 166 VAL B CA 1
ATOM 3270 C C . VAL B 1 166 ? -27.547 18.75 6.621 1 81.19 166 VAL B C 1
ATOM 3272 O O . VAL B 1 166 ? -27.891 19.453 7.574 1 81.19 166 VAL B O 1
ATOM 3275 N N . LYS B 1 167 ? -27.406 19.141 5.441 1 82.38 167 LYS B N 1
ATOM 3276 C CA . LYS B 1 167 ? -27.656 20.547 5.152 1 82.38 167 LYS B CA 1
ATOM 3277 C C . LYS B 1 167 ? -29.109 20.922 5.418 1 82.38 167 LYS B C 1
ATOM 3279 O O . LYS B 1 167 ? -29.406 22 5.934 1 82.38 167 LYS B O 1
ATOM 3284 N N . LYS B 1 168 ? -29.938 20.031 5.062 1 84.94 168 LYS B N 1
ATOM 3285 C CA . LYS B 1 168 ? -31.359 20.266 5.324 1 84.94 168 LYS B CA 1
ATOM 3286 C C . LYS B 1 168 ? -31.641 20.344 6.824 1 84.94 168 LYS B C 1
ATOM 3288 O O . LYS B 1 168 ? -32.406 21.203 7.273 1 84.94 168 LYS B O 1
ATOM 3293 N N . ILE B 1 169 ? -31.031 19.484 7.531 1 77.12 169 ILE B N 1
ATOM 3294 C CA . ILE B 1 169 ? -31.203 19.438 8.977 1 77.12 169 ILE B CA 1
ATOM 3295 C C . ILE B 1 169 ? -30.641 20.719 9.602 1 77.12 169 ILE B C 1
ATOM 3297 O O . ILE B 1 169 ? -31.266 21.312 10.484 1 77.12 169 ILE B O 1
ATOM 3301 N N . GLU B 1 170 ? -29.531 21.125 9.117 1 79.06 170 GLU B N 1
ATOM 3302 C CA . GLU B 1 170 ? -28.922 22.344 9.602 1 79.06 170 GLU B CA 1
ATOM 3303 C C . GLU B 1 170 ? -29.797 23.562 9.32 1 79.06 170 GLU B C 1
ATOM 3305 O O . GLU B 1 170 ? -29.984 24.422 10.188 1 79.06 170 GLU B O 1
ATOM 3310 N N . LYS B 1 171 ? -30.312 23.562 8.188 1 81.88 171 LYS B N 1
ATOM 3311 C CA . LYS B 1 171 ? -31.219 24.641 7.828 1 81.88 171 LYS B CA 1
ATOM 3312 C C . LYS B 1 171 ? -32.469 24.625 8.68 1 81.88 171 LYS B C 1
ATOM 3314 O O . LYS B 1 171 ? -32.938 25.656 9.141 1 81.88 171 LYS B O 1
ATOM 3319 N N . ALA B 1 172 ? -32.969 23.516 8.93 1 75.38 172 ALA B N 1
ATOM 3320 C CA . ALA B 1 172 ? -34.156 23.359 9.75 1 75.38 172 ALA B CA 1
ATOM 3321 C C . ALA B 1 172 ? -33.906 23.797 11.195 1 75.38 172 ALA B C 1
ATOM 3323 O O . ALA B 1 172 ? -34.719 24.453 11.82 1 75.38 172 ALA B O 1
ATOM 3324 N N . CYS B 1 173 ? -32.75 23.391 11.672 1 73.06 173 CYS B N 1
ATOM 3325 C CA . CYS B 1 173 ? -32.375 23.766 13.031 1 73.06 173 CYS B CA 1
ATOM 3326 C C . CYS B 1 173 ? -32.156 25.266 13.148 1 73.06 173 CYS B C 1
ATOM 3328 O O . CYS B 1 173 ? -32.531 25.875 14.148 1 73.06 173 CYS B O 1
ATOM 3330 N N . ALA B 1 174 ? -31.562 25.797 12.125 1 77 174 ALA B N 1
ATOM 3331 C CA . ALA B 1 174 ? -31.359 27.25 12.102 1 77 174 ALA B CA 1
ATOM 3332 C C . ALA B 1 174 ? -32.688 27.984 12.062 1 77 174 ALA B C 1
ATOM 3334 O O . ALA B 1 174 ? -32.875 29 12.75 1 77 174 ALA B O 1
ATOM 3335 N N . ASP B 1 175 ? -33.594 27.438 11.375 1 74.5 175 ASP B N 1
ATOM 3336 C CA . ASP B 1 175 ? -34.906 28.031 11.289 1 74.5 175 ASP B CA 1
ATOM 3337 C C . ASP B 1 175 ? -35.656 27.906 12.617 1 74.5 175 ASP B C 1
ATOM 3339 O O . ASP B 1 175 ? -36.375 28.828 13.016 1 74.5 175 ASP B O 1
ATOM 3343 N N . ILE B 1 176 ? -35.5 26.875 13.273 1 70.75 176 ILE B N 1
ATOM 3344 C CA . ILE B 1 176 ? -36.125 26.641 14.57 1 70.75 176 ILE B CA 1
ATOM 3345 C C . ILE B 1 176 ? -35.5 27.594 15.609 1 70.75 176 ILE B C 1
ATOM 3347 O O . ILE B 1 176 ? -36.25 28.172 16.422 1 70.75 176 ILE B O 1
ATOM 3351 N N . LYS B 1 177 ? -34.281 27.734 15.531 1 68.5 177 LYS B N 1
ATOM 3352 C CA . LYS B 1 177 ? -33.625 28.641 16.453 1 68.5 177 LYS B CA 1
ATOM 3353 C C . LYS B 1 177 ? -34 30.094 16.188 1 68.5 177 LYS B C 1
ATOM 3355 O O . LYS B 1 177 ? -34.219 30.859 17.125 1 68.5 177 LYS B O 1
ATOM 3360 N N . GLU B 1 178 ? -34.125 30.438 14.969 1 70.38 178 GLU B N 1
ATOM 3361 C CA . GLU B 1 178 ? -34.562 31.781 14.625 1 70.38 178 GLU B CA 1
ATOM 3362 C C . GLU B 1 178 ? -36.031 32 15 1 70.38 178 GLU B C 1
ATOM 3364 O O . GLU B 1 178 ? -36.375 33.094 15.477 1 70.38 178 GLU B O 1
ATOM 3369 N N . SER B 1 179 ? -36.844 31.109 14.781 1 66.44 179 SER B N 1
ATOM 3370 C CA . SER B 1 179 ? -38.25 31.234 15.148 1 66.44 179 SER B CA 1
ATOM 3371 C C . SER B 1 179 ? -38.438 31.297 16.656 1 66.44 179 SER B C 1
ATOM 3373 O O . SER B 1 179 ? -39.28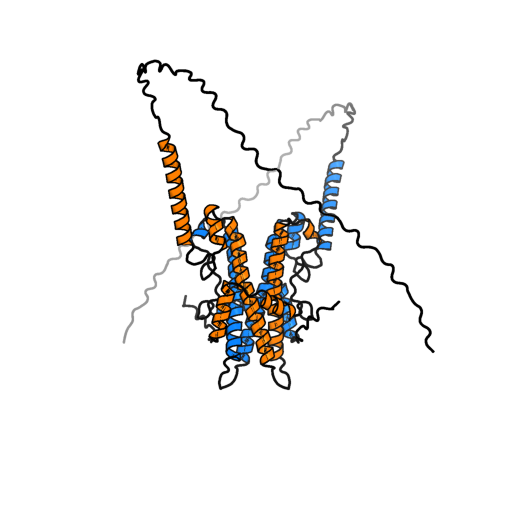1 32.031 17.172 1 66.44 179 SER B O 1
ATOM 3375 N N . SER B 1 180 ? -37.625 30.578 17.312 1 60.25 180 SER B N 1
ATOM 3376 C CA . SER B 1 180 ? -37.688 30.625 18.766 1 60.25 180 SER B CA 1
ATOM 3377 C C . SER B 1 180 ? -37.156 31.953 19.312 1 60.25 180 SER B C 1
ATOM 3379 O O . SER B 1 180 ? -37.625 32.438 20.328 1 60.25 180 SER B O 1
ATOM 3381 N N . ALA B 1 181 ? -36.281 32.469 18.578 1 58.38 181 ALA B N 1
ATOM 3382 C CA . ALA B 1 181 ? -35.781 33.781 18.953 1 58.38 181 ALA B CA 1
ATOM 3383 C C . ALA B 1 181 ? -36.781 34.875 18.609 1 58.38 181 ALA B C 1
ATOM 3385 O O . ALA B 1 181 ? -36.938 35.875 19.344 1 58.38 181 ALA B O 1
ATOM 3386 N N . ALA B 1 182 ? -37.531 34.75 17.562 1 57.06 182 ALA B N 1
ATOM 3387 C CA . ALA B 1 182 ? -38.5 35.75 17.172 1 57.06 182 ALA B CA 1
ATOM 3388 C C . ALA B 1 182 ? -39.719 35.688 18.078 1 57.06 182 ALA B C 1
ATOM 3390 O O . ALA B 1 182 ? -40.406 36.688 18.266 1 57.06 182 ALA B O 1
ATOM 3391 N N . LYS B 1 183 ? -39.969 34.594 18.531 1 52.91 183 LYS B N 1
ATOM 3392 C CA . LYS B 1 183 ? -41.156 34.562 19.391 1 52.91 183 LYS B CA 1
ATOM 3393 C C . LYS B 1 183 ? -40.906 35.281 20.719 1 52.91 183 LYS B C 1
ATOM 3395 O O . LYS B 1 183 ? -41.812 35.531 21.5 1 52.91 183 LYS B O 1
ATOM 3400 N N . ILE B 1 184 ? -39.625 35.438 20.969 1 46.5 184 ILE B N 1
ATOM 3401 C CA . ILE B 1 184 ? -39.438 36.219 22.188 1 46.5 184 ILE B CA 1
ATOM 3402 C C . ILE B 1 184 ? -39.688 37.719 21.906 1 46.5 184 ILE B C 1
ATOM 3404 O O . ILE B 1 184 ? -39.062 38.562 22.547 1 46.5 184 ILE B O 1
ATOM 3408 N N . SER B 1 185 ? -40.188 38.094 20.734 1 42.69 185 SER B N 1
ATOM 3409 C CA . SER B 1 185 ? -40.438 39.5 20.578 1 42.69 185 SER B CA 1
ATOM 3410 C C . SER B 1 185 ? -41.25 40.062 21.75 1 42.69 185 SER B C 1
ATOM 3412 O O . SER B 1 185 ? -41.906 39.312 22.469 1 42.69 185 SER B O 1
ATOM 3414 N N . SER B 1 186 ? -41.562 41.562 21.5 1 43.28 186 SER B N 1
ATOM 3415 C CA . SER B 1 186 ? -41.938 42.719 22.312 1 43.28 186 SER B CA 1
ATOM 3416 C C . SER B 1 186 ? -43.344 42.531 22.891 1 43.28 186 SER B C 1
ATOM 3418 O O . SER B 1 186 ? -44.344 42.594 22.156 1 43.28 186 SER B O 1
ATOM 3420 N N . LYS B 1 187 ? -43.656 41.562 23.625 1 40.25 187 LYS B N 1
ATOM 3421 C CA . LYS B 1 187 ? -44.844 41.906 24.406 1 40.25 187 LYS B CA 1
ATOM 3422 C C . LYS B 1 187 ? -44.75 43.312 24.969 1 40.25 187 LYS B C 1
ATOM 3424 O O . LYS B 1 187 ? -43.875 43.594 25.781 1 40.25 187 LYS B O 1
ATOM 3429 N N . SER B 1 188 ? -44.906 44.344 24.109 1 39.84 188 SER B N 1
ATOM 3430 C CA . SER B 1 188 ? -45.219 45.656 24.641 1 39.84 188 SER B CA 1
ATOM 3431 C C . SER B 1 188 ? -46.188 45.594 25.812 1 39.84 188 SER B C 1
ATOM 3433 O O . SER B 1 188 ? -47.219 44.906 25.75 1 39.84 188 SER B O 1
ATOM 3435 N N . ARG B 1 189 ? -45.625 45.625 27.078 1 38.5 189 ARG B N 1
ATOM 3436 C CA . ARG B 1 189 ? -46.375 45.906 28.297 1 38.5 189 ARG B CA 1
ATOM 3437 C C . ARG B 1 189 ? -47.406 47 28.078 1 38.5 189 ARG B C 1
ATOM 3439 O O . ARG B 1 189 ? -47.031 48.156 27.875 1 38.5 189 ARG B O 1
ATOM 3446 N N . GLY B 1 190 ? -48.25 46.906 27.156 1 36.31 190 GLY B N 1
ATOM 3447 C CA . GLY B 1 190 ? -49.344 47.875 27.344 1 36.31 190 GLY B CA 1
ATOM 3448 C C . GLY B 1 190 ? -49.688 48.062 28.812 1 36.31 190 GLY B C 1
ATOM 3449 O O . GLY B 1 190 ? -49.875 47.094 29.547 1 36.31 190 GLY B O 1
ATOM 3450 N N . GLN B 1 191 ? -49.094 49.219 29.422 1 37.75 191 GLN B N 1
ATOM 3451 C CA . GLN B 1 191 ? -49.375 49.75 30.75 1 37.75 191 GLN B CA 1
ATOM 3452 C C . GLN B 1 191 ? -50.875 49.781 31 1 37.75 191 GLN B C 1
ATOM 3454 O O . GLN B 1 191 ? -51.562 50.719 30.562 1 37.75 191 GLN B O 1
ATOM 3459 N N . GLY B 1 192 ? -51.719 48.938 30.438 1 32.59 192 GLY B N 1
ATOM 3460 C CA . GLY B 1 192 ? -53.062 49.156 30.953 1 32.59 192 GLY B CA 1
ATOM 3461 C C . GLY B 1 192 ? -53.125 49.281 32.469 1 32.59 192 GLY B C 1
ATOM 3462 O O . GLY B 1 192 ? -52.438 48.531 33.188 1 32.59 192 GLY B O 1
ATOM 3463 N N . ASN B 1 193 ? -53.094 50.625 32.969 1 36.06 193 ASN B N 1
ATOM 3464 C CA . ASN B 1 193 ? -53.312 51.031 34.375 1 36.06 193 ASN B CA 1
ATOM 3465 C C . ASN B 1 193 ? -54.469 50.219 35 1 36.06 193 ASN B C 1
ATOM 3467 O O . ASN B 1 193 ? -55.625 50.625 34.969 1 36.06 193 ASN B O 1
ATOM 3471 N N . GLY B 1 194 ? -54.781 49 34.5 1 31.86 194 GLY B N 1
ATOM 3472 C CA . GLY B 1 194 ? -55.938 48.5 35.219 1 31.86 194 GLY B CA 1
ATOM 3473 C C . GLY B 1 194 ? -55.781 48.5 36.719 1 31.86 194 GLY B C 1
ATOM 3474 O O . GLY B 1 194 ? -54.719 48.062 37.219 1 31.86 194 GLY B O 1
ATOM 3475 N N . LYS B 1 195 ? -56.344 49.531 37.375 1 32.19 195 LYS B N 1
ATOM 3476 C CA . LYS B 1 195 ? -56.5 49.719 38.812 1 32.19 195 LYS B CA 1
ATOM 3477 C C . LYS B 1 195 ? -56.875 48.438 39.5 1 32.19 195 LYS B C 1
ATOM 3479 O O . LYS B 1 195 ? -58 47.969 39.344 1 32.19 195 LYS B O 1
ATOM 3484 N N . CYS B 1 196 ? -56.219 47.312 39.188 1 32.19 196 CYS B N 1
ATOM 3485 C CA . CYS B 1 196 ? -56.75 46.125 39.875 1 32.19 196 CYS B CA 1
ATOM 3486 C C . CYS B 1 196 ? -56.781 46.312 41.375 1 32.19 196 CYS B C 1
ATOM 3488 O O . CYS B 1 196 ? -55.844 46.906 41.969 1 32.19 196 CYS B O 1
ATOM 3490 N N . PRO B 1 197 ? -57.969 46.312 41.906 1 36.97 197 PRO B N 1
ATOM 3491 C CA . PRO B 1 197 ? -58.25 46.562 43.312 1 36.97 197 PRO B CA 1
ATOM 3492 C C . PRO B 1 197 ? -57.375 45.719 44.25 1 36.97 197 PRO B C 1
ATOM 3494 O O . PRO B 1 197 ? -56.812 44.688 43.812 1 36.97 197 PRO B O 1
ATOM 3497 N N . PRO B 1 198 ? -56.75 46.406 45.25 1 31.06 198 PRO B N 1
ATOM 3498 C CA . PRO B 1 198 ? -55.844 45.844 46.219 1 31.06 198 PRO B CA 1
ATOM 3499 C C . PRO B 1 198 ? -56.344 44.531 46.844 1 31.06 198 PRO B C 1
ATOM 3501 O O . PRO B 1 198 ? -57.469 44.5 47.375 1 31.06 198 PRO B O 1
ATOM 3504 N N . ALA B 1 199 ? -56.312 43.375 46.062 1 30.73 199 ALA B N 1
ATOM 3505 C CA . ALA B 1 199 ? -56.812 42.156 46.656 1 30.73 199 ALA B CA 1
ATOM 3506 C C . ALA B 1 199 ? -56.281 41.969 48.062 1 30.73 199 ALA B C 1
ATOM 3508 O O . ALA B 1 199 ? -55.094 42.125 48.312 1 30.73 199 ALA B O 1
ATOM 3509 N N . ASN B 1 200 ? -57.156 42.188 49.062 1 27.8 200 ASN B N 1
ATOM 3510 C CA . ASN B 1 200 ? -57 42.031 50.5 1 27.8 200 ASN B CA 1
ATOM 3511 C C . ASN B 1 200 ? -56.469 40.625 50.844 1 27.8 200 ASN B C 1
ATOM 3513 O O . ASN B 1 200 ? -57.188 39.656 50.688 1 27.8 200 ASN B O 1
ATOM 3517 N 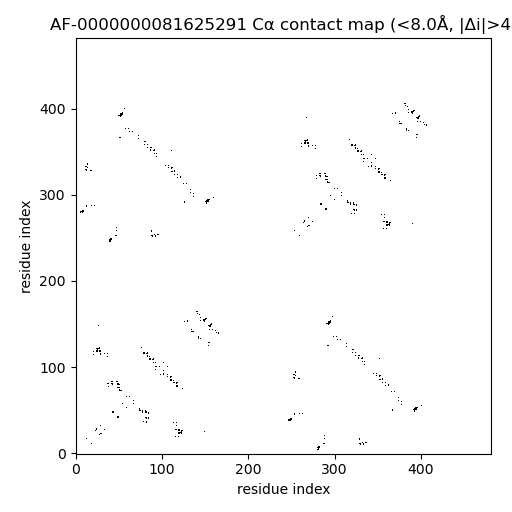N . TYR B 1 201 ? -55.281 40.281 50.312 1 27.03 201 TYR B N 1
ATOM 3518 C CA . TYR B 1 201 ? -54.75 38.938 50.625 1 27.03 201 TYR B CA 1
ATOM 3519 C C . TYR B 1 201 ? -54.75 38.656 52.125 1 27.03 201 TYR B C 1
ATOM 3521 O O . TYR B 1 201 ? -54.188 39.438 52.906 1 27.03 201 TYR B O 1
ATOM 3529 N N . ARG B 1 202 ? -55.938 38.219 52.531 1 26.73 202 ARG B N 1
ATOM 3530 C CA . ARG B 1 202 ? -56.031 37.75 53.938 1 26.73 202 ARG B CA 1
ATOM 3531 C C . ARG B 1 202 ? -54.938 36.75 54.25 1 26.73 202 ARG B C 1
ATOM 3533 O O . ARG B 1 202 ? -54.594 35.875 53.438 1 26.73 202 ARG B O 1
ATOM 3540 N N . GLN B 1 203 ? -54 37.188 55.125 1 25.67 203 GLN B N 1
ATOM 3541 C CA . GLN B 1 203 ? -52.844 36.562 55.719 1 25.67 203 GLN B CA 1
ATOM 3542 C C . GLN B 1 203 ? -53.188 35.188 56.312 1 25.67 203 GLN B C 1
ATOM 3544 O O . GLN B 1 203 ? -53.562 35.094 57.5 1 25.67 203 GLN B O 1
ATOM 3549 N N . VAL B 1 204 ? -54.125 34.406 55.656 1 25.84 204 VAL B N 1
ATOM 3550 C CA . VAL B 1 204 ? -54.469 33.312 56.531 1 25.84 204 VAL B CA 1
ATOM 3551 C C . VAL B 1 204 ? -53.25 32.469 56.812 1 25.84 204 VAL B C 1
ATOM 3553 O O . VAL B 1 204 ? -52.531 32.031 55.875 1 25.84 204 VAL B O 1
ATOM 3556 N N . GLY B 1 205 ? -52.562 32.656 57.938 1 23.55 205 GLY B N 1
ATOM 3557 C CA . GLY B 1 205 ? -51.406 32.031 58.625 1 23.55 205 GLY B CA 1
ATOM 3558 C C . GLY B 1 205 ? -51.531 30.547 58.75 1 23.55 205 GLY B C 1
ATOM 3559 O O . GLY B 1 205 ? -50.781 29.922 59.5 1 23.55 205 GLY B O 1
ATOM 3560 N N . GLN B 1 206 ? -52.406 29.812 57.938 1 22.66 206 GLN B N 1
ATOM 3561 C CA . GLN B 1 206 ? -52.625 28.5 58.562 1 22.66 206 GLN B CA 1
ATOM 3562 C C . GLN B 1 206 ? -51.312 27.703 58.562 1 22.66 206 GLN B C 1
ATOM 3564 O O . GLN B 1 206 ? -50.625 27.625 57.562 1 22.66 206 GLN B O 1
ATOM 3569 N N . SER B 1 207 ? -50.625 27.531 59.719 1 24.78 207 SER B N 1
ATOM 3570 C CA . SER B 1 207 ? -49.469 26.812 60.219 1 24.78 207 SER B CA 1
ATOM 3571 C C . SER B 1 207 ? -49.531 25.328 59.906 1 24.78 207 SER B C 1
ATOM 3573 O O . SER B 1 207 ? -48.688 24.547 60.344 1 24.78 207 SER B O 1
ATOM 3575 N N . GLN B 1 208 ? -50.031 24.859 58.688 1 22.89 208 GLN B N 1
ATOM 3576 C CA . GLN B 1 208 ? -50.281 23.422 58.75 1 22.89 208 GLN B CA 1
ATOM 3577 C C . GLN B 1 208 ? -48.969 22.656 59.031 1 22.89 208 GLN B C 1
ATOM 3579 O O . GLN B 1 208 ? -47.938 22.984 58.469 1 22.89 208 GLN B O 1
ATOM 3584 N N . ARG B 1 209 ? -48.938 21.859 60.156 1 25.22 209 ARG B N 1
ATOM 3585 C CA . ARG B 1 209 ? -48 20.984 60.844 1 25.22 209 ARG B CA 1
ATOM 3586 C C . ARG B 1 209 ? -47.594 19.797 59.969 1 25.22 209 ARG B C 1
ATOM 3588 O O . ARG B 1 209 ? -48.438 19 59.562 1 25.22 209 ARG B O 1
ATOM 3595 N N . TYR B 1 210 ? -46.656 19.984 59 1 24.23 210 TYR B N 1
ATOM 3596 C CA . TYR B 1 210 ? -46.25 18.859 58.156 1 24.23 210 TYR B CA 1
ATOM 3597 C C . TYR B 1 210 ? -45.719 17.734 59 1 24.23 210 TYR B C 1
ATOM 3599 O O . TYR B 1 210 ? -44.875 17.953 59.875 1 24.23 210 TYR B O 1
ATOM 3607 N N . ARG B 1 211 ? -46.531 16.703 59.281 1 24.27 211 ARG B N 1
ATOM 3608 C CA . ARG B 1 211 ? -46.219 15.477 60.031 1 24.27 211 ARG B CA 1
ATOM 3609 C C . ARG B 1 211 ? -45.062 14.734 59.406 1 24.27 211 ARG B C 1
ATOM 3611 O O . ARG B 1 211 ? -45.031 14.461 58.188 1 24.27 211 ARG B O 1
ATOM 3618 N N . SER B 1 212 ? -43.812 14.875 60 1 24.61 212 SER B N 1
ATOM 3619 C CA . SER B 1 212 ? -42.5 14.297 59.656 1 24.61 212 SER B CA 1
ATOM 3620 C C . SER B 1 212 ? -42.562 12.773 59.719 1 24.61 212 SER B C 1
ATOM 3622 O O . SER B 1 212 ? -42.906 12.211 60.781 1 24.61 212 SER B O 1
ATOM 3624 N N . LEU B 1 213 ? -43.25 12.031 58.844 1 23.44 213 LEU B N 1
ATOM 3625 C CA . LEU B 1 213 ? -43.312 10.586 59 1 23.44 213 LEU B CA 1
ATOM 3626 C C . LEU B 1 213 ? -41.906 9.984 59.188 1 23.44 213 LEU B C 1
ATOM 3628 O O . LEU B 1 213 ? -41 10.312 58.438 1 23.44 213 LEU B O 1
ATOM 3632 N N . LYS B 1 214 ? -41.531 9.5 60.406 1 24.34 214 LYS B N 1
ATOM 3633 C CA . LYS B 1 214 ? -40.312 8.914 61 1 24.34 214 LYS B CA 1
ATOM 3634 C C . LYS B 1 214 ? -40.031 7.543 60.406 1 24.34 214 LYS B C 1
ATOM 3636 O O . LYS B 1 214 ? -40.812 6.613 60.531 1 24.34 214 LYS B O 1
ATOM 3641 N N . PHE B 1 215 ? -39.594 7.344 59.156 1 25.23 215 PHE B N 1
ATOM 3642 C CA . PHE B 1 215 ? -39.375 5.988 58.656 1 25.23 215 PHE B CA 1
ATOM 3643 C C . PHE B 1 215 ? -38.375 5.242 59.531 1 25.23 215 PHE B C 1
ATOM 3645 O O . PHE B 1 215 ? -37.5 5.855 60.125 1 25.23 215 PHE B O 1
ATOM 3652 N N . LYS B 1 216 ? -38.594 3.957 59.938 1 25.84 216 LYS B N 1
ATOM 3653 C CA . LYS B 1 216 ? -37.969 3.023 60.875 1 25.84 216 LYS B CA 1
ATOM 3654 C C . LYS B 1 216 ? -36.531 2.73 60.438 1 25.84 216 LYS B C 1
ATOM 3656 O O . LYS B 1 216 ? -36.219 2.682 59.25 1 25.84 216 LYS B O 1
ATOM 3661 N N . PRO B 1 217 ? -35.5 2.764 61.406 1 24.3 217 PRO B N 1
ATOM 3662 C CA . PRO B 1 217 ? -34.031 2.66 61.344 1 24.3 217 PRO B CA 1
ATOM 3663 C C . PRO B 1 217 ? -33.562 1.288 60.844 1 24.3 217 PRO B C 1
ATOM 3665 O O . PRO B 1 217 ? -34.094 0.262 61.312 1 24.3 217 PRO B O 1
ATOM 3668 N N . ARG B 1 218 ? -33.344 1.032 59.625 1 26.25 218 ARG B N 1
ATOM 3669 C CA . ARG B 1 218 ? -32.938 -0.284 59.125 1 26.25 218 ARG B CA 1
ATOM 3670 C C . ARG B 1 218 ? -31.75 -0.826 59.906 1 26.25 218 ARG B C 1
ATOM 3672 O O . ARG B 1 218 ? -30.844 -0.075 60.281 1 26.25 218 ARG B O 1
ATOM 3679 N N . SER B 1 219 ? -31.859 -1.996 60.625 1 23.98 219 SER B N 1
ATOM 3680 C CA . SER B 1 219 ? -31 -2.762 61.5 1 23.98 219 SER B CA 1
ATOM 3681 C C . SER B 1 219 ? -29.688 -3.141 60.812 1 23.98 219 SER B C 1
ATOM 3683 O O . SER B 1 219 ? -29.672 -3.52 59.656 1 23.98 219 SER B O 1
ATOM 3685 N N . HIS B 1 220 ? -28.531 -2.604 61.156 1 25.42 220 HIS B N 1
ATOM 3686 C CA . HIS B 1 220 ? -27.125 -2.736 60.812 1 25.42 220 HIS B CA 1
ATOM 3687 C C . HIS B 1 220 ? -26.625 -4.16 61.062 1 25.42 220 HIS B C 1
ATOM 3689 O O . HIS B 1 220 ? -26.547 -4.609 62.188 1 25.42 220 HIS B O 1
ATOM 3695 N N . MET B 1 221 ? -27.172 -5.211 60.438 1 24.2 221 MET B N 1
ATOM 3696 C CA . MET B 1 221 ? -26.656 -6.523 60.812 1 24.2 221 MET B CA 1
ATOM 3697 C C . MET B 1 221 ? -25.141 -6.578 60.656 1 24.2 221 MET B C 1
ATOM 3699 O O . MET B 1 221 ? -24.578 -6.098 59.688 1 24.2 221 MET B O 1
ATOM 3703 N N . THR B 1 222 ? -24.391 -6.84 61.75 1 23.31 222 THR B N 1
ATOM 3704 C CA . THR B 1 222 ? -23.016 -6.969 62.25 1 23.31 222 THR B CA 1
ATOM 3705 C C . THR B 1 222 ? -22.281 -8.102 61.531 1 23.31 222 THR B C 1
ATOM 3707 O O . THR B 1 222 ? -22.812 -9.211 61.406 1 23.31 222 THR B O 1
ATOM 3710 N N . TYR B 1 223 ? -21.438 -7.809 60.531 1 24.88 223 TYR B N 1
ATOM 3711 C CA . TYR B 1 223 ? -20.531 -8.648 59.75 1 24.88 223 TYR B CA 1
ATOM 3712 C C . TYR B 1 223 ? -19.562 -9.391 60.688 1 24.88 223 TYR B C 1
ATOM 3714 O O . TYR B 1 223 ? -18.672 -8.781 61.281 1 24.88 223 TYR B O 1
ATOM 3722 N N . GLN B 1 224 ? -19.969 -10.336 61.469 1 22.27 224 GLN B N 1
ATOM 3723 C CA . GLN B 1 224 ? -18.969 -10.961 62.344 1 22.27 224 GLN B CA 1
ATOM 3724 C C . GLN B 1 224 ? -17.891 -11.664 61.531 1 22.27 224 GLN B C 1
ATOM 3726 O O . GLN B 1 224 ? -18.203 -12.461 60.625 1 22.27 224 GLN B O 1
ATOM 3731 N N . ARG B 1 225 ? -16.75 -11.109 61.406 1 23.88 225 ARG B N 1
ATOM 3732 C CA . ARG B 1 225 ? -15.461 -11.508 60.844 1 23.88 225 ARG B CA 1
ATOM 3733 C C . ARG B 1 225 ? -14.992 -12.828 61.438 1 23.88 225 ARG B C 1
ATOM 3735 O O . ARG B 1 225 ? -14.633 -12.891 62.625 1 23.88 225 ARG B O 1
ATOM 3742 N N . GLN B 1 226 ? -15.695 -13.977 61.25 1 22.59 226 GLN B N 1
ATOM 3743 C CA . GLN B 1 226 ? -15.172 -15.156 61.906 1 22.59 226 GLN B CA 1
ATOM 3744 C C . GLN B 1 226 ? -13.727 -15.422 61.5 1 22.59 226 GLN B C 1
ATOM 3746 O O . GLN B 1 226 ? -13.359 -15.273 60.344 1 22.59 226 GLN B O 1
ATOM 3751 N N . SER B 1 227 ? -12.812 -15.453 62.469 1 23.58 227 SER B N 1
ATOM 3752 C CA . SER B 1 227 ? -11.398 -15.727 62.75 1 23.58 227 SER B CA 1
ATOM 3753 C C . SER B 1 227 ? -11.023 -17.141 62.344 1 23.58 227 SER B C 1
ATOM 3755 O O . SER B 1 227 ? -11.477 -18.109 62.938 1 23.58 227 SER B O 1
ATOM 3757 N N . LYS B 1 228 ? -11.195 -17.594 61.094 1 22.83 228 LYS B N 1
ATOM 3758 C CA . LYS B 1 228 ? -10.828 -19 60.906 1 22.83 228 LYS B CA 1
ATOM 3759 C C . LYS B 1 228 ? -9.391 -19.25 61.375 1 22.83 228 LYS B C 1
ATOM 3761 O O . LYS B 1 228 ? -8.492 -18.469 61.031 1 22.83 228 LYS B O 1
ATOM 3766 N N . SER B 1 229 ? -9.172 -20.188 62.344 1 22.25 229 SER B N 1
ATOM 3767 C CA . SER B 1 229 ? -8.07 -20.766 63.125 1 22.25 229 SER B CA 1
ATOM 3768 C C . SER B 1 229 ? -7.066 -21.438 62.188 1 22.25 229 SER B C 1
ATOM 3770 O O . SER B 1 229 ? -7.441 -22 61.156 1 22.25 229 SER B O 1
ATOM 3772 N N . THR B 1 230 ? -5.793 -21.141 62.312 1 22.97 230 THR B N 1
ATOM 3773 C CA . THR B 1 230 ? -4.461 -21.422 61.781 1 22.97 230 THR B CA 1
ATOM 3774 C C . THR B 1 230 ? -4.086 -22.891 62.031 1 22.97 230 THR B C 1
ATOM 3776 O O . THR B 1 230 ? -2.965 -23.297 61.75 1 22.97 230 THR B O 1
ATOM 3779 N N . SER B 1 231 ? -4.98 -24.016 61.938 1 21.91 231 SER B N 1
ATOM 3780 C CA . SER B 1 231 ? -4.32 -25.188 62.5 1 21.91 231 SER B CA 1
ATOM 3781 C C . SER B 1 231 ? -3.111 -25.609 61.656 1 21.91 231 SER B C 1
ATOM 3783 O O . SER B 1 231 ? -3.189 -25.656 60.438 1 21.91 231 SER B O 1
ATOM 3785 N N . ARG B 1 232 ? -1.9 -25.578 62.219 1 23.31 232 ARG B N 1
ATOM 3786 C CA . ARG B 1 232 ? -0.508 -25.938 61.969 1 23.31 232 ARG B CA 1
ATOM 3787 C C . ARG B 1 232 ? -0.359 -27.438 61.781 1 23.31 232 ARG B C 1
ATOM 3789 O O . ARG B 1 232 ? -0.553 -28.203 62.75 1 23.31 232 ARG B O 1
ATOM 3796 N N . MET B 1 233 ? -0.854 -28.094 60.625 1 22.17 233 MET B N 1
ATOM 3797 C CA . MET B 1 233 ? -0.67 -29.531 60.469 1 22.17 233 MET B CA 1
ATOM 3798 C C . MET B 1 233 ? 0.803 -29.906 60.594 1 22.17 233 MET B C 1
ATOM 3800 O O . MET B 1 233 ? 1.666 -29.25 60 1 22.17 233 MET B O 1
ATOM 3804 N N . THR B 1 234 ? 1.153 -30.875 61.531 1 23.38 234 THR B N 1
ATOM 3805 C CA . THR B 1 234 ? 2.285 -31.641 62.062 1 23.38 234 THR B CA 1
ATOM 3806 C C . THR B 1 234 ? 2.877 -32.531 61 1 23.38 234 THR B C 1
ATOM 3808 O O . THR B 1 234 ? 2.143 -33.188 60.25 1 23.38 234 THR B O 1
ATOM 3811 N N . SER B 1 235 ? 4.137 -32.344 60.562 1 24.36 235 SER B N 1
ATOM 3812 C CA . SER B 1 235 ? 5.133 -32.969 59.688 1 24.36 235 SER B CA 1
ATOM 3813 C C . SER B 1 235 ? 5.453 -34.375 60.094 1 24.36 235 SER B C 1
ATOM 3815 O O . SER B 1 235 ? 6.566 -34.656 60.562 1 24.36 235 SER B O 1
ATOM 3817 N N . GLN B 1 236 ? 4.59 -35.438 60.25 1 22.78 236 GLN B N 1
ATOM 3818 C CA . GLN B 1 236 ? 5.109 -36.719 60.719 1 22.78 236 GLN B CA 1
ATOM 3819 C C . GLN B 1 236 ? 5.98 -37.375 59.656 1 22.78 236 GLN B C 1
ATOM 3821 O O . GLN B 1 236 ? 5.676 -37.312 58.469 1 22.78 236 GLN B O 1
ATOM 3826 N N . SER B 1 237 ? 7.277 -37.781 60 1 29.55 237 SER B N 1
ATOM 3827 C CA . SER B 1 237 ? 8.5 -38.438 59.531 1 29.55 237 SER B CA 1
ATOM 3828 C C . SER B 1 237 ? 8.273 -39.938 59.25 1 29.55 237 SER B C 1
ATOM 3830 O O . SER B 1 237 ? 9.203 -40.656 58.906 1 29.55 237 SER B O 1
ATOM 3832 N N . PRO B 1 238 ? 7.23 -40.531 58.656 1 28.78 238 PRO B N 1
ATOM 3833 C CA . PRO B 1 238 ? 7.266 -42 58.875 1 28.78 238 PRO B CA 1
ATOM 3834 C C . PRO B 1 238 ? 8.531 -42.625 58.312 1 28.78 238 PRO B C 1
ATOM 3836 O O . PRO B 1 238 ? 9.188 -42.062 57.438 1 28.78 238 PRO B O 1
ATOM 3839 N N . SER B 1 239 ? 8.906 -43.875 59 1 25.31 239 SER B N 1
ATOM 3840 C CA . SER B 1 239 ? 9.797 -45 59.25 1 25.31 239 SER B CA 1
ATOM 3841 C C . SER B 1 239 ? 9.805 -45.969 58.062 1 25.31 239 SER B C 1
ATOM 3843 O O . SER B 1 239 ? 8.836 -46.719 57.844 1 25.31 239 SER B O 1
ATOM 3845 N N . ARG B 1 240 ? 10.164 -45.812 56.906 1 23.62 240 ARG B N 1
ATOM 3846 C CA . ARG B 1 240 ? 10.367 -46.906 55.969 1 23.62 240 ARG B CA 1
ATOM 3847 C C . ARG B 1 240 ? 11.375 -47.906 56.531 1 23.62 240 ARG B C 1
ATOM 3849 O O . ARG B 1 240 ? 12.523 -47.562 56.812 1 23.62 240 ARG B O 1
ATOM 3856 N N . LYS B 1 241 ? 10.812 -49.062 57.062 1 22 241 LYS B N 1
ATOM 3857 C CA . LYS B 1 241 ? 11.281 -50.438 56.812 1 22 241 LYS B CA 1
ATOM 3858 C C . LYS B 1 241 ? 11.25 -50.719 55.312 1 22 241 LYS B C 1
ATOM 3860 O O . LYS B 1 241 ? 10.305 -50.375 54.625 1 22 241 LYS B O 1
#

Radius of gyration: 41.85 Å; Cα contacts (8 Å, |Δi|>4): 412; chains: 2; bounding box: 111×122×141 Å

pLDDT: mean 72.61, std 27.96, range [19.0, 98.44]

Secondary structure (DSSP, 8-state):
--------------HHHHHHHHHHHHH---HHHHHHHHHHS-TTSSS--PPPBPPTTTGGGS-HHHHHHHHHHHHHHHHHHHHHHHHHHHHHHHHS--TT---HHHHHHHHHHHHHHHHHHHHHHHHHHHHHHGGGS-TTTHHHHTTPPPSSBTT-TTHHHHHHHHHHHHHHHHHHHHHHHHTT---------------------------------------------------------/--------------HHHHHHHHHHHHH---HHHHHHHHHHS-TTSSS--PPPBPPTTTGGGS-HHHHHHHHHHHHHHHHHHHHHHHHHHHHHHHHS--TT---HHHHHHHHHHHHHHHHHHHHHHHHHHHHHHGGGS-TTTHHHHTTPPPSSBTT-TTHHHHHHHHHHHHHHHHHHHHHHHHTT---------------------------------------------------------

Organism: Polistes dominula (NCBI:txid743375)

Sequence (482 aa):
MDIDDCTFKDVRYHSELKNIWLKWKTEGLPEKNKKEILKAYNRKDDFYTESPKLNLEIVPLLADTAKKRDQHFAETQNCVGTAISALSAAVSMLLEQPEEGVDEDLLTDYISHAGQILIDVFYQQSVARKSFITPHLNKNIKPIVGSMLSNEWLYGDDFKNKVKDVKKIEKACADIKESSAAKISSKSRGQGNGKCPPANYRQVGQSQRYRSLKFKPRSHMTYQRQSKSTSRMTSQSPSRKMDIDDCTFKDVRYHSELKNIWLKWKTEGLPEKNKKEILKAYNRKDDFYTESPKLNLEIVPLLADTAKKRDQHFAETQNCVGTAISALSAAVSMLLEQPEEGVDEDLLTDYISHAGQILIDVFYQQSVARKSFITPHLNKNIKPIVGSMLSNEWLYGDDFKNKVKDVKKIEKACADIKESSAAKISSKSRGQGNGKCPPANYRQVGQSQRYRSLKFKPRSHMTYQRQSKSTSRMTSQSPSRK